Protein 3PET (pdb70)

Nearest PDB structures (foldseek):
  3pet-assembly1_A  TM=1.001E+00  e=3.916E-36  Bacteroides fragilis NCTC 9343
  3ljy-assembly2_B  TM=7.865E-01  e=1.737E-12  Parabacteroides distasonis ATCC 8503
  3lyc-assembly5_J  TM=7.775E-01  e=1.488E-12  Parabacteroides distasonis ATCC 8503
  3lyc-assembly8_P  TM=7.776E-01  e=2.492E-12  Parabacteroides distasonis ATCC 8503
  4ygu-assembly4_D  TM=7.370E-01  e=5.694E-09  Bacteroides eggerthii DSM 20697

Solvent-accessible surface area: 18243 Å² total

Radius of gyration: 23.78 Å; Cα contacts (8 Å, |Δi|>4): 1552; chains: 2; bounding box: 43×54×67 Å

CATH classification: 2.160.20.120

Sequence (432 aa):
GIQPSKKLITRRDYKVKEFNKIDAGTVGNIYYTQSSTDGKTDLQIYGPDNIVALIQVAVKDDNTLFLSIDKSKKVRNFKKKITITSPTLNGISFKGVGDVHIENGLTTDNLDIIESKGVGNVDIQQSLTCQKKLNVQSGVGDVKLEGTAQIAALHSKGVGNIEEAGNLRANAVEASSSQGVGDITCNATESSIDAAVRGVGSIKYKGSPTIKSLSKKGVGTIKNIGIQPSKKLITRDYKVKEFNKIDAGTVGNIYYTQSTDGKTDLQIYGPDNIVALIQVAVKDDNTLFLSIDKSKKVRNFKKKITITSPTLNGISFKGVGDVHIENGLTTDNLDIIESKGVGNVDIQQSLTCQKLNVQSGVGDVKLEGTAQIAALHSKGVGNIEAGNLRANAVEEASSSQGVGDITCNATESIDAAVRRGVGSIKKYKGSPTIKSLSKKGVGTIKNI

Structure (mmCIF, N/CA/C/O backbone):
data_3PET
#
_entry.id   3PET
#
_cell.length_a   38.590
_cell.length_b   60.700
_cell.length_c   205.110
_cell.angle_alpha   90.000
_cell.angle_beta   90.000
_cell.angle_gamma   90.000
#
_symmetry.space_group_name_H-M   'P 21 21 21'
#
loop_
_entity.id
_entity.type
_entity.pdbx_description
1 polymer 'Putative adhesin'
2 non-polymer 'CHLORIDE ION'
3 non-polymer 'ACETATE ION'
4 non-polymer 'TETRAETHYLENE GLYCOL'
5 water water
#
loop_
_atom_site.group_PDB
_atom_site.id
_atom_site.type_symbol
_atom_site.label_atom_id
_atom_site.label_alt_id
_atom_site.label_comp_id
_atom_site.label_asym_id
_atom_site.label_entity_id
_atom_site.label_seq_id
_atom_site.pdbx_PDB_ins_code
_atom_site.Cartn_x
_atom_site.Cartn_y
_atom_site.Cartn_z
_atom_site.occupancy
_atom_site.B_iso_or_equiv
_atom_site.auth_seq_id
_atom_site.auth_comp_id
_atom_site.auth_asym_id
_atom_site.auth_atom_id
_atom_site.pdbx_PDB_model_num
ATOM 1 N N . GLY A 1 4 ? 39.454 -1.809 53.103 1.00 42.18 27 GLY A N 1
ATOM 2 C CA . GLY A 1 4 ? 38.310 -1.419 52.282 1.00 41.87 27 GLY A CA 1
ATOM 3 C C . GLY A 1 4 ? 38.618 -0.451 51.146 1.00 46.47 27 GLY A C 1
ATOM 4 O O . GLY A 1 4 ? 39.664 -0.560 50.492 1.00 47.38 27 GLY A O 1
ATOM 5 N N . ILE A 1 5 ? 37.680 0.481 50.876 1.00 41.12 28 ILE A N 1
ATOM 6 C CA . ILE A 1 5 ? 37.780 1.485 49.811 1.00 40.86 28 ILE A CA 1
ATOM 7 C C . ILE A 1 5 ? 38.924 2.450 50.130 1.00 45.74 28 ILE A C 1
ATOM 8 O O . ILE A 1 5 ? 39.002 2.989 51.242 1.00 45.03 28 ILE A O 1
ATOM 13 N N . GLN A 1 6 ? 39.813 2.650 49.144 1.00 42.42 29 GLN A N 1
ATOM 14 C CA . GLN A 1 6 ? 40.918 3.580 49.290 1.00 42.99 29 GLN A CA 1
ATOM 15 C C . GLN A 1 6 ? 40.442 4.967 48.834 1.00 44.42 29 GLN A C 1
ATOM 16 O O . GLN A 1 6 ? 40.036 5.102 47.679 1.00 42.60 29 GLN A O 1
ATOM 22 N N . PRO A 1 7 ? 40.427 5.997 49.724 1.00 39.76 30 PRO A N 1
ATOM 23 C CA . PRO A 1 7 ? 39.992 7.332 49.283 1.00 38.20 30 PRO A CA 1
ATOM 24 C C . PRO A 1 7 ? 40.870 7.841 48.141 1.00 41.23 30 PRO A C 1
ATOM 25 O O . PRO A 1 7 ? 42.097 7.679 48.173 1.00 39.94 30 PRO A O 1
ATOM 29 N N . SER A 1 8 ? 40.237 8.403 47.105 1.00 37.81 31 SER A N 1
ATOM 30 C CA . SER A 1 8 ? 40.961 8.931 45.959 1.00 38.74 31 SER A CA 1
ATOM 31 C C . SER A 1 8 ? 41.653 10.258 46.309 1.00 44.16 31 SER A C 1
ATOM 32 O O . SER A 1 8 ? 41.325 10.888 47.314 1.00 42.86 31 SER A O 1
ATOM 35 N N . LYS A 1 9 ? 42.607 10.673 45.463 1.00 43.66 32 LYS A N 1
ATOM 36 C CA . LYS A 1 9 ? 43.346 11.925 45.618 1.00 43.36 32 LYS A CA 1
ATOM 37 C C . LYS A 1 9 ? 42.546 13.101 45.030 1.00 42.82 32 LYS A C 1
ATOM 38 O O . LYS A 1 9 ? 42.897 14.251 45.301 1.00 43.47 32 LYS A O 1
ATOM 44 N N . LYS A 1 10 ? 41.468 12.823 44.244 1.00 35.39 33 LYS A N 1
ATOM 45 C CA . LYS A 1 10 ? 40.623 13.873 43.655 1.00 33.48 33 LYS A CA 1
ATOM 46 C C . LYS A 1 10 ? 39.597 14.377 44.691 1.00 32.76 33 LYS A C 1
ATOM 47 O O . LYS A 1 10 ? 38.576 13.731 44.954 1.00 30.61 33 LYS A O 1
ATOM 51 N N . LEU A 1 11 ? 39.896 15.530 45.282 1.00 28.49 34 LEU A N 1
ATOM 52 C CA . LEU A 1 11 ? 39.029 16.157 46.272 1.00 27.36 34 LEU A CA 1
ATOM 53 C C . LEU A 1 11 ? 38.019 17.017 45.552 1.00 28.91 34 LEU A C 1
ATOM 54 O O . LEU A 1 11 ? 38.382 17.871 44.736 1.00 27.37 34 LEU A O 1
ATOM 59 N N . ILE A 1 12 ? 36.740 16.730 45.799 1.00 24.26 35 ILE A N 1
ATOM 60 C CA . ILE A 1 12 ? 35.638 17.416 45.144 1.00 23.05 35 ILE A CA 1
ATOM 61 C C . ILE A 1 12 ? 34.661 18.000 46.141 1.00 27.43 35 ILE A C 1
ATOM 62 O O . ILE A 1 12 ? 34.629 17.612 47.316 1.00 26.36 35 ILE A O 1
ATOM 67 N N . THR A 1 13 ? 33.835 18.918 45.639 1.00 23.41 36 THR A N 1
ATOM 68 C CA . THR A 1 13 ? 32.659 19.413 46.310 1.00 21.98 36 THR A CA 1
ATOM 69 C C . THR A 1 13 ? 31.487 18.998 45.448 1.00 25.80 36 THR A C 1
ATOM 70 O O . THR A 1 13 ? 31.409 19.354 44.258 1.00 24.60 36 THR A O 1
ATOM 74 N N . ARG A 1 14 ? 30.585 18.232 46.040 1.00 22.13 37 ARG A N 1
ATOM 75 C CA A ARG A 1 14 ? 29.369 17.852 45.343 0.50 21.32 37 ARG A CA 1
ATOM 76 C CA B ARG A 1 14 ? 29.353 17.805 45.394 0.50 21.81 37 ARG A CA 1
ATOM 77 C C . ARG A 1 14 ? 28.245 18.726 45.883 1.00 23.90 37 ARG A C 1
ATOM 78 O O . ARG A 1 14 ? 28.069 18.845 47.100 1.00 20.07 37 ARG A O 1
ATOM 93 N N . ASP A 1 15 ? 27.533 19.384 44.981 1.00 24.19 38 ASP A N 1
ATOM 94 C CA . ASP A 1 15 ? 26.425 20.255 45.344 1.00 24.98 38 ASP A CA 1
ATOM 95 C C . ASP A 1 15 ? 25.126 19.529 45.048 1.00 30.66 38 ASP A C 1
ATOM 96 O O . ASP A 1 15 ? 24.930 19.037 43.930 1.00 30.46 38 ASP A O 1
ATOM 101 N N . TYR A 1 16 ? 24.253 19.430 46.063 1.00 27.03 39 TYR A N 1
ATOM 102 C CA . TYR A 1 16 ? 22.940 18.801 45.951 1.00 26.84 39 TYR A CA 1
ATOM 103 C C . TYR A 1 16 ? 21.880 19.884 46.080 1.00 33.35 39 TYR A C 1
ATOM 104 O O . TYR A 1 16 ? 21.736 20.522 47.144 1.00 32.61 39 TYR A O 1
ATOM 113 N N . LYS A 1 17 ? 21.150 20.113 44.999 1.00 31.95 40 LYS A N 1
ATOM 114 C CA . LYS A 1 17 ? 20.083 21.112 44.988 1.00 33.46 40 LYS A CA 1
ATOM 115 C C . LYS A 1 17 ? 18.849 20.451 45.583 1.00 37.64 40 LYS A C 1
ATOM 116 O O . LYS A 1 17 ? 18.018 19.895 44.868 1.00 40.89 40 LYS A O 1
ATOM 118 N N . VAL A 1 18 ? 18.797 20.421 46.905 1.00 29.97 41 VAL A N 1
ATOM 119 C CA . VAL A 1 18 ? 17.728 19.778 47.666 1.00 27.12 41 VAL A CA 1
ATOM 120 C C . VAL A 1 18 ? 16.547 20.742 47.856 1.00 29.99 41 VAL A C 1
ATOM 121 O O . VAL A 1 18 ? 16.717 21.963 47.793 1.00 29.70 41 VAL A O 1
ATOM 125 N N . LYS A 1 19 ? 15.364 20.178 48.117 1.00 25.91 42 LYS A N 1
ATOM 126 C CA . LYS A 1 19 ? 14.154 20.915 48.469 1.00 26.24 42 LYS A CA 1
ATOM 127 C C . LYS A 1 19 ? 14.374 21.567 49.835 1.00 29.00 42 LYS A C 1
ATOM 128 O O . LYS A 1 19 ? 15.221 21.089 50.596 1.00 27.27 42 LYS A O 1
ATOM 134 N N . GLU A 1 20 ? 13.602 22.607 50.175 1.00 26.61 43 GLU A N 1
ATOM 135 C CA . GLU A 1 20 ? 13.780 23.235 51.482 1.00 25.10 43 GLU A CA 1
ATOM 136 C C . GLU A 1 20 ? 13.353 22.267 52.608 1.00 27.38 43 GLU A C 1
ATOM 137 O O . GLU A 1 20 ? 12.430 21.470 52.448 1.00 27.36 43 GLU A O 1
ATOM 143 N N . PHE A 1 21 ? 14.097 22.311 53.712 1.00 22.63 44 PHE A N 1
ATOM 144 C CA . PHE A 1 21 ? 13.905 21.494 54.905 1.00 20.43 44 PHE A CA 1
ATOM 145 C C . PHE A 1 21 ? 14.117 22.376 56.125 1.00 23.18 44 PHE A C 1
ATOM 146 O O . PHE A 1 21 ? 14.778 23.421 56.017 1.00 22.03 44 PHE A O 1
ATOM 154 N N . ASN A 1 22 ? 13.612 21.940 57.280 1.00 19.94 45 ASN A N 1
ATOM 155 C CA . ASN A 1 22 ? 13.825 22.654 58.545 1.00 20.39 45 ASN A CA 1
ATOM 156 C C . ASN A 1 22 ? 14.334 21.670 59.613 1.00 24.06 45 ASN A C 1
ATOM 157 O O . ASN A 1 22 ? 14.419 22.015 60.792 1.00 23.89 45 ASN A O 1
ATOM 162 N N . LYS A 1 23 ? 14.678 20.443 59.184 1.00 19.50 46 LYS A N 1
ATOM 163 C CA . LYS A 1 23 ? 15.195 19.391 60.054 1.00 17.77 46 LYS A CA 1
ATOM 164 C C . LYS A 1 23 ? 16.291 18.624 59.346 1.00 20.81 46 LYS A C 1
ATOM 165 O O . LYS A 1 23 ? 16.256 18.467 58.127 1.00 18.91 46 LYS A O 1
ATOM 171 N N . ILE A 1 24 ? 17.273 18.151 60.128 1.00 17.71 47 ILE A N 1
ATOM 172 C CA . ILE A 1 24 ? 18.405 17.374 59.637 1.00 16.66 47 ILE A CA 1
ATOM 173 C C . ILE A 1 24 ? 18.433 16.058 60.387 1.00 22.29 47 ILE A C 1
ATOM 174 O O . ILE A 1 24 ? 18.350 16.049 61.624 1.00 21.18 47 ILE A O 1
ATOM 179 N N . ASP A 1 25 ? 18.581 14.946 59.637 1.00 18.28 48 ASP A N 1
ATOM 180 C CA . ASP A 1 25 ? 18.719 13.600 60.186 1.00 17.55 48 ASP A CA 1
ATOM 181 C C . ASP A 1 25 ? 19.917 12.979 59.500 1.00 20.29 48 ASP A C 1
ATOM 182 O O . ASP A 1 25 ? 19.850 12.666 58.308 1.00 19.56 48 ASP A O 1
ATOM 187 N N . ALA A 1 26 ? 21.044 12.840 60.233 1.00 16.48 49 ALA A N 1
ATOM 188 C CA . ALA A 1 26 ? 22.280 12.385 59.609 1.00 16.36 49 ALA A CA 1
ATOM 189 C C . ALA A 1 26 ? 22.895 11.148 60.294 1.00 21.20 49 ALA A C 1
ATOM 190 O O . ALA A 1 26 ? 23.064 11.129 61.523 1.00 19.41 49 ALA A O 1
ATOM 192 N N . GLY A 1 27 ? 23.232 10.155 59.464 1.00 17.53 50 GLY A N 1
ATOM 193 C CA . GLY A 1 27 ? 23.863 8.900 59.875 1.00 17.97 50 GLY A CA 1
ATOM 194 C C . GLY A 1 27 ? 25.155 8.699 59.106 1.00 21.30 50 GLY A C 1
ATOM 195 O O . GLY A 1 27 ? 25.511 7.594 58.715 1.00 20.52 50 GLY A O 1
ATOM 196 N N . THR A 1 28 ? 25.862 9.792 58.880 1.00 18.97 51 THR A N 1
ATOM 197 C CA . THR A 1 28 ? 27.087 9.804 58.099 1.00 18.28 51 THR A CA 1
ATOM 198 C C . THR A 1 28 ? 28.321 9.867 58.967 1.00 22.31 51 THR A C 1
ATOM 199 O O . THR A 1 28 ? 28.237 10.016 60.196 1.00 22.70 51 THR A O 1
ATOM 203 N N . VAL A 1 29 ? 29.480 9.798 58.304 1.00 18.16 52 VAL A N 1
ATOM 204 C CA . VAL A 1 29 ? 30.782 9.982 58.920 1.00 17.50 52 VAL A CA 1
ATOM 205 C C . VAL A 1 29 ? 31.338 11.292 58.362 1.00 20.98 52 VAL A C 1
ATOM 206 O O . VAL A 1 29 ? 31.480 11.432 57.153 1.00 20.74 52 VAL A O 1
ATOM 210 N N . GLY A 1 30 ? 31.666 12.225 59.235 1.00 17.40 53 GLY A N 1
ATOM 211 C CA . GLY A 1 30 ? 32.206 13.516 58.825 1.00 17.04 53 GLY A CA 1
ATOM 212 C C . GLY A 1 30 ? 31.592 14.650 59.599 1.00 20.63 53 GLY A C 1
ATOM 213 O O . GLY A 1 30 ? 30.484 14.516 60.139 1.00 18.76 53 GLY A O 1
ATOM 214 N N . ASN A 1 31 ? 32.299 15.787 59.630 1.00 17.58 54 ASN A N 1
ATOM 215 C CA . ASN A 1 31 ? 31.848 16.950 60.383 1.00 16.97 54 ASN A CA 1
ATOM 216 C C . ASN A 1 31 ? 30.823 17.709 59.606 1.00 20.47 54 ASN A C 1
ATOM 217 O O . ASN A 1 31 ? 30.926 17.830 58.374 1.00 20.12 54 ASN A O 1
ATOM 222 N N . ILE A 1 32 ? 29.823 18.217 60.327 1.00 16.43 55 ILE A N 1
ATOM 223 C CA . ILE A 1 32 ? 28.729 18.977 59.717 1.00 16.26 55 ILE A CA 1
ATOM 224 C C . ILE A 1 32 ? 28.767 20.422 60.178 1.00 20.11 55 ILE A C 1
ATOM 225 O O . ILE A 1 32 ? 28.871 20.683 61.383 1.00 18.53 55 ILE A O 1
ATOM 230 N N . TYR A 1 33 ? 28.622 21.357 59.218 1.00 15.58 56 TYR A N 1
ATOM 231 C CA . TYR A 1 33 ? 28.595 22.786 59.506 1.00 15.35 56 TYR A CA 1
ATOM 232 C C . TYR A 1 33 ? 27.289 23.336 58.969 1.00 19.31 56 TYR A C 1
ATOM 233 O O . TYR A 1 33 ? 27.078 23.359 57.754 1.00 18.69 56 TYR A O 1
ATOM 242 N N . TYR A 1 34 ? 26.397 23.744 59.868 1.00 15.87 57 TYR A N 1
ATOM 243 C CA . TYR A 1 34 ? 25.123 24.320 59.467 1.00 15.60 57 TYR A CA 1
ATOM 244 C C . TYR A 1 34 ? 25.203 25.856 59.540 1.00 21.22 57 TYR A C 1
ATOM 245 O O . TYR A 1 34 ? 25.744 26.414 60.498 1.00 21.31 57 TYR A O 1
ATOM 254 N N . THR A 1 35 ? 24.649 26.515 58.526 1.00 18.01 58 THR A N 1
ATOM 255 C CA . THR A 1 35 ? 24.526 27.961 58.431 1.00 19.94 58 THR A CA 1
ATOM 256 C C . THR A 1 35 ? 23.060 28.302 58.178 1.00 23.18 58 THR A C 1
ATOM 257 O O . THR A 1 35 ? 22.433 27.707 57.301 1.00 21.58 58 THR A O 1
ATOM 261 N N . GLN A 1 36 ? 22.516 29.262 58.936 1.00 19.28 59 GLN A N 1
ATOM 262 C CA . GLN A 1 36 ? 21.172 29.743 58.669 1.00 18.63 59 GLN A CA 1
ATOM 263 C C . GLN A 1 36 ? 21.309 30.774 57.551 1.00 20.68 59 GLN A C 1
ATOM 264 O O . GLN A 1 36 ? 22.009 31.770 57.737 1.00 21.65 59 GLN A O 1
ATOM 270 N N . SER A 1 37 ? 20.686 30.519 56.391 1.00 15.58 60 SER A N 1
ATOM 271 C CA A SER A 1 37 ? 20.801 31.443 55.251 0.50 15.98 60 SER A CA 1
ATOM 272 C CA B SER A 1 37 ? 20.747 31.413 55.228 0.50 15.24 60 SER A CA 1
ATOM 273 C C . SER A 1 37 ? 20.082 32.755 55.529 1.00 21.70 60 SER A C 1
ATOM 274 O O . SER A 1 37 ? 19.094 32.794 56.276 1.00 22.70 60 SER A O 1
ATOM 279 N N . THR A 1 38 ? 20.617 33.838 54.953 1.00 19.95 61 THR A N 1
ATOM 280 C CA . THR A 1 38 ? 20.051 35.182 55.115 1.00 21.71 61 THR A CA 1
ATOM 281 C C . THR A 1 38 ? 19.539 35.663 53.752 1.00 25.95 61 THR A C 1
ATOM 282 O O . THR A 1 38 ? 19.086 36.785 53.656 1.00 27.66 61 THR A O 1
ATOM 286 N N . ASP A 1 39 ? 19.636 34.830 52.703 1.00 23.84 62 ASP A N 1
ATOM 287 C CA . ASP A 1 39 ? 19.191 35.184 51.340 1.00 25.78 62 ASP A CA 1
ATOM 288 C C . ASP A 1 39 ? 18.096 34.202 50.807 1.00 29.68 62 ASP A C 1
ATOM 289 O O . ASP A 1 39 ? 17.911 34.090 49.597 1.00 29.21 62 ASP A O 1
ATOM 294 N N . GLY A 1 40 ? 17.414 33.517 51.721 1.00 27.30 63 GLY A N 1
ATOM 295 C CA . GLY A 1 40 ? 16.342 32.562 51.440 1.00 27.53 63 GLY A CA 1
ATOM 296 C C . GLY A 1 40 ? 16.738 31.274 50.735 1.00 29.85 63 GLY A C 1
ATOM 297 O O . GLY A 1 40 ? 15.874 30.549 50.241 1.00 30.92 63 GLY A O 1
ATOM 298 N N . LYS A 1 41 ? 18.031 30.958 50.702 1.00 24.43 64 LYS A N 1
ATOM 299 C CA . LYS A 1 41 ? 18.514 29.785 49.977 1.00 22.94 64 LYS A CA 1
ATOM 300 C C . LYS A 1 41 ? 18.657 28.515 50.818 1.00 23.82 64 LYS A C 1
ATOM 301 O O . LYS A 1 41 ? 18.948 28.579 52.008 1.00 23.02 64 LYS A O 1
ATOM 307 N N . THR A 1 42 ? 18.445 27.360 50.177 1.00 19.63 65 THR A N 1
ATOM 308 C CA . THR A 1 42 ? 18.645 26.027 50.752 1.00 19.67 65 THR A CA 1
ATOM 309 C C . THR A 1 42 ? 19.761 25.365 49.948 1.00 24.26 65 THR A C 1
ATOM 310 O O . THR A 1 42 ? 19.731 25.407 48.726 1.00 23.97 65 THR A O 1
ATOM 314 N N . ASP A 1 43 ? 20.767 24.802 50.626 1.00 21.58 66 ASP A N 1
ATOM 315 C CA . ASP A 1 43 ? 21.863 24.174 49.906 1.00 21.16 66 ASP A CA 1
ATOM 316 C C . ASP A 1 43 ? 22.547 23.102 50.747 1.00 23.63 66 ASP A C 1
ATOM 317 O O . ASP A 1 43 ? 22.535 23.144 51.978 1.00 21.68 66 ASP A O 1
ATOM 322 N N . LEU A 1 44 ? 23.097 22.107 50.050 1.00 19.73 67 LEU A N 1
ATOM 323 C CA . LEU A 1 44 ? 23.855 21.025 50.635 1.00 19.17 67 LEU A CA 1
ATOM 324 C C . LEU A 1 44 ? 25.077 20.797 49.801 1.00 22.81 67 LEU A C 1
ATOM 325 O O . LEU A 1 44 ? 24.967 20.561 48.588 1.00 20.09 67 LEU A O 1
ATOM 330 N N . GLN A 1 45 ? 26.254 20.889 50.450 1.00 19.56 68 GLN A N 1
ATOM 331 C CA . GLN A 1 45 ? 27.528 20.601 49.802 1.00 19.75 68 GLN A CA 1
ATOM 332 C C . GLN A 1 45 ? 28.286 19.603 50.606 1.00 22.74 68 GLN A C 1
ATOM 333 O O . GLN A 1 45 ? 28.332 19.695 51.841 1.00 21.66 68 GLN A O 1
ATOM 339 N N . ILE A 1 46 ? 28.890 18.641 49.911 1.00 20.87 69 ILE A N 1
ATOM 340 C CA . ILE A 1 46 ? 29.715 17.623 50.560 1.00 19.88 69 ILE A CA 1
ATOM 341 C C . ILE A 1 46 ? 31.088 17.663 49.901 1.00 22.45 69 ILE A C 1
ATOM 342 O O . ILE A 1 46 ? 31.209 17.534 48.681 1.00 20.61 69 ILE A O 1
ATOM 347 N N . TYR A 1 47 ? 32.108 17.894 50.728 1.00 19.90 70 TYR A N 1
ATOM 348 C CA . TYR A 1 47 ? 33.504 17.976 50.322 1.00 19.57 70 TYR A CA 1
ATOM 349 C C . TYR A 1 47 ? 34.272 16.752 50.787 1.00 23.07 70 TYR A C 1
ATOM 350 O O . TYR A 1 47 ? 34.121 16.321 51.926 1.00 21.47 70 TYR A O 1
ATOM 359 N N . GLY A 1 48 ? 35.148 16.242 49.939 1.00 20.62 71 GLY A N 1
ATOM 360 C CA . GLY A 1 48 ? 36.010 15.132 50.314 1.00 20.15 71 GLY A CA 1
ATOM 361 C C . GLY A 1 48 ? 36.465 14.382 49.095 1.00 26.04 71 GLY A C 1
ATOM 362 O O . GLY A 1 48 ? 36.181 14.814 47.969 1.00 25.60 71 GLY A O 1
ATOM 363 N N . PRO A 1 49 ? 37.156 13.234 49.291 1.00 23.26 72 PRO A N 1
ATOM 364 C CA . PRO A 1 49 ? 37.562 12.412 48.136 1.00 22.72 72 PRO A CA 1
ATOM 365 C C . PRO A 1 49 ? 36.309 11.978 47.377 1.00 26.15 72 PRO A C 1
ATOM 366 O O . PRO A 1 49 ? 35.316 11.624 48.019 1.00 24.35 72 PRO A O 1
ATOM 370 N N . ASP A 1 50 ? 36.328 12.041 46.035 1.00 25.48 73 ASP A N 1
ATOM 371 C CA . ASP A 1 50 ? 35.129 11.777 45.229 1.00 26.92 73 ASP A CA 1
ATOM 372 C C . ASP A 1 50 ? 34.498 10.403 45.454 1.00 33.64 73 ASP A C 1
ATOM 373 O O . ASP A 1 50 ? 33.276 10.328 45.434 1.00 34.78 73 ASP A O 1
ATOM 378 N N . ASN A 1 51 ? 35.290 9.345 45.699 1.00 31.00 74 ASN A N 1
ATOM 379 C CA . ASN A 1 51 ? 34.732 8.000 45.905 1.00 31.28 74 ASN A CA 1
ATOM 380 C C . ASN A 1 51 ? 34.161 7.815 47.333 1.00 34.00 74 ASN A C 1
ATOM 381 O O . ASN A 1 51 ? 33.444 6.839 47.587 1.00 33.00 74 ASN A O 1
ATOM 386 N N . ILE A 1 52 ? 34.482 8.743 48.254 1.00 29.11 75 ILE A N 1
ATOM 387 C CA . ILE A 1 52 ? 33.964 8.709 49.626 1.00 27.16 75 ILE A CA 1
ATOM 388 C C . ILE A 1 52 ? 32.673 9.556 49.658 1.00 27.99 75 ILE A C 1
ATOM 389 O O . ILE A 1 52 ? 31.662 9.125 50.217 1.00 24.61 75 ILE A O 1
ATOM 394 N N . VAL A 1 53 ? 32.690 10.711 48.964 1.00 25.71 76 VAL A N 1
ATOM 395 C CA . VAL A 1 53 ? 31.512 11.588 48.821 1.00 24.35 76 VAL A CA 1
ATOM 396 C C . VAL A 1 53 ? 30.369 10.782 48.189 1.00 28.26 76 VAL A C 1
ATOM 397 O O . VAL A 1 53 ? 29.222 10.892 48.629 1.00 26.80 76 VAL A O 1
ATOM 401 N N . ALA A 1 54 ? 30.708 9.930 47.199 1.00 26.00 77 ALA A N 1
ATOM 402 C CA . ALA A 1 54 ? 29.765 9.090 46.458 1.00 26.52 77 ALA A CA 1
ATOM 403 C C . ALA A 1 54 ? 29.031 8.085 47.356 1.00 27.59 77 ALA A C 1
ATOM 404 O O . ALA A 1 54 ? 27.972 7.604 46.955 1.00 27.11 77 ALA A O 1
ATOM 406 N N . LEU A 1 55 ? 29.561 7.792 48.571 1.00 22.93 78 LEU A N 1
ATOM 407 C CA . LEU A 1 55 ? 28.949 6.842 49.513 1.00 22.51 78 LEU A CA 1
ATOM 408 C C . LEU A 1 55 ? 27.761 7.452 50.291 1.00 23.65 78 LEU A C 1
ATOM 409 O O . LEU A 1 55 ? 27.028 6.723 50.952 1.00 22.88 78 LEU A O 1
ATOM 414 N N . ILE A 1 56 ? 27.579 8.765 50.224 1.00 20.87 79 ILE A N 1
ATOM 415 C CA . ILE A 1 56 ? 26.515 9.427 50.984 1.00 20.16 79 ILE A CA 1
ATOM 416 C C . ILE A 1 56 ? 25.217 9.508 50.177 1.00 23.55 79 ILE A C 1
ATOM 417 O O . ILE A 1 56 ? 25.190 10.068 49.083 1.00 21.43 79 ILE A O 1
ATOM 422 N N . GLN A 1 57 ? 24.139 8.964 50.730 1.00 19.26 80 GLN A N 1
ATOM 423 C CA . GLN A 1 57 ? 22.836 9.054 50.063 1.00 19.44 80 GLN A CA 1
ATOM 424 C C . GLN A 1 57 ? 22.106 10.249 50.672 1.00 22.87 80 GLN A C 1
ATOM 425 O O . GLN A 1 57 ? 22.149 10.475 51.887 1.00 20.72 80 GLN A O 1
ATOM 431 N N . VAL A 1 58 ? 21.467 11.019 49.811 1.00 19.15 81 VAL A N 1
ATOM 432 C CA . VAL A 1 58 ? 20.823 12.279 50.176 1.00 18.72 81 VAL A CA 1
ATOM 433 C C . VAL A 1 58 ? 19.354 12.263 49.764 1.00 21.72 81 VAL A C 1
ATOM 434 O O . VAL A 1 58 ? 19.054 11.885 48.646 1.00 20.24 81 VAL A O 1
ATOM 438 N N . ALA A 1 59 ? 18.452 12.725 50.638 1.00 18.76 82 ALA A N 1
ATOM 439 C CA . ALA A 1 59 ? 17.018 12.837 50.329 1.00 20.07 82 ALA A CA 1
ATOM 440 C C . ALA A 1 59 ? 16.345 13.819 51.246 1.00 23.22 82 ALA A C 1
ATOM 441 O O . ALA A 1 59 ? 16.679 13.896 52.423 1.00 22.04 82 ALA A O 1
ATOM 443 N N . VAL A 1 60 ? 15.371 14.554 50.717 1.00 20.72 83 VAL A N 1
ATOM 444 C CA . VAL A 1 60 ? 14.530 15.425 51.534 1.00 20.30 83 VAL A CA 1
ATOM 445 C C . VAL A 1 60 ? 13.144 14.786 51.518 1.00 24.99 83 VAL A C 1
ATOM 446 O O . VAL A 1 60 ? 12.584 14.522 50.459 1.00 23.48 83 VAL A O 1
ATOM 450 N N . LYS A 1 61 ? 12.621 14.513 52.690 1.00 24.75 84 LYS A N 1
ATOM 451 C CA . LYS A 1 61 ? 11.315 13.881 52.890 1.00 26.66 84 LYS A CA 1
ATOM 452 C C . LYS A 1 61 ? 10.707 14.459 54.166 1.00 30.20 84 LYS A C 1
ATOM 453 O O . LYS A 1 61 ? 11.423 14.556 55.164 1.00 26.96 84 LYS A O 1
ATOM 459 N N . ASP A 1 62 ? 9.398 14.811 54.146 1.00 28.32 85 ASP A N 1
ATOM 460 C CA A ASP A 1 62 ? 8.641 15.409 55.260 0.50 28.47 85 ASP A CA 1
ATOM 461 C CA B ASP A 1 62 ? 8.667 15.389 55.282 0.50 27.88 85 ASP A CA 1
ATOM 462 C C . ASP A 1 62 ? 9.456 16.526 55.955 1.00 30.56 85 ASP A C 1
ATOM 463 O O . ASP A 1 62 ? 9.667 16.513 57.179 1.00 30.66 85 ASP A O 1
ATOM 472 N N . ASN A 1 63 ? 9.911 17.509 55.139 1.00 24.58 86 ASN A N 1
ATOM 473 C CA . ASN A 1 63 ? 10.676 18.698 55.539 1.00 23.75 86 ASN A CA 1
ATOM 474 C C . ASN A 1 63 ? 11.992 18.348 56.281 1.00 26.26 86 ASN A C 1
ATOM 475 O O . ASN A 1 63 ? 12.557 19.193 56.975 1.00 24.88 86 ASN A O 1
ATOM 480 N N . THR A 1 64 ? 12.511 17.139 56.058 1.00 22.57 87 THR A N 1
ATOM 481 C CA . THR A 1 64 ? 13.737 16.672 56.708 1.00 21.51 87 THR A CA 1
ATOM 482 C C . THR A 1 64 ? 14.776 16.281 55.691 1.00 23.12 87 THR A C 1
ATOM 483 O O . THR A 1 64 ? 14.491 15.529 54.765 1.00 21.09 87 THR A O 1
ATOM 487 N N . LEU A 1 65 ? 15.997 16.771 55.890 1.00 19.42 88 LEU A N 1
ATOM 488 C CA . LEU A 1 65 ? 17.137 16.368 55.093 1.00 18.23 88 LEU A CA 1
ATOM 489 C C . LEU A 1 65 ? 17.698 15.101 55.723 1.00 22.57 88 LEU A C 1
ATOM 490 O O . LEU A 1 65 ? 18.142 15.137 56.881 1.00 20.10 88 LEU A O 1
ATOM 495 N N . PHE A 1 66 ? 17.677 13.982 54.969 1.00 19.38 89 PHE A N 1
ATOM 496 C CA . PHE A 1 66 ? 18.228 12.708 55.426 1.00 17.87 89 PHE A CA 1
ATOM 497 C C . PHE A 1 66 ? 19.544 12.447 54.738 1.00 19.98 89 PHE A C 1
ATOM 498 O O . PHE A 1 66 ? 19.600 12.431 53.517 1.00 18.27 89 PHE A O 1
ATOM 506 N N . LEU A 1 67 ? 20.594 12.223 55.516 1.00 16.93 90 LEU A N 1
ATOM 507 C CA . LEU A 1 67 ? 21.920 11.877 55.012 1.00 16.02 90 LEU A CA 1
ATOM 508 C C . LEU A 1 67 ? 22.252 10.484 55.536 1.00 20.49 90 LEU A C 1
ATOM 509 O O . LEU A 1 67 ? 22.210 10.264 56.731 1.00 20.85 90 LEU A O 1
ATOM 514 N N . SER A 1 68 ? 22.493 9.530 54.646 1.00 18.71 91 SER A N 1
ATOM 515 C CA . SER A 1 68 ? 22.776 8.164 55.059 1.00 18.38 91 SER A CA 1
ATOM 516 C C . SER A 1 68 ? 23.938 7.584 54.274 1.00 23.14 91 SER A C 1
ATOM 517 O O . SER A 1 68 ? 24.431 8.210 53.335 1.00 22.07 91 SER A O 1
ATOM 520 N N . ILE A 1 69 ? 24.405 6.390 54.692 1.00 20.27 92 ILE A N 1
ATOM 521 C CA . ILE A 1 69 ? 25.504 5.662 54.049 1.00 20.60 92 ILE A CA 1
ATOM 522 C C . ILE A 1 69 ? 25.151 4.194 53.960 1.00 21.70 92 ILE A C 1
ATOM 523 O O . ILE A 1 69 ? 24.272 3.718 54.687 1.00 19.86 92 ILE A O 1
ATOM 528 N N . ASP A 1 70 ? 25.860 3.468 53.079 1.00 16.67 93 ASP A N 1
ATOM 529 C CA . ASP A 1 70 ? 25.798 2.022 53.008 1.00 16.68 93 ASP A CA 1
ATOM 530 C C . ASP A 1 70 ? 26.702 1.576 54.170 1.00 20.08 93 ASP A C 1
ATOM 531 O O . ASP A 1 70 ? 27.932 1.687 54.090 1.00 19.59 93 ASP A O 1
ATOM 536 N N . LYS A 1 71 ? 26.089 1.138 55.256 1.00 15.28 94 LYS A N 1
ATOM 537 C CA . LYS A 1 71 ? 26.831 0.777 56.482 1.00 16.78 94 LYS A CA 1
ATOM 538 C C . LYS A 1 71 ? 27.733 -0.475 56.302 1.00 22.35 94 LYS A C 1
ATOM 539 O O . LYS A 1 71 ? 28.626 -0.703 57.116 1.00 19.39 94 LYS A O 1
ATOM 545 N N . SER A 1 72 ? 27.481 -1.281 55.247 1.00 22.61 95 SER A N 1
ATOM 546 C CA . SER A 1 72 ? 28.240 -2.495 54.933 1.00 24.58 95 SER A CA 1
ATOM 547 C C . SER A 1 72 ? 29.528 -2.136 54.177 1.00 31.40 95 SER A C 1
ATOM 548 O O . SER A 1 72 ? 30.360 -3.017 53.943 1.00 31.29 95 SER A O 1
ATOM 551 N N . LYS A 1 73 ? 29.711 -0.852 53.787 1.00 28.01 96 LYS A N 1
ATOM 552 C CA . LYS A 1 73 ? 30.895 -0.482 52.997 1.00 29.81 96 LYS A CA 1
ATOM 553 C C . LYS A 1 73 ? 32.117 -0.160 53.854 1.00 36.50 96 LYS A C 1
ATOM 554 O O . LYS A 1 73 ? 32.088 0.757 54.675 1.00 35.31 96 LYS A O 1
ATOM 560 N N . LYS A 1 74 ? 33.201 -0.930 53.644 1.00 35.98 97 LYS A N 1
ATOM 561 C CA . LYS A 1 74 ? 34.443 -0.701 54.376 1.00 36.15 97 LYS A CA 1
ATOM 562 C C . LYS A 1 74 ? 35.222 0.401 53.685 1.00 39.64 97 LYS A C 1
ATOM 563 O O . LYS A 1 74 ? 35.365 0.405 52.463 1.00 37.96 97 LYS A O 1
ATOM 569 N N . VAL A 1 75 ? 35.690 1.352 54.475 1.00 38.63 98 VAL A N 1
ATOM 570 C CA . VAL A 1 75 ? 36.479 2.498 54.014 1.00 40.13 98 VAL A CA 1
ATOM 571 C C . VAL A 1 75 ? 37.770 2.521 54.837 1.00 47.76 98 VAL A C 1
ATOM 572 O O . VAL A 1 75 ? 37.707 2.424 56.068 1.00 47.48 98 VAL A O 1
ATOM 576 N N . ARG A 1 76 ? 38.934 2.620 54.161 1.00 45.39 99 ARG A N 1
ATOM 577 C CA . ARG A 1 76 ? 40.242 2.682 54.820 1.00 45.56 99 ARG A CA 1
ATOM 578 C C . ARG A 1 76 ? 40.274 3.887 55.826 1.00 49.63 99 ARG A C 1
ATOM 579 O O . ARG A 1 76 ? 40.587 3.672 56.999 1.00 50.48 99 ARG A O 1
ATOM 581 N N . ASN A 1 77 ? 39.758 5.083 55.420 1.00 44.56 100 ASN A N 1
ATOM 582 C CA . ASN A 1 77 ? 39.630 6.271 56.294 1.00 43.34 100 ASN A CA 1
ATOM 583 C C . ASN A 1 77 ? 38.636 7.304 55.714 1.00 45.35 100 ASN A C 1
ATOM 584 O O . ASN A 1 77 ? 38.470 7.365 54.494 1.00 45.28 100 ASN A O 1
ATOM 589 N N . PHE A 1 78 ? 38.058 8.170 56.579 1.00 39.52 101 PHE A N 1
ATOM 590 C CA . PHE A 1 78 ? 37.105 9.211 56.184 1.00 38.02 101 PHE A CA 1
ATOM 591 C C . PHE A 1 78 ? 37.696 10.619 56.374 1.00 42.23 101 PHE A C 1
ATOM 592 O O . PHE A 1 78 ? 36.967 11.570 56.704 1.00 40.77 101 PHE A O 1
ATOM 600 N N . LYS A 1 79 ? 39.018 10.751 56.151 1.00 40.23 102 LYS A N 1
ATOM 601 C CA . LYS A 1 79 ? 39.739 12.029 56.278 1.00 40.74 102 LYS A CA 1
ATOM 602 C C . LYS A 1 79 ? 39.335 13.022 55.174 1.00 43.95 102 LYS A C 1
ATOM 603 O O . LYS A 1 79 ? 39.216 12.626 54.004 1.00 44.90 102 LYS A O 1
ATOM 609 N N . LYS A 1 80 ? 39.168 14.312 55.551 1.00 37.06 103 LYS A N 1
ATOM 610 C CA . LYS A 1 80 ? 38.836 15.451 54.666 1.00 35.89 103 LYS A CA 1
ATOM 611 C C . LYS A 1 80 ? 37.322 15.635 54.439 1.00 35.79 103 LYS A C 1
ATOM 612 O O . LYS A 1 80 ? 36.940 16.671 53.886 1.00 36.40 103 LYS A O 1
ATOM 626 N N . LYS A 1 82 ? 33.733 16.869 54.719 1.00 21.59 105 LYS A N 1
ATOM 627 C CA . LYS A 1 82 ? 33.082 18.043 55.320 1.00 19.66 105 LYS A CA 1
ATOM 628 C C . LYS A 1 82 ? 31.707 18.211 54.691 1.00 22.30 105 LYS A C 1
ATOM 629 O O . LYS A 1 82 ? 31.588 18.269 53.456 1.00 21.71 105 LYS A O 1
ATOM 635 N N . ILE A 1 83 ? 30.676 18.250 55.537 1.00 16.05 106 ILE A N 1
ATOM 636 C CA . ILE A 1 83 ? 29.296 18.415 55.093 1.00 15.05 106 ILE A CA 1
ATOM 637 C C . ILE A 1 83 ? 28.853 19.832 55.462 1.00 20.28 106 ILE A C 1
ATOM 638 O O . ILE A 1 83 ? 28.850 20.182 56.632 1.00 21.25 106 ILE A O 1
ATOM 643 N N . THR A 1 84 ? 28.490 20.644 54.464 1.00 16.52 107 THR A N 1
ATOM 644 C CA . THR A 1 84 ? 28.078 22.025 54.651 1.00 16.38 107 THR A CA 1
ATOM 645 C C . THR A 1 84 ? 26.600 22.108 54.307 1.00 21.51 107 THR A C 1
ATOM 646 O O . THR A 1 84 ? 26.187 21.772 53.191 1.00 20.28 107 THR A O 1
ATOM 650 N N . ILE A 1 85 ? 25.794 22.525 55.297 1.00 17.87 108 ILE A N 1
ATOM 651 C CA . ILE A 1 85 ? 24.338 22.593 55.149 1.00 16.64 108 ILE A CA 1
ATOM 652 C C . ILE A 1 85 ? 23.842 24.030 55.401 1.00 21.12 108 ILE A C 1
ATOM 653 O O . ILE A 1 85 ? 24.309 24.702 56.321 1.00 18.37 108 ILE A O 1
ATOM 658 N N . THR A 1 86 ? 22.903 24.497 54.577 1.00 19.88 109 THR A N 1
ATOM 659 C CA . THR A 1 86 ? 22.305 25.805 54.795 1.00 19.79 109 THR A CA 1
ATOM 660 C C . THR A 1 86 ? 20.843 25.764 54.411 1.00 21.95 109 THR A C 1
ATOM 661 O O . THR A 1 86 ? 20.457 25.133 53.426 1.00 19.96 109 THR A O 1
ATOM 665 N N . SER A 1 87 ? 20.031 26.444 55.226 1.00 18.42 110 SER A N 1
ATOM 666 C CA . SER A 1 87 ? 18.598 26.585 55.015 1.00 18.02 110 SER A CA 1
ATOM 667 C C . SER A 1 87 ? 18.102 27.867 55.711 1.00 22.49 110 SER A C 1
ATOM 668 O O . SER A 1 87 ? 18.769 28.331 56.635 1.00 23.04 110 SER A O 1
ATOM 671 N N . PRO A 1 88 ? 16.940 28.445 55.312 1.00 20.22 111 PRO A N 1
ATOM 672 C CA . PRO A 1 88 ? 16.444 29.650 56.005 1.00 20.41 111 PRO A CA 1
ATOM 673 C C . PRO A 1 88 ? 16.038 29.387 57.471 1.00 23.46 111 PRO A C 1
ATOM 674 O O . PRO A 1 88 ? 16.142 30.294 58.300 1.00 22.96 111 PRO A O 1
ATOM 678 N N . THR A 1 89 ? 15.546 28.164 57.789 1.00 19.08 112 THR A N 1
ATOM 679 C CA . THR A 1 89 ? 15.099 27.825 59.132 1.00 19.22 112 THR A CA 1
ATOM 680 C C . THR A 1 89 ? 15.613 26.460 59.576 1.00 22.17 112 THR A C 1
ATOM 681 O O . THR A 1 89 ? 15.876 25.599 58.734 1.00 21.91 112 THR A O 1
ATOM 685 N N . LEU A 1 90 ? 15.703 26.251 60.907 1.00 17.38 113 LEU A N 1
ATOM 686 C CA . LEU A 1 90 ? 16.076 24.965 61.482 1.00 16.77 113 LEU A CA 1
ATOM 687 C C . LEU A 1 90 ? 15.380 24.767 62.819 1.00 21.94 113 LEU A C 1
ATOM 688 O O . LEU A 1 90 ? 15.521 25.606 63.719 1.00 20.69 113 LEU A O 1
ATOM 693 N N . ASN A 1 91 ? 14.631 23.644 62.942 1.00 18.67 114 ASN A N 1
ATOM 694 C CA . ASN A 1 91 ? 13.892 23.270 64.149 1.00 19.07 114 ASN A CA 1
ATOM 695 C C . ASN A 1 91 ? 14.389 21.974 64.782 1.00 21.16 114 ASN A C 1
ATOM 696 O O . ASN A 1 91 ? 14.017 21.678 65.909 1.00 18.84 114 ASN A O 1
ATOM 701 N N . GLY A 1 92 ? 15.171 21.187 64.048 1.00 18.20 115 GLY A N 1
ATOM 702 C CA . GLY A 1 92 ? 15.633 19.921 64.588 1.00 16.99 115 GLY A CA 1
ATOM 703 C C . GLY A 1 92 ? 16.894 19.372 63.978 1.00 19.30 115 GLY A C 1
ATOM 704 O O . GLY A 1 92 ? 17.133 19.510 62.776 1.00 18.20 115 GLY A O 1
ATOM 705 N N . ILE A 1 93 ? 17.713 18.752 64.839 1.00 14.97 116 ILE A N 1
ATOM 706 C CA . ILE A 1 93 ? 18.911 18.017 64.449 1.00 15.00 116 ILE A CA 1
ATOM 707 C C . ILE A 1 93 ? 18.850 16.679 65.136 1.00 19.32 116 ILE A C 1
ATOM 708 O O . ILE A 1 93 ? 18.823 16.615 66.370 1.00 18.73 116 ILE A O 1
ATOM 713 N N . SER A 1 94 ? 18.839 15.614 64.347 1.00 16.04 117 SER A N 1
ATOM 714 C CA . SER A 1 94 ? 18.947 14.238 64.832 1.00 15.93 117 SER A CA 1
ATOM 715 C C . SER A 1 94 ? 20.250 13.672 64.278 1.00 19.57 117 SER A C 1
ATOM 716 O O . SER A 1 94 ? 20.385 13.528 63.057 1.00 19.40 117 SER A O 1
ATOM 719 N N . PHE A 1 95 ? 21.250 13.479 65.146 1.00 15.07 118 PHE A N 1
ATOM 720 C CA . PHE A 1 95 ? 22.550 13.019 64.680 1.00 15.18 118 PHE A CA 1
ATOM 721 C C . PHE A 1 95 ? 22.830 11.616 65.180 1.00 19.63 118 PHE A C 1
ATOM 722 O O . PHE A 1 95 ? 22.802 11.371 66.383 1.00 19.66 118 PHE A O 1
ATOM 730 N N . LYS A 1 96 ? 23.121 10.697 64.236 1.00 15.00 119 LYS A N 1
ATOM 731 C CA . LYS A 1 96 ? 23.363 9.289 64.526 1.00 15.84 119 LYS A CA 1
ATOM 732 C C . LYS A 1 96 ? 24.617 8.769 63.813 1.00 18.92 119 LYS A C 1
ATOM 733 O O . LYS A 1 96 ? 24.673 7.599 63.498 1.00 19.15 119 LYS A O 1
ATOM 739 N N . GLY A 1 97 ? 25.616 9.616 63.599 1.00 14.73 120 GLY A N 1
ATOM 740 C CA . GLY A 1 97 ? 26.840 9.193 62.932 1.00 13.48 120 GLY A CA 1
ATOM 741 C C . GLY A 1 97 ? 28.105 9.421 63.725 1.00 17.08 120 GLY A C 1
ATOM 742 O O . GLY A 1 97 ? 28.095 9.398 64.959 1.00 15.20 120 GLY A O 1
ATOM 743 N N . VAL A 1 98 ? 29.213 9.619 63.010 1.00 13.90 121 VAL A N 1
ATOM 744 C CA . VAL A 1 98 ? 30.520 9.879 63.602 1.00 13.66 121 VAL A CA 1
ATOM 745 C C . VAL A 1 98 ? 30.996 11.212 63.069 1.00 18.03 121 VAL A C 1
ATOM 746 O O . VAL A 1 98 ? 31.161 11.371 61.858 1.00 17.40 121 VAL A O 1
ATOM 750 N N . GLY A 1 99 ? 31.167 12.174 63.970 1.00 16.07 122 GLY A N 1
ATOM 751 C CA . GLY A 1 99 ? 31.592 13.530 63.619 1.00 15.34 122 GLY A CA 1
ATOM 752 C C . GLY A 1 99 ? 30.959 14.614 64.477 1.00 17.80 122 GLY A C 1
ATOM 753 O O . GLY A 1 99 ? 30.020 14.365 65.245 1.00 13.72 122 GLY A O 1
ATOM 754 N N . ASP A 1 100 ? 31.474 15.839 64.341 1.00 15.97 123 ASP A N 1
ATOM 755 C CA . ASP A 1 100 ? 30.966 16.978 65.115 1.00 15.41 123 ASP A CA 1
ATOM 756 C C . ASP A 1 100 ? 29.930 17.755 64.344 1.00 18.73 123 ASP A C 1
ATOM 757 O O . ASP A 1 100 ? 29.995 17.801 63.110 1.00 17.13 123 ASP A O 1
ATOM 762 N N . VAL A 1 101 ? 28.943 18.337 65.063 1.00 15.24 124 VAL A N 1
ATOM 763 C CA . VAL A 1 101 ? 27.878 19.142 64.444 1.00 15.09 124 VAL A CA 1
ATOM 764 C C . VAL A 1 101 ? 28.081 20.581 64.911 1.00 20.42 124 VAL A C 1
ATOM 765 O O . VAL A 1 101 ? 28.109 20.841 66.122 1.00 18.33 124 VAL A O 1
ATOM 769 N N . HIS A 1 102 ? 28.221 21.518 63.952 1.00 16.54 125 HIS A N 1
ATOM 770 C CA . HIS A 1 102 ? 28.449 22.922 64.288 1.00 16.35 125 HIS A CA 1
ATOM 771 C C . HIS A 1 102 ? 27.391 23.830 63.721 1.00 20.38 125 HIS A C 1
ATOM 772 O O . HIS A 1 102 ? 26.896 23.603 62.612 1.00 19.06 125 HIS A O 1
ATOM 779 N N . ILE A 1 103 ? 27.087 24.897 64.480 1.00 17.01 126 ILE A N 1
ATOM 780 C CA . ILE A 1 103 ? 26.310 26.087 64.106 1.00 16.07 126 ILE A CA 1
ATOM 781 C C . ILE A 1 103 ? 27.208 27.212 64.606 1.00 21.75 126 ILE A C 1
ATOM 782 O O . ILE A 1 103 ? 27.089 27.645 65.761 1.00 21.31 126 ILE A O 1
ATOM 787 N N . GLU A 1 104 ? 28.217 27.556 63.807 1.00 18.62 127 GLU A N 1
ATOM 788 C CA . GLU A 1 104 ? 29.229 28.525 64.236 1.00 20.24 127 GLU A CA 1
ATOM 789 C C . GLU A 1 104 ? 28.736 29.965 64.295 1.00 25.50 127 GLU A C 1
ATOM 790 O O . GLU A 1 104 ? 29.227 30.727 65.120 1.00 27.14 127 GLU A O 1
ATOM 796 N N . ASN A 1 105 ? 27.844 30.360 63.382 1.00 20.74 128 ASN A N 1
ATOM 797 C CA . ASN A 1 105 ? 27.472 31.757 63.263 1.00 20.45 128 ASN A CA 1
ATOM 798 C C . ASN A 1 105 ? 26.002 32.069 63.535 1.00 23.41 128 ASN A C 1
ATOM 799 O O . ASN A 1 105 ? 25.488 33.051 63.031 1.00 22.94 128 ASN A O 1
ATOM 804 N N . GLY A 1 106 ? 25.364 31.309 64.398 1.00 19.81 129 GLY A N 1
ATOM 805 C CA . GLY A 1 106 ? 24.009 31.651 64.804 1.00 19.33 129 GLY A CA 1
ATOM 806 C C . GLY A 1 106 ? 22.837 30.931 64.193 1.00 22.71 129 GLY A C 1
ATOM 807 O O . GLY A 1 106 ? 22.895 30.419 63.073 1.00 23.42 129 GLY A O 1
ATOM 808 N N . LEU A 1 107 ? 21.758 30.902 64.965 1.00 18.77 130 LEU A N 1
ATOM 809 C CA . LEU A 1 107 ? 20.474 30.349 64.574 1.00 19.27 130 LEU A CA 1
ATOM 810 C C . LEU A 1 107 ? 19.385 31.048 65.356 1.00 24.47 130 LEU A C 1
ATOM 811 O O . LEU A 1 107 ? 19.439 31.081 66.585 1.00 23.60 130 LEU A O 1
ATOM 816 N N . THR A 1 108 ? 18.409 31.616 64.633 1.00 21.12 131 THR A N 1
ATOM 817 C CA . THR A 1 108 ? 17.211 32.225 65.218 1.00 22.00 131 THR A CA 1
ATOM 818 C C . THR A 1 108 ? 16.048 31.332 64.817 1.00 25.16 131 THR A C 1
ATOM 819 O O . THR A 1 108 ? 15.780 31.148 63.627 1.00 23.13 131 THR A O 1
ATOM 823 N N . THR A 1 109 ? 15.387 30.745 65.807 1.00 21.31 132 THR A N 1
ATOM 824 C CA . THR A 1 109 ? 14.282 29.818 65.564 1.00 20.68 132 THR A CA 1
ATOM 825 C C . THR A 1 109 ? 13.281 29.911 66.711 1.00 26.62 132 THR A C 1
ATOM 826 O O . THR A 1 109 ? 13.603 30.474 67.751 1.00 26.62 132 THR A O 1
ATOM 830 N N . ASP A 1 110 ? 12.088 29.348 66.544 1.00 24.75 133 ASP A N 1
ATOM 831 C CA . ASP A 1 110 ? 11.127 29.312 67.636 1.00 25.87 133 ASP A CA 1
ATOM 832 C C . ASP A 1 110 ? 11.482 28.128 68.563 1.00 30.13 133 ASP A C 1
ATOM 833 O O . ASP A 1 110 ? 11.790 28.336 69.730 1.00 30.26 133 ASP A O 1
ATOM 838 N N . ASN A 1 111 ? 11.484 26.900 68.026 1.00 26.86 134 ASN A N 1
ATOM 839 C CA . ASN A 1 111 ? 11.783 25.673 68.778 1.00 25.45 134 ASN A CA 1
ATOM 840 C C . ASN A 1 111 ? 12.924 24.941 68.144 1.00 28.37 134 ASN A C 1
ATOM 841 O O . ASN A 1 111 ? 12.931 24.761 66.931 1.00 27.58 134 ASN A O 1
ATOM 846 N N . LEU A 1 112 ? 13.885 24.502 68.954 1.00 23.23 135 LEU A N 1
ATOM 847 C CA . LEU A 1 112 ? 14.992 23.712 68.461 1.00 20.77 135 LEU A CA 1
ATOM 848 C C . LEU A 1 112 ? 15.046 22.417 69.240 1.00 24.28 135 LEU A C 1
ATOM 849 O O . LEU A 1 112 ? 15.069 22.437 70.471 1.00 23.30 135 LEU A O 1
ATOM 854 N N . ASP A 1 113 ? 15.063 21.291 68.519 1.00 20.09 136 ASP A N 1
ATOM 855 C CA . ASP A 1 113 ? 15.165 19.974 69.121 1.00 20.14 136 ASP A CA 1
ATOM 856 C C . ASP A 1 113 ? 16.506 19.326 68.683 1.00 23.75 136 ASP A C 1
ATOM 857 O O . ASP A 1 113 ? 16.738 19.130 67.486 1.00 23.49 136 ASP A O 1
ATOM 862 N N . ILE A 1 114 ? 17.389 19.048 69.659 1.00 17.42 137 ILE A N 1
ATOM 863 C CA A ILE A 1 114 ? 18.681 18.413 69.397 0.50 16.49 137 ILE A CA 1
ATOM 864 C CA B ILE A 1 114 ? 18.693 18.430 69.426 0.50 15.96 137 ILE A CA 1
ATOM 865 C C . ILE A 1 114 ? 18.658 17.020 69.995 1.00 20.46 137 ILE A C 1
ATOM 866 O O . ILE A 1 114 ? 18.444 16.866 71.213 1.00 18.25 137 ILE A O 1
ATOM 875 N N . GLU A 1 115 ? 18.860 16.001 69.120 1.00 17.79 138 GLU A N 1
ATOM 876 C CA . GLU A 1 115 ? 18.908 14.587 69.504 1.00 19.26 138 GLU A CA 1
ATOM 877 C C . GLU A 1 115 ? 20.272 14.060 69.040 1.00 24.85 138 GLU A C 1
ATOM 878 O O . GLU A 1 115 ? 20.482 13.869 67.837 1.00 24.73 138 GLU A O 1
ATOM 884 N N . SER A 1 116 ? 21.235 13.925 69.970 1.00 20.87 139 SER A N 1
ATOM 885 C CA . SER A 1 116 ? 22.558 13.406 69.597 1.00 20.37 139 SER A CA 1
ATOM 886 C C . SER A 1 116 ? 22.689 11.969 70.064 1.00 23.75 139 SER A C 1
ATOM 887 O O . SER A 1 116 ? 22.560 11.669 71.258 1.00 22.51 139 SER A O 1
ATOM 890 N N . LYS A 1 117 ? 22.847 11.063 69.094 1.00 20.53 140 LYS A N 1
ATOM 891 C CA . LYS A 1 117 ? 22.908 9.622 69.321 1.00 19.79 140 LYS A CA 1
ATOM 892 C C . LYS A 1 117 ? 24.126 9.023 68.631 1.00 21.28 140 LYS A C 1
ATOM 893 O O . LYS A 1 117 ? 24.119 7.841 68.287 1.00 20.74 140 LYS A O 1
ATOM 899 N N . GLY A 1 118 ? 25.129 9.850 68.349 1.00 16.36 141 GLY A N 1
ATOM 9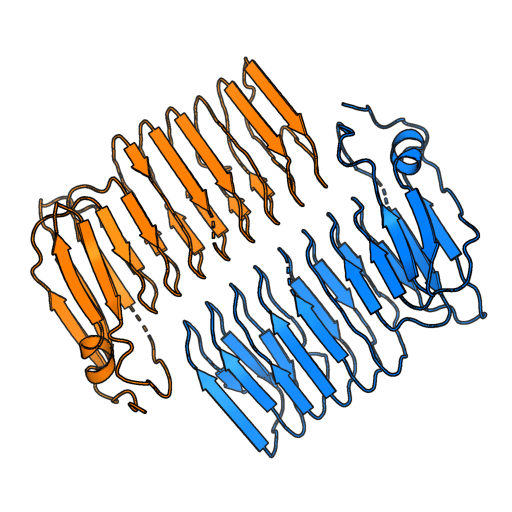00 C CA . GLY A 1 118 ? 26.333 9.388 67.666 1.00 15.35 141 GLY A CA 1
ATOM 901 C C . GLY A 1 118 ? 27.593 9.601 68.473 1.00 18.08 141 GLY A C 1
ATOM 902 O O . GLY A 1 118 ? 27.534 9.792 69.697 1.00 16.46 141 GLY A O 1
ATOM 903 N N . VAL A 1 119 ? 28.741 9.508 67.797 1.00 13.74 142 VAL A N 1
ATOM 904 C CA . VAL A 1 119 ? 30.066 9.747 68.400 1.00 13.33 142 VAL A CA 1
ATOM 905 C C . VAL A 1 119 ? 30.565 11.079 67.865 1.00 17.25 142 VAL A C 1
ATOM 906 O O . VAL A 1 119 ? 30.853 11.205 66.674 1.00 15.50 142 VAL A O 1
ATOM 910 N N . GLY A 1 120 ? 30.606 12.076 68.734 1.00 14.72 143 GLY A N 1
ATOM 911 C CA . GLY A 1 120 ? 31.019 13.419 68.338 1.00 14.43 143 GLY A CA 1
ATOM 912 C C . GLY A 1 120 ? 30.308 14.482 69.141 1.00 19.44 143 GLY A C 1
ATOM 913 O O . GLY A 1 120 ? 29.395 14.181 69.920 1.00 19.50 143 GLY A O 1
ATOM 914 N N . ASN A 1 121 ? 30.758 15.717 68.997 1.00 17.41 144 ASN A N 1
ATOM 915 C CA . ASN A 1 121 ? 30.226 16.863 69.749 1.00 18.24 144 ASN A CA 1
ATOM 916 C C . ASN A 1 121 ? 29.201 17.648 68.966 1.00 22.36 144 ASN A C 1
ATOM 917 O O . ASN A 1 121 ? 29.115 17.518 67.748 1.00 21.93 144 ASN A O 1
ATOM 922 N N . VAL A 1 122 ? 28.428 18.472 69.669 1.00 18.43 145 VAL A N 1
ATOM 923 C CA . VAL A 1 122 ? 27.474 19.416 69.092 1.00 17.70 145 VAL A CA 1
ATOM 924 C C . VAL A 1 122 ? 27.890 20.778 69.659 1.00 21.96 145 VAL A C 1
ATOM 925 O O . VAL A 1 122 ? 28.030 20.926 70.880 1.00 19.81 145 VAL A O 1
ATOM 929 N N . ASP A 1 123 ? 28.138 21.745 68.795 1.00 18.26 146 ASP A N 1
ATOM 930 C CA . ASP A 1 123 ? 28.577 23.071 69.233 1.00 18.39 146 ASP A CA 1
ATOM 931 C C . ASP A 1 123 ? 27.733 24.113 68.526 1.00 20.89 146 ASP A C 1
ATOM 932 O O . ASP A 1 123 ? 27.886 24.308 67.326 1.00 20.51 146 ASP A O 1
ATOM 937 N N . ILE A 1 124 ? 26.806 24.736 69.263 1.00 17.80 147 ILE A N 1
ATOM 938 C CA . ILE A 1 124 ? 25.882 25.739 68.719 1.00 18.21 147 ILE A CA 1
ATOM 939 C C . ILE A 1 124 ? 26.168 27.065 69.386 1.00 23.27 147 ILE A C 1
ATOM 940 O O . ILE A 1 124 ? 26.089 27.182 70.608 1.00 21.66 147 ILE A O 1
ATOM 945 N N . GLN A 1 125 ? 26.490 28.056 68.549 1.00 21.66 148 GLN A N 1
ATOM 946 C CA A GLN A 1 125 ? 26.863 29.411 68.946 0.50 21.34 148 GLN A CA 1
ATOM 947 C CA B GLN A 1 125 ? 26.837 29.408 68.980 0.50 21.46 148 GLN A CA 1
ATOM 948 C C . GLN A 1 125 ? 25.827 30.412 68.467 1.00 24.68 148 GLN A C 1
ATOM 949 O O . GLN A 1 125 ? 25.271 30.233 67.377 1.00 21.94 148 GLN A O 1
ATOM 960 N N . SER A 1 126 ? 25.577 31.473 69.280 1.00 22.06 149 SER A N 1
ATOM 961 C CA . SER A 1 126 ? 24.641 32.564 68.985 1.00 22.37 149 SER A CA 1
ATOM 962 C C . SER A 1 126 ? 23.241 32.024 68.672 1.00 25.77 149 SER A C 1
ATOM 963 O O . SER A 1 126 ? 22.638 32.372 67.645 1.00 25.56 149 SER A O 1
ATOM 966 N N . LEU A 1 127 ? 22.735 31.176 69.563 1.00 19.21 150 LEU A N 1
ATOM 967 C CA . LEU A 1 127 ? 21.389 30.639 69.421 1.00 18.29 150 LEU A CA 1
ATOM 968 C C . LEU A 1 127 ? 20.369 31.623 70.018 1.00 23.41 150 LEU A C 1
ATOM 969 O O . LEU A 1 127 ? 20.564 32.103 71.130 1.00 24.26 150 LEU A O 1
ATOM 974 N N . THR A 1 128 ? 19.279 31.905 69.297 1.00 19.25 151 THR A N 1
ATOM 975 C CA . THR A 1 128 ? 18.171 32.709 69.816 1.00 20.27 151 THR A CA 1
ATOM 976 C C . THR A 1 128 ? 16.929 31.859 69.595 1.00 26.06 151 THR A C 1
ATOM 977 O O . THR A 1 128 ? 16.579 31.604 68.448 1.00 24.98 151 THR A O 1
ATOM 981 N N . CYS A 1 129 ? 16.298 31.363 70.668 1.00 22.53 152 CYS A N 1
ATOM 982 C CA . CYS A 1 129 ? 15.117 30.526 70.484 1.00 22.47 152 CYS A CA 1
ATOM 983 C C . CYS A 1 129 ? 14.116 30.753 71.598 1.00 26.18 152 CYS A C 1
ATOM 984 O O . CYS A 1 129 ? 14.447 31.395 72.594 1.00 24.40 152 CYS A O 1
ATOM 987 N N . GLN A 1 130 ? 12.895 30.194 71.442 1.00 22.69 153 GLN A N 1
ATOM 988 C CA . GLN A 1 130 ? 11.884 30.254 72.489 1.00 22.10 153 GLN A CA 1
ATOM 989 C C . GLN A 1 130 ? 12.031 29.015 73.335 1.00 25.30 153 GLN A C 1
ATOM 990 O O . GLN A 1 130 ? 12.215 29.116 74.541 1.00 24.51 153 GLN A O 1
ATOM 996 N N . LYS A 1 131 ? 11.964 27.838 72.694 1.00 22.82 154 LYS A N 1
ATOM 997 C CA A LYS A 1 131 ? 12.073 26.564 73.387 0.50 22.17 154 LYS A CA 1
ATOM 998 C CA B LYS A 1 131 ? 12.071 26.563 73.384 0.50 22.34 154 LYS A CA 1
ATOM 999 C C . LYS A 1 131 ? 13.233 25.753 72.831 1.00 25.70 154 LYS A C 1
ATOM 1000 O O . LYS A 1 131 ? 13.371 25.608 71.611 1.00 25.70 154 LYS A O 1
ATOM 1011 N N . LEU A 1 132 ? 14.070 25.239 73.731 1.00 20.46 155 LEU A N 1
ATOM 1012 C CA . LEU A 1 132 ? 15.201 24.391 73.387 1.00 19.87 155 LEU A CA 1
ATOM 1013 C C . LEU A 1 132 ? 15.031 23.070 74.094 1.00 23.26 155 LEU A C 1
ATOM 1014 O O . LEU A 1 132 ? 14.774 23.036 75.307 1.00 23.26 155 LEU A O 1
ATOM 1019 N N . ASN A 1 133 ? 15.165 21.989 73.343 1.00 18.72 156 ASN A N 1
ATOM 1020 C CA . ASN A 1 133 ? 15.097 20.633 73.863 1.00 18.08 156 ASN A CA 1
ATOM 1021 C C . ASN A 1 133 ? 16.341 19.889 73.436 1.00 23.25 156 ASN A C 1
ATOM 1022 O O . ASN A 1 133 ? 16.584 19.769 72.242 1.00 23.57 156 ASN A O 1
ATOM 1027 N N . VAL A 1 134 ? 17.148 19.418 74.409 1.00 18.66 157 VAL A N 1
ATOM 1028 C CA . VAL A 1 134 ? 18.374 18.675 74.137 1.00 16.74 157 VAL A CA 1
ATOM 1029 C C . VAL A 1 134 ? 18.254 17.302 74.778 1.00 20.53 157 VAL A C 1
ATOM 1030 O O . VAL A 1 134 ? 18.042 17.194 75.990 1.00 19.28 157 VAL A O 1
ATOM 1034 N N . GLN A 1 135 ? 18.439 16.256 73.966 1.00 17.69 158 GLN A N 1
ATOM 1035 C CA . GLN A 1 135 ? 18.487 14.873 74.434 1.00 18.36 158 GLN A CA 1
ATOM 1036 C C . GLN A 1 135 ? 19.811 14.314 73.975 1.00 21.52 158 GLN A C 1
ATOM 1037 O O . GLN A 1 135 ? 19.956 13.988 72.783 1.00 21.42 158 GLN A O 1
ATOM 1043 N N . SER A 1 136 ? 20.824 14.298 74.873 1.00 16.54 159 SER A N 1
ATOM 1044 C CA . SER A 1 136 ? 22.144 13.767 74.484 1.00 16.02 159 SER A CA 1
ATOM 1045 C C . SER A 1 136 ? 22.214 12.325 74.903 1.00 18.28 159 SER A C 1
ATOM 1046 O O . SER A 1 136 ? 21.986 12.003 76.065 1.00 17.90 159 SER A O 1
ATOM 1057 N N . GLY A 1 138 ? 24.488 9.895 73.025 1.00 15.60 161 GLY A N 1
ATOM 1058 C CA . GLY A 1 138 ? 25.653 9.212 72.476 1.00 14.62 161 GLY A CA 1
ATOM 1059 C C . GLY A 1 138 ? 26.917 9.480 73.252 1.00 18.03 161 GLY A C 1
ATOM 1060 O O . GLY A 1 138 ? 26.870 9.651 74.476 1.00 17.03 161 GLY A O 1
ATOM 1061 N N . VAL A 1 139 ? 28.059 9.513 72.550 1.00 13.84 162 VAL A N 1
ATOM 1062 C CA . VAL A 1 139 ? 29.347 9.804 73.174 1.00 14.16 162 VAL A CA 1
ATOM 1063 C C . VAL A 1 139 ? 29.853 11.142 72.648 1.00 19.14 162 VAL A C 1
ATOM 1064 O O . VAL A 1 139 ? 30.189 11.255 71.466 1.00 19.11 162 VAL A O 1
ATOM 1068 N N . GLY A 1 140 ? 29.913 12.132 73.532 1.00 14.32 163 GLY A N 1
ATOM 1069 C CA . GLY A 1 140 ? 30.322 13.472 73.138 1.00 14.88 163 GLY A CA 1
ATOM 1070 C C . GLY A 1 140 ? 29.622 14.550 73.944 1.00 20.58 163 GLY A C 1
ATOM 1071 O O . GLY A 1 140 ? 28.691 14.282 74.720 1.00 20.17 163 GLY A O 1
ATOM 1072 N N . ASP A 1 141 ? 30.085 15.775 73.763 1.00 18.29 164 ASP A N 1
ATOM 1073 C CA . ASP A 1 141 ? 29.576 16.957 74.469 1.00 17.94 164 ASP A CA 1
ATOM 1074 C C . ASP A 1 141 ? 28.617 17.769 73.631 1.00 21.83 164 ASP A C 1
ATOM 1075 O O . ASP A 1 141 ? 28.753 17.810 72.408 1.00 21.46 164 ASP A O 1
ATOM 1080 N N . VAL A 1 142 ? 27.655 18.442 74.286 1.00 18.38 165 VAL A N 1
ATOM 1081 C CA . VAL A 1 142 ? 26.728 19.356 73.619 1.00 17.23 165 VAL A CA 1
ATOM 1082 C C . VAL A 1 142 ? 27.010 20.745 74.201 1.00 22.85 165 VAL A C 1
ATOM 1083 O O . VAL A 1 142 ? 26.767 20.968 75.388 1.00 21.96 165 VAL A O 1
ATOM 1087 N N . LYS A 1 143 ? 27.628 21.626 73.403 1.00 19.38 166 LYS A N 1
ATOM 1088 C CA . LYS A 1 143 ? 27.969 22.988 73.796 1.00 19.71 166 LYS A CA 1
ATOM 1089 C C . LYS A 1 143 ? 26.964 23.961 73.179 1.00 22.81 166 LYS A C 1
ATOM 1090 O O . LYS A 1 143 ? 26.713 23.911 71.974 1.00 20.52 166 LYS A O 1
ATOM 1096 N N . LEU A 1 144 ? 26.369 24.819 74.030 1.00 19.15 167 LEU A N 1
ATOM 1097 C CA . LEU A 1 144 ? 25.328 25.767 73.650 1.00 19.04 167 LEU A CA 1
ATOM 1098 C C . LEU A 1 144 ? 25.586 27.152 74.208 1.00 22.20 167 LEU A C 1
ATOM 1099 O O . LEU A 1 144 ? 25.862 27.307 75.398 1.00 22.84 167 LEU A O 1
ATOM 1104 N N . GLU A 1 145 ? 25.454 28.162 73.354 1.00 18.63 168 GLU A N 1
ATOM 1105 C CA . GLU A 1 145 ? 25.596 29.564 73.731 1.00 18.41 168 GLU A CA 1
ATOM 1106 C C . GLU A 1 145 ? 24.469 30.366 73.072 1.00 21.74 168 GLU A C 1
ATOM 1107 O O . GLU A 1 145 ? 24.114 30.115 71.921 1.00 19.19 168 GLU A O 1
ATOM 1113 N N . GLY A 1 146 ? 23.923 31.315 73.823 1.00 20.45 169 GLY A N 1
ATOM 1114 C CA . GLY A 1 146 ? 22.852 32.179 73.341 1.00 21.09 169 GLY A CA 1
ATOM 1115 C C . GLY A 1 146 ? 21.758 32.363 74.361 1.00 23.48 169 GLY A C 1
ATOM 1116 O O . GLY A 1 146 ? 22.031 32.480 75.551 1.00 22.24 169 GLY A O 1
ATOM 1117 N N . THR A 1 147 ? 20.517 32.421 73.901 1.00 20.34 170 THR A N 1
ATOM 1118 C CA . THR A 1 147 ? 19.380 32.630 74.804 1.00 19.42 170 THR A CA 1
ATOM 1119 C C . THR A 1 147 ? 18.234 31.681 74.456 1.00 21.81 170 THR A C 1
ATOM 1120 O O . THR A 1 147 ? 18.057 31.293 73.301 1.00 19.74 170 THR A O 1
ATOM 1124 N N . ALA A 1 148 ? 17.431 31.357 75.456 1.00 19.19 171 ALA A N 1
ATOM 1125 C CA . ALA A 1 148 ? 16.224 30.541 75.310 1.00 18.75 171 ALA A CA 1
ATOM 1126 C C . ALA A 1 148 ? 15.212 30.978 76.359 1.00 25.22 171 ALA A C 1
ATOM 1127 O O . ALA A 1 148 ? 15.605 31.434 77.435 1.00 23.01 171 ALA A O 1
ATOM 1129 N N . GLN A 1 149 ? 13.915 30.881 76.053 1.00 23.04 172 GLN A N 1
ATOM 1130 C CA . GLN A 1 149 ? 12.929 31.190 77.083 1.00 22.94 172 GLN A CA 1
ATOM 1131 C C . GLN A 1 149 ? 12.864 29.972 77.998 1.00 24.26 172 GLN A C 1
ATOM 1132 O O . GLN A 1 149 ? 12.892 30.101 79.211 1.00 22.53 172 GLN A O 1
ATOM 1138 N N . ILE A 1 150 ? 12.858 28.777 77.391 1.00 21.34 173 ILE A N 1
ATOM 1139 C CA . ILE A 1 150 ? 12.843 27.481 78.074 1.00 21.15 173 ILE A CA 1
ATOM 1140 C C . ILE A 1 150 ? 13.958 26.620 77.498 1.00 22.14 173 ILE A C 1
ATOM 1141 O O . ILE A 1 150 ? 14.087 26.542 76.273 1.00 19.33 173 ILE A O 1
ATOM 1146 N N . ALA A 1 151 ? 14.730 25.940 78.372 1.00 19.90 174 ALA A N 1
ATOM 1147 C CA . ALA A 1 151 ? 15.773 24.990 77.944 1.00 17.92 174 ALA A CA 1
ATOM 1148 C C . ALA A 1 151 ? 15.635 23.690 78.723 1.00 20.01 174 ALA A C 1
ATOM 1149 O O . ALA A 1 151 ? 15.787 23.673 79.954 1.00 18.21 174 ALA A O 1
ATOM 1151 N N . ALA A 1 152 ? 15.284 22.620 78.012 1.00 15.17 175 ALA A N 1
ATOM 1152 C CA . ALA A 1 152 ? 15.174 21.277 78.560 1.00 15.83 175 ALA A CA 1
ATOM 1153 C C . ALA A 1 152 ? 16.458 20.560 78.170 1.00 18.75 175 ALA A C 1
ATOM 1154 O O . ALA A 1 152 ? 16.759 20.442 76.977 1.00 19.22 175 ALA A O 1
ATOM 1156 N N . LEU A 1 153 ? 17.279 20.212 79.167 1.00 13.62 176 LEU A N 1
ATOM 1157 C CA . LEU A 1 153 ? 18.605 19.605 78.968 1.00 12.49 176 LEU A CA 1
ATOM 1158 C C . LEU A 1 153 ? 18.629 18.246 79.614 1.00 19.95 176 LEU A C 1
ATOM 1159 O O . LEU A 1 153 ? 18.615 18.157 80.848 1.00 18.27 176 LEU A O 1
ATOM 1164 N N . HIS A 1 154 ? 18.608 17.180 78.793 1.00 18.61 177 HIS A N 1
ATOM 1165 C CA . HIS A 1 154 ? 18.539 15.811 79.288 1.00 19.82 177 HIS A CA 1
ATOM 1166 C C . HIS A 1 154 ? 19.715 15.014 78.754 1.00 23.16 177 HIS A C 1
ATOM 1167 O O . HIS A 1 154 ? 19.778 14.692 77.564 1.00 22.80 177 HIS A O 1
ATOM 1174 N N . SER A 1 155 ? 20.662 14.718 79.635 1.00 17.55 178 SER A N 1
ATOM 1175 C CA . SER A 1 155 ? 21.845 13.965 79.248 1.00 16.46 178 SER A CA 1
ATOM 1176 C C . SER A 1 155 ? 21.661 12.522 79.656 1.00 21.52 178 SER A C 1
ATOM 1177 O O . SER A 1 155 ? 21.223 12.258 80.776 1.00 21.86 178 SER A O 1
ATOM 1180 N N . LYS A 1 156 ? 21.939 11.586 78.728 1.00 17.67 179 LYS A N 1
ATOM 1181 C CA . LYS A 1 156 ? 21.748 10.139 78.950 1.00 17.43 179 LYS A CA 1
ATOM 1182 C C . LYS A 1 156 ? 22.930 9.284 78.502 1.00 18.77 179 LYS A C 1
ATOM 1183 O O . LYS A 1 156 ? 22.956 8.099 78.809 1.00 19.52 179 LYS A O 1
ATOM 1189 N N . GLY A 1 157 ? 23.868 9.861 77.760 1.00 14.66 180 GLY A N 1
ATOM 1190 C CA . GLY A 1 157 ? 25.016 9.111 77.269 1.00 14.86 180 GLY A CA 1
ATOM 1191 C C . GLY A 1 157 ? 26.266 9.396 78.067 1.00 19.96 180 GLY A C 1
ATOM 1192 O O . GLY A 1 157 ? 26.222 9.535 79.298 1.00 18.79 180 GLY A O 1
ATOM 1193 N N . VAL A 1 158 ? 27.400 9.481 77.372 1.00 15.96 181 VAL A N 1
ATOM 1194 C CA . VAL A 1 158 ? 28.682 9.792 78.015 1.00 15.10 181 VAL A CA 1
ATOM 1195 C C . VAL A 1 158 ? 29.154 11.140 77.450 1.00 17.64 181 VAL A C 1
ATOM 1196 O O . VAL A 1 158 ? 29.391 11.254 76.247 1.00 15.95 181 VAL A O 1
ATOM 1200 N N . GLY A 1 159 ? 29.276 12.128 78.313 1.00 13.98 182 GLY A N 1
ATOM 1201 C CA . GLY A 1 159 ? 29.655 13.473 77.882 1.00 14.16 182 GLY A CA 1
ATOM 1202 C C . GLY A 1 159 ? 28.903 14.544 78.655 1.00 18.89 182 GLY A C 1
ATOM 1203 O O . GLY A 1 159 ? 28.002 14.251 79.457 1.00 18.25 182 GLY A O 1
ATOM 1204 N N . ASN A 1 160 ? 29.280 15.795 78.417 1.00 15.43 183 ASN A N 1
ATOM 1205 C CA . ASN A 1 160 ? 28.737 16.954 79.125 1.00 15.82 183 ASN A CA 1
ATOM 1206 C C . ASN A 1 160 ? 27.853 17.826 78.285 1.00 20.24 183 ASN A C 1
ATOM 1207 O O . ASN A 1 160 ? 28.094 17.985 77.089 1.00 17.43 183 ASN A O 1
ATOM 1212 N N . ILE A 1 161 ? 26.863 18.461 78.937 1.00 16.64 184 ILE A N 1
ATOM 1213 C CA . ILE A 1 161 ? 26.066 19.512 78.322 1.00 15.70 184 ILE A CA 1
ATOM 1214 C C . ILE A 1 161 ? 26.688 20.778 78.862 1.00 20.74 184 ILE A C 1
ATOM 1215 O O . ILE A 1 161 ? 26.621 21.026 80.069 1.00 20.23 184 ILE A O 1
ATOM 1220 N N . GLU A 1 162 ? 27.334 21.529 77.996 1.00 17.67 185 GLU A N 1
ATOM 1221 C CA A GLU A 1 162 ? 28.004 22.759 78.387 0.50 18.15 185 GLU A CA 1
ATOM 1222 C CA B GLU A 1 162 ? 28.009 22.770 78.361 0.50 18.38 185 GLU A CA 1
ATOM 1223 C C . GLU A 1 162 ? 27.141 23.947 77.914 1.00 22.26 185 GLU A C 1
ATOM 1224 O O . GLU A 1 162 ? 27.306 24.470 76.811 1.00 21.39 185 GLU A O 1
ATOM 1235 N N . ALA A 1 163 ? 26.172 24.325 78.752 1.00 19.54 186 ALA A N 1
ATOM 1236 C CA . ALA A 1 163 ? 25.217 25.397 78.441 1.00 18.26 186 ALA A CA 1
ATOM 1237 C C . ALA A 1 163 ? 25.235 26.525 79.497 1.00 20.15 186 ALA A C 1
ATOM 1238 O O . ALA A 1 163 ? 24.212 27.173 79.741 1.00 19.94 186 ALA A O 1
ATOM 1240 N N . GLY A 1 164 ? 26.411 26.785 80.072 1.00 16.94 187 GLY A N 1
ATOM 1241 C CA . GLY A 1 164 ? 26.606 27.877 81.030 1.00 17.03 187 GLY A CA 1
ATOM 1242 C C . GLY A 1 164 ? 26.414 29.245 80.391 1.00 20.12 187 GLY A C 1
ATOM 1243 O O . GLY A 1 164 ? 25.980 30.190 81.058 1.00 20.39 187 GLY A O 1
ATOM 1244 N N . ASN A 1 165 ? 26.719 29.356 79.089 1.00 17.76 188 ASN A N 1
ATOM 1245 C CA . ASN A 1 165 ? 26.548 30.603 78.318 1.00 18.48 188 ASN A CA 1
ATOM 1246 C C . ASN A 1 165 ? 25.262 30.597 77.486 1.00 21.50 188 ASN A C 1
ATOM 1247 O O . ASN A 1 165 ? 25.100 31.424 76.584 1.00 20.38 188 ASN A O 1
ATOM 1252 N N . LEU A 1 166 ? 24.335 29.677 77.820 1.00 18.20 189 LEU A N 1
ATOM 1253 C CA . LEU A 1 166 ? 23.013 29.661 77.248 1.00 19.20 189 LEU A CA 1
ATOM 1254 C C . LEU A 1 166 ? 22.088 30.209 78.325 1.00 22.84 189 LEU A C 1
ATOM 1255 O O . LEU A 1 166 ? 21.741 29.478 79.256 1.00 20.89 189 LEU A O 1
ATOM 1260 N N . ARG A 1 167 ? 21.773 31.523 78.240 1.00 19.81 190 ARG A N 1
ATOM 1261 C CA . ARG A 1 167 ? 20.914 32.210 79.216 1.00 21.58 190 ARG A CA 1
ATOM 1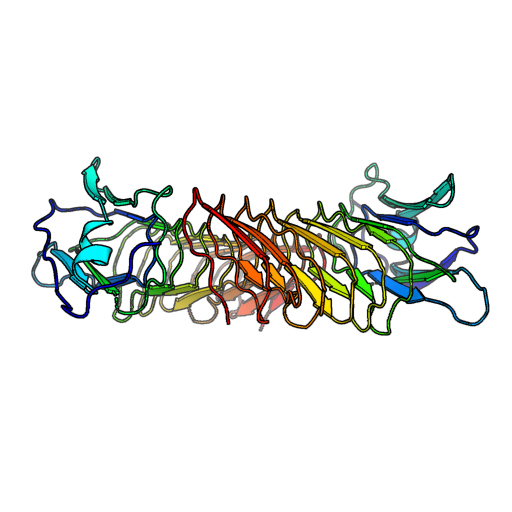262 C C . ARG A 1 167 ? 19.451 31.840 78.974 1.00 23.88 190 ARG A C 1
ATOM 1263 O O . ARG A 1 167 ? 18.890 32.210 77.943 1.00 22.86 190 ARG A O 1
ATOM 1271 N N . ALA A 1 168 ? 18.844 31.082 79.902 1.00 19.68 191 ALA A N 1
ATOM 1272 C CA . ALA A 1 168 ? 17.445 30.663 79.781 1.00 19.67 191 ALA A CA 1
ATOM 1273 C C . ALA A 1 168 ? 16.622 31.179 80.957 1.00 24.73 191 ALA A C 1
ATOM 1274 O O . ALA A 1 168 ? 17.163 31.311 82.055 1.00 25.81 191 ALA A O 1
ATOM 1276 N N . ASN A 1 169 ? 15.325 31.451 80.747 1.00 18.48 192 ASN A N 1
ATOM 1277 C CA . ASN A 1 169 ? 14.485 31.868 81.873 1.00 17.94 192 ASN A CA 1
ATOM 1278 C C . ASN A 1 169 ? 14.109 30.662 82.714 1.00 20.48 192 ASN A C 1
ATOM 1279 O O . ASN A 1 169 ? 14.234 30.715 83.923 1.00 21.31 192 ASN A O 1
ATOM 1284 N N . ALA A 1 170 ? 13.694 29.569 82.073 1.00 17.99 193 ALA A N 1
ATOM 1285 C CA . ALA A 1 170 ? 13.310 28.325 82.740 1.00 17.49 193 ALA A CA 1
ATOM 1286 C C . ALA A 1 170 ? 14.183 27.191 82.244 1.00 21.18 193 ALA A C 1
ATOM 1287 O O . ALA A 1 170 ? 14.382 27.033 81.034 1.00 19.94 193 ALA A O 1
ATOM 1289 N N . VAL A 1 171 ? 14.737 26.423 83.173 1.00 17.29 194 VAL A N 1
ATOM 1290 C CA . VAL A 1 171 ? 15.590 25.288 82.814 1.00 16.44 194 VAL A CA 1
ATOM 1291 C C . VAL A 1 171 ? 15.003 24.023 83.415 1.00 20.29 194 VAL A C 1
ATOM 1292 O O . VAL A 1 171 ? 14.594 24.021 84.579 1.00 17.95 194 VAL A O 1
ATOM 1296 N N . GLU A 1 172 ? 14.991 22.936 82.619 1.00 18.93 195 GLU A N 1
ATOM 1297 C CA . GLU A 1 172 ? 14.635 21.585 83.078 1.00 19.51 195 GLU A CA 1
ATOM 1298 C C . GLU A 1 172 ? 15.838 20.723 82.772 1.00 23.68 195 GLU A C 1
ATOM 1299 O O . GLU A 1 172 ? 16.135 20.491 81.606 1.00 22.06 195 GLU A O 1
ATOM 1305 N N . ALA A 1 173 ? 16.606 20.349 83.798 1.00 20.26 196 ALA A N 1
ATOM 1306 C CA . ALA A 1 173 ? 17.828 19.578 83.578 1.00 18.68 196 ALA A CA 1
ATOM 1307 C C . ALA A 1 173 ? 17.804 18.235 84.272 1.00 22.41 196 ALA A C 1
ATOM 1308 O O . ALA A 1 173 ? 17.455 18.155 85.450 1.00 23.83 196 ALA A O 1
ATOM 1310 N N . SER A 1 174 ? 18.185 17.168 83.545 1.00 16.73 197 SER A N 1
ATOM 1311 C CA A SER A 1 174 ? 18.264 15.834 84.132 0.50 15.89 197 SER A CA 1
ATOM 1312 C CA B SER A 1 174 ? 18.262 15.835 84.133 0.50 15.31 197 SER A CA 1
ATOM 1313 C C . SER A 1 174 ? 19.493 15.138 83.587 1.00 19.53 197 SER A C 1
ATOM 1314 O O . SER A 1 174 ? 19.705 15.138 82.378 1.00 19.44 197 SER A O 1
ATOM 1319 N N . SER A 1 175 ? 20.354 14.632 84.512 1.00 16.18 198 SER A N 1
ATOM 1320 C CA . SER A 1 175 ? 21.599 13.954 84.169 1.00 15.88 198 SER A CA 1
ATOM 1321 C C . SER A 1 175 ? 21.453 12.468 84.537 1.00 18.94 198 SER A C 1
ATOM 1322 O O . SER A 1 175 ? 21.316 12.161 85.725 1.00 18.35 198 SER A O 1
ATOM 1325 N N . GLN A 1 176 ? 21.401 11.556 83.522 1.00 15.73 199 GLN A N 1
ATOM 1326 C CA . GLN A 1 176 ? 21.164 10.111 83.723 1.00 15.20 199 GLN A CA 1
ATOM 1327 C C . GLN A 1 176 ? 22.306 9.208 83.233 1.00 18.40 199 GLN A C 1
ATOM 1328 O O . GLN A 1 176 ? 22.295 8.010 83.520 1.00 15.87 199 GLN A O 1
ATOM 1334 N N . GLY A 1 177 ? 23.267 9.778 82.505 1.00 17.14 200 GLY A N 1
ATOM 1335 C CA . GLY A 1 177 ? 24.427 9.021 82.040 1.00 16.65 200 GLY A CA 1
ATOM 1336 C C . GLY A 1 177 ? 25.650 9.375 82.859 1.00 19.64 200 GLY A C 1
ATOM 1337 O O . GLY A 1 177 ? 25.563 9.593 84.078 1.00 18.21 200 GLY A O 1
ATOM 1338 N N . VAL A 1 178 ? 26.796 9.470 82.182 1.00 16.16 201 VAL A N 1
ATOM 1339 C CA . VAL A 1 178 ? 28.072 9.825 82.815 1.00 15.30 201 VAL A CA 1
ATOM 1340 C C . VAL A 1 178 ? 28.483 11.174 82.261 1.00 18.26 201 VAL A C 1
ATOM 1341 O O . VAL A 1 178 ? 28.750 11.279 81.060 1.00 16.98 201 VAL A O 1
ATOM 1345 N N . GLY A 1 179 ? 28.495 12.192 83.118 1.00 13.79 202 GLY A N 1
ATOM 1346 C CA . GLY A 1 179 ? 28.812 13.540 82.671 1.00 14.42 202 GLY A CA 1
ATOM 1347 C C . GLY A 1 179 ? 28.033 1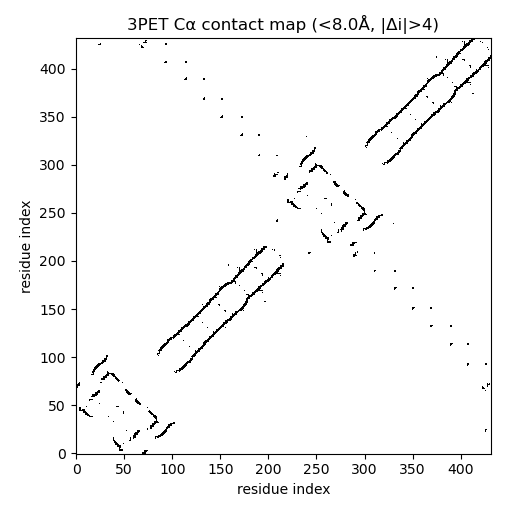4.605 83.410 1.00 18.80 202 GLY A C 1
ATOM 1348 O O . GLY A 1 179 ? 27.088 14.304 84.140 1.00 17.88 202 GLY A O 1
ATOM 1349 N N . ASP A 1 180 ? 28.438 15.861 83.213 1.00 14.81 203 ASP A N 1
ATOM 1350 C CA . ASP A 1 180 ? 27.890 17.016 83.903 1.00 15.24 203 ASP A CA 1
ATOM 1351 C C . ASP A 1 180 ? 27.008 17.865 83.033 1.00 19.14 203 ASP A C 1
ATOM 1352 O O . ASP A 1 180 ? 27.168 17.879 81.812 1.00 17.13 203 ASP A O 1
ATOM 1357 N N . ILE A 1 181 ? 26.115 18.630 83.668 1.00 15.81 204 ILE A N 1
ATOM 1358 C CA . ILE A 1 181 ? 25.316 19.638 82.964 1.00 15.93 204 ILE A CA 1
ATOM 1359 C C . ILE A 1 181 ? 25.659 20.977 83.591 1.00 18.53 204 ILE A C 1
ATOM 1360 O O . ILE A 1 181 ? 25.513 21.129 84.800 1.00 16.10 204 ILE A O 1
ATOM 1365 N N . THR A 1 182 ? 26.129 21.933 82.788 1.00 16.65 205 THR A N 1
ATOM 1366 C CA . THR A 1 182 ? 26.357 23.304 83.240 1.00 16.65 205 THR A CA 1
ATOM 1367 C C . THR A 1 182 ? 25.294 24.108 82.539 1.00 20.69 205 THR A C 1
ATOM 1368 O O . THR A 1 182 ? 25.092 23.921 81.348 1.00 19.44 205 THR A O 1
ATOM 1372 N N . CYS A 1 183 ? 24.518 24.904 83.286 1.00 19.51 206 CYS A N 1
ATOM 1373 C CA . CYS A 1 183 ? 23.411 25.639 82.675 1.00 17.84 206 CYS A CA 1
ATOM 1374 C C . CYS A 1 183 ? 23.233 26.990 83.358 1.00 22.56 206 CYS A C 1
ATOM 1375 O O . CYS A 1 183 ? 24.051 27.380 84.195 1.00 21.56 206 CYS A O 1
ATOM 1378 N N . ASN A 1 184 ? 22.227 27.749 82.916 1.00 21.19 207 ASN A N 1
ATOM 1379 C CA . ASN A 1 184 ? 22.015 29.113 83.345 1.00 20.89 207 ASN A CA 1
ATOM 1380 C C . ASN A 1 184 ? 20.514 29.403 83.368 1.00 24.50 207 ASN A C 1
ATOM 1381 O O . ASN A 1 184 ? 19.872 29.487 82.324 1.00 23.47 207 ASN A O 1
ATOM 1386 N N . ALA A 1 185 ? 19.962 29.533 84.578 1.00 20.09 208 ALA A N 1
ATOM 1387 C CA . ALA A 1 185 ? 18.534 29.723 84.806 1.00 20.70 208 ALA A CA 1
ATOM 1388 C C . ALA A 1 185 ? 18.282 31.029 85.522 1.00 23.43 208 ALA A C 1
ATOM 1389 O O . ALA A 1 185 ? 18.738 31.203 86.656 1.00 22.52 208 ALA A O 1
ATOM 1391 N N . THR A 1 186 ? 17.582 31.963 84.867 1.00 20.61 209 THR A N 1
ATOM 1392 C CA . THR A 1 186 ? 17.350 33.257 85.519 1.00 20.96 209 THR A CA 1
ATOM 1393 C C . THR A 1 186 ? 16.088 33.248 86.382 1.00 23.66 209 THR A C 1
ATOM 1394 O O . THR A 1 186 ? 16.065 33.950 87.373 1.00 24.38 209 THR A O 1
ATOM 1398 N N . GLU A 1 187 ? 15.029 32.497 86.000 1.00 20.20 210 GLU A N 1
ATOM 1399 C CA . GLU A 1 187 ? 13.777 32.523 86.762 1.00 19.59 210 GLU A CA 1
ATOM 1400 C C . GLU A 1 187 ? 13.446 31.198 87.489 1.00 23.41 210 GLU A C 1
ATOM 1401 O O . GLU A 1 187 ? 12.957 31.244 88.620 1.00 21.64 210 GLU A O 1
ATOM 1407 N N . SER A 1 188 ? 13.648 30.045 86.832 1.00 19.30 211 SER A N 1
ATOM 1408 C CA A SER A 1 188 ? 13.294 28.756 87.424 0.40 19.33 211 SER A CA 1
ATOM 1409 C CA B SER A 1 188 ? 13.331 28.767 87.472 0.60 18.54 211 SER A CA 1
ATOM 1410 C C . SER A 1 188 ? 14.245 27.650 87.002 1.00 22.98 211 SER A C 1
ATOM 1411 O O . SER A 1 188 ? 14.738 27.673 85.866 1.00 20.63 211 SER A O 1
ATOM 1416 N N . ILE A 1 189 ? 14.467 26.661 87.889 1.00 19.61 212 ILE A N 1
ATOM 1417 C CA . ILE A 1 189 ? 15.279 25.502 87.542 1.00 18.74 212 ILE A CA 1
ATOM 1418 C C . ILE A 1 189 ? 14.703 24.253 88.197 1.00 23.17 212 ILE A C 1
ATOM 1419 O O . ILE A 1 189 ? 14.473 24.212 89.404 1.00 21.04 212 ILE A O 1
ATOM 1424 N N . ASP A 1 190 ? 14.449 23.246 87.371 1.00 20.58 213 ASP A N 1
ATOM 1425 C CA . ASP A 1 190 ? 14.065 21.913 87.803 1.00 20.58 213 ASP A CA 1
ATOM 1426 C C . ASP A 1 190 ? 15.274 21.055 87.455 1.00 23.68 213 ASP A C 1
ATOM 1427 O O . ASP A 1 190 ? 15.618 20.939 86.275 1.00 22.15 213 ASP A O 1
ATOM 1432 N N . ALA A 1 191 ? 16.013 20.572 88.471 1.00 20.14 214 ALA A N 1
ATOM 1433 C CA . ALA A 1 191 ? 17.244 19.814 88.224 1.00 19.20 214 ALA A CA 1
ATOM 1434 C C . ALA A 1 191 ? 17.205 18.468 88.922 1.00 22.08 214 ALA A C 1
ATOM 1435 O O . ALA A 1 191 ? 16.818 18.399 90.100 1.00 20.16 214 ALA A O 1
ATOM 1437 N N . ALA A 1 192 ? 17.580 17.383 88.187 1.00 17.53 215 ALA A N 1
ATOM 1438 C CA . ALA A 1 192 ? 17.574 16.032 88.758 1.00 17.46 215 ALA A CA 1
ATOM 1439 C C . ALA A 1 192 ? 18.858 15.283 88.425 1.00 21.23 215 ALA A C 1
ATOM 1440 O O . ALA A 1 192 ? 19.098 14.981 87.259 1.00 19.76 215 ALA A O 1
ATOM 1442 N N . VAL A 1 193 ? 19.655 14.916 89.461 1.00 18.13 216 VAL A N 1
ATOM 1443 C CA . VAL A 1 193 ? 20.897 14.126 89.282 1.00 17.19 216 VAL A CA 1
ATOM 1444 C C . VAL A 1 193 ? 20.519 12.647 89.408 1.00 19.76 216 VAL A C 1
ATOM 1445 O O . VAL A 1 193 ? 20.004 12.235 90.447 1.00 18.15 216 VAL A O 1
ATOM 1449 N N . ARG A 1 194 ? 20.705 11.865 88.335 1.00 17.33 217 ARG A N 1
ATOM 1450 C CA . ARG A 1 194 ? 20.306 10.445 88.336 1.00 16.74 217 ARG A CA 1
ATOM 1451 C C . ARG A 1 194 ? 21.396 9.500 87.806 1.00 19.50 217 ARG A C 1
ATOM 1452 O O . ARG A 1 194 ? 21.172 8.293 87.759 1.00 18.08 217 ARG A O 1
ATOM 1460 N N . GLY A 1 195 ? 22.573 10.034 87.467 1.00 15.19 218 GLY A N 1
ATOM 1461 C CA . GLY A 1 195 ? 23.681 9.203 86.997 1.00 14.62 218 GLY A CA 1
ATOM 1462 C C . GLY A 1 195 ? 24.954 9.494 87.751 1.00 19.27 218 GLY A C 1
ATOM 1463 O O . GLY A 1 195 ? 24.925 9.719 88.965 1.00 17.89 218 GLY A O 1
ATOM 1464 N N . VAL A 1 196 ? 26.088 9.516 87.025 1.00 16.32 219 VAL A N 1
ATOM 1465 C CA . VAL A 1 196 ? 27.392 9.858 87.593 1.00 15.13 219 VAL A CA 1
ATOM 1466 C C . VAL A 1 196 ? 27.762 11.202 87.001 1.00 18.06 219 VAL A C 1
ATOM 1467 O O . VAL A 1 196 ? 28.112 11.298 85.825 1.00 15.62 219 VAL A O 1
ATOM 1471 N N . GLY A 1 197 ? 27.626 12.241 87.800 1.00 16.10 220 GLY A N 1
ATOM 1472 C CA . GLY A 1 197 ? 27.892 13.592 87.330 1.00 14.82 220 GLY A CA 1
ATOM 1473 C C . GLY A 1 197 ? 26.994 14.576 88.037 1.00 18.36 220 GLY A C 1
ATOM 1474 O O . GLY A 1 197 ? 26.034 14.186 88.722 1.00 16.72 220 GLY A O 1
ATOM 1475 N N . SER A 1 198 ? 27.303 15.852 87.853 1.00 14.29 221 SER A N 1
ATOM 1476 C CA . SER A 1 198 ? 26.674 16.955 88.554 1.00 14.93 221 SER A CA 1
ATOM 1477 C C . SER A 1 198 ? 25.971 17.949 87.669 1.00 19.64 221 SER A C 1
ATOM 1478 O O . SER A 1 198 ? 26.284 18.061 86.489 1.00 18.21 221 SER A O 1
ATOM 1481 N N . ILE A 1 199 ? 25.051 18.717 88.269 1.00 18.90 222 ILE A N 1
ATOM 1482 C CA . ILE A 1 199 ? 24.351 19.818 87.581 1.00 18.23 222 ILE A CA 1
ATOM 1483 C C . ILE A 1 199 ? 24.779 21.129 88.252 1.00 21.11 222 ILE A C 1
ATOM 1484 O O . ILE A 1 199 ? 24.627 21.294 89.463 1.00 21.55 222 ILE A O 1
ATOM 1489 N N . LYS A 1 200 ? 25.377 22.023 87.461 1.00 17.22 223 LYS A N 1
ATOM 1490 C CA . LYS A 1 200 ? 25.836 23.327 87.921 1.00 18.16 223 LYS A CA 1
ATOM 1491 C C . LYS A 1 200 ? 25.023 24.398 87.219 1.00 20.97 223 LYS A C 1
ATOM 1492 O O . LYS A 1 200 ? 24.916 24.366 86.003 1.00 18.65 223 LYS A O 1
ATOM 1498 N N . TYR A 1 201 ? 24.418 25.315 87.972 1.00 17.55 224 TYR A N 1
ATOM 1499 C CA . TYR A 1 201 ? 23.628 26.346 87.307 1.00 17.54 224 TYR A CA 1
ATOM 1500 C C . TYR A 1 201 ? 24.021 27.745 87.761 1.00 22.17 224 TYR A C 1
ATOM 1501 O O . TYR A 1 201 ? 24.184 28.002 88.965 1.00 20.73 224 TYR A O 1
ATOM 1510 N N . LYS A 1 202 ? 24.139 28.652 86.794 1.00 19.44 225 LYS A N 1
ATOM 1511 C CA . LYS A 1 202 ? 24.344 30.069 87.031 1.00 19.17 225 LYS A CA 1
ATOM 1512 C C . LYS A 1 202 ? 22.966 30.690 87.234 1.00 22.77 225 LYS A C 1
ATOM 1513 O O . LYS A 1 202 ? 21.952 30.075 86.852 1.00 19.29 225 LYS A O 1
ATOM 1519 N N . GLY A 1 203 ? 22.939 31.884 87.820 1.00 21.60 226 GLY A N 1
ATOM 1520 C CA . GLY A 1 203 ? 21.727 32.670 88.033 1.00 21.96 226 GLY A CA 1
ATOM 1521 C C . GLY A 1 203 ? 21.178 32.627 89.441 1.00 24.39 226 GLY A C 1
ATOM 1522 O O . GLY A 1 203 ? 21.694 31.910 90.298 1.00 24.35 226 GLY A O 1
ATOM 1523 N N . SER A 1 204 ? 20.107 33.393 89.682 1.00 21.12 227 SER A N 1
ATOM 1524 C CA . SER A 1 204 ? 19.411 33.432 90.973 1.00 20.99 227 SER A CA 1
ATOM 1525 C C . SER A 1 204 ? 17.927 33.127 90.741 1.00 23.96 227 SER A C 1
ATOM 1526 O O . SER A 1 204 ? 17.084 34.015 90.879 1.00 22.84 227 SER A O 1
ATOM 1529 N N . PRO A 1 205 ? 17.588 31.887 90.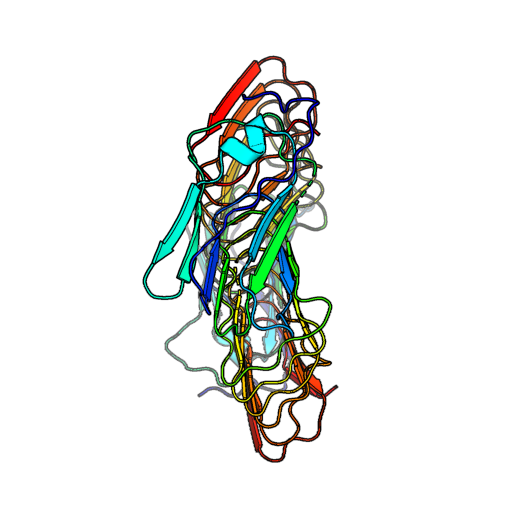317 1.00 22.18 228 PRO A N 1
ATOM 1530 C CA . PRO A 1 205 ? 16.185 31.587 90.027 1.00 22.47 228 PRO A CA 1
ATOM 1531 C C . PRO A 1 205 ? 15.298 31.690 91.264 1.00 26.62 228 PRO A C 1
ATOM 1532 O O . PRO A 1 205 ? 15.694 31.322 92.375 1.00 27.90 228 PRO A O 1
ATOM 1536 N N . THR A 1 206 ? 14.108 32.240 91.051 1.00 23.48 229 THR A N 1
ATOM 1537 C CA . THR A 1 206 ? 13.052 32.434 92.051 1.00 23.68 229 THR A CA 1
ATOM 1538 C C . THR A 1 206 ? 12.532 31.074 92.553 1.00 24.83 229 THR A C 1
ATOM 1539 O O . THR A 1 206 ? 12.270 30.922 93.744 1.00 22.33 229 THR A O 1
ATOM 1543 N N . ILE A 1 207 ? 12.329 30.113 91.614 1.00 21.64 230 ILE A N 1
ATOM 1544 C CA . ILE A 1 207 ? 11.809 28.789 91.921 1.00 22.46 230 ILE A CA 1
ATOM 1545 C C . ILE A 1 207 ? 12.830 27.743 91.568 1.00 24.27 230 ILE A C 1
ATOM 1546 O O . ILE A 1 207 ? 13.353 27.737 90.460 1.00 21.79 230 ILE A O 1
ATOM 1551 N N . LYS A 1 208 ? 13.093 26.832 92.485 1.00 19.92 231 LYS A N 1
ATOM 1552 C CA . LYS A 1 208 ? 13.979 25.735 92.159 1.00 18.93 231 LYS A CA 1
ATOM 1553 C C . LYS A 1 208 ? 13.454 24.433 92.747 1.00 22.77 231 LYS A C 1
ATOM 1554 O O . LYS A 1 208 ? 12.923 24.423 93.859 1.00 22.77 231 LYS A O 1
ATOM 1560 N N . SER A 1 209 ? 13.581 23.352 91.977 1.00 19.94 232 SER A N 1
ATOM 1561 C CA . SER A 1 209 ? 13.190 22.003 92.389 1.00 21.15 232 SER A CA 1
ATOM 1562 C C . SER A 1 209 ? 14.383 21.110 92.109 1.00 25.93 232 SER A C 1
ATOM 1563 O O . SER A 1 209 ? 14.772 20.955 90.953 1.00 23.08 232 SER A O 1
ATOM 1566 N N . LEU A 1 210 ? 15.045 20.650 93.173 1.00 23.66 233 LEU A N 1
ATOM 1567 C CA . LEU A 1 210 ? 16.271 19.888 93.058 1.00 23.38 233 LEU A CA 1
ATOM 1568 C C . LEU A 1 210 ? 16.128 18.480 93.650 1.00 28.47 233 LEU A C 1
ATOM 1569 O O . LEU A 1 210 ? 15.570 18.298 94.737 1.00 26.90 233 LEU A O 1
ATOM 1574 N N . SER A 1 211 ? 16.661 17.489 92.917 1.00 24.87 234 SER A N 1
ATOM 1575 C CA . SER A 1 211 ? 16.595 16.081 93.281 1.00 25.34 234 SER A CA 1
ATOM 1576 C C . SER A 1 211 ? 17.952 15.452 93.057 1.00 28.08 234 SER A C 1
ATOM 1577 O O . SER A 1 211 ? 18.463 15.477 91.947 1.00 24.01 234 SER A O 1
ATOM 1580 N N . LYS A 1 212 ? 18.538 14.888 94.108 1.00 27.70 235 LYS A N 1
ATOM 1581 C CA . LYS A 1 212 ? 19.852 14.244 94.037 1.00 28.07 235 LYS A CA 1
ATOM 1582 C C . LYS A 1 212 ? 19.667 12.749 94.242 1.00 31.36 235 LYS A C 1
ATOM 1583 O O . LYS A 1 212 ? 19.450 12.314 95.369 1.00 29.29 235 LYS A O 1
ATOM 1587 N N . LYS A 1 213 ? 19.713 11.956 93.167 1.00 28.41 236 LYS A N 1
ATOM 1588 C CA . LYS A 1 213 ? 19.493 10.511 93.292 1.00 28.25 236 LYS A CA 1
ATOM 1589 C C . LYS A 1 213 ? 20.528 9.690 92.495 1.00 31.52 236 LYS A C 1
ATOM 1590 O O . LYS A 1 213 ? 20.194 8.635 91.948 1.00 32.92 236 LYS A O 1
ATOM 1596 N N . GLY A 1 214 ? 21.782 10.154 92.500 1.00 25.27 237 GLY A N 1
ATOM 1597 C CA . GLY A 1 214 ? 22.902 9.532 91.788 1.00 23.70 237 GLY A CA 1
ATOM 1598 C C . GLY A 1 214 ? 24.220 9.786 92.479 1.00 27.18 237 GLY A C 1
ATOM 1599 O O . GLY A 1 214 ? 24.262 9.898 93.710 1.00 28.50 237 GLY A O 1
ATOM 1600 N N . VAL A 1 215 ? 25.300 9.890 91.702 1.00 21.81 238 VAL A N 1
ATOM 1601 C CA . VAL A 1 215 ? 26.643 10.169 92.240 1.00 20.68 238 VAL A CA 1
ATOM 1602 C C . VAL A 1 215 ? 27.043 11.512 91.676 1.00 22.50 238 VAL A C 1
ATOM 1603 O O . VAL A 1 215 ? 27.422 11.610 90.514 1.00 22.29 238 VAL A O 1
ATOM 1607 N N . GLY A 1 216 ? 26.853 12.540 92.476 1.00 19.93 239 GLY A N 1
ATOM 1608 C CA . GLY A 1 216 ? 27.123 13.908 92.078 1.00 20.72 239 GLY A CA 1
ATOM 1609 C C . GLY A 1 216 ? 26.227 14.877 92.816 1.00 25.47 239 GLY A C 1
ATOM 1610 O O . GLY A 1 216 ? 25.362 14.479 93.590 1.00 26.01 239 GLY A O 1
ATOM 1611 N N . THR A 1 217 ? 26.371 16.147 92.531 1.00 22.83 240 THR A N 1
ATOM 1612 C CA . THR A 1 217 ? 25.577 17.138 93.249 1.00 23.37 240 THR A CA 1
ATOM 1613 C C . THR A 1 217 ? 24.949 18.190 92.326 1.00 25.26 240 THR A C 1
ATOM 1614 O O . THR A 1 217 ? 25.142 18.159 91.109 1.00 22.01 240 THR A O 1
ATOM 1618 N N . ILE A 1 218 ? 24.162 19.095 92.933 1.00 22.38 241 ILE A N 1
ATOM 1619 C CA . ILE A 1 218 ? 23.514 20.225 92.269 1.00 22.02 241 ILE A CA 1
ATOM 1620 C C . ILE A 1 218 ? 24.071 21.444 92.975 1.00 25.75 241 ILE A C 1
ATOM 1621 O O . ILE A 1 218 ? 23.984 21.541 94.198 1.00 25.71 241 ILE A O 1
ATOM 1626 N N . LYS A 1 219 ? 24.698 22.335 92.230 1.00 21.69 242 LYS A N 1
ATOM 1627 C CA . LYS A 1 219 ? 25.347 23.501 92.817 1.00 21.34 242 LYS A CA 1
ATOM 1628 C C . LYS A 1 219 ? 25.048 24.778 92.020 1.00 23.29 242 LYS A C 1
ATOM 1629 O O . LYS A 1 219 ? 25.075 24.772 90.789 1.00 20.01 242 LYS A O 1
ATOM 1635 N N . ASN A 1 220 ? 24.786 25.870 92.732 1.00 20.72 243 ASN A N 1
ATOM 1636 C CA . ASN A 1 220 ? 24.595 27.181 92.116 1.00 21.43 243 ASN A CA 1
ATOM 1637 C C . ASN A 1 220 ? 25.986 27.809 91.972 1.00 25.26 243 ASN A C 1
ATOM 1638 O O . ASN A 1 220 ? 26.705 27.913 92.967 1.00 24.72 243 ASN A O 1
ATOM 1643 N N . ILE A 1 221 ? 26.383 28.185 90.741 1.00 20.88 244 ILE A N 1
ATOM 1644 C CA . ILE A 1 221 ? 27.727 28.726 90.477 1.00 23.43 244 ILE A CA 1
ATOM 1645 C C . ILE A 1 221 ? 27.670 30.169 89.899 1.00 31.23 244 ILE A C 1
ATOM 1646 O O . ILE A 1 221 ? 26.562 30.699 89.681 1.00 31.19 244 ILE A O 1
ATOM 1652 N N . GLY B 1 4 ? 9.595 9.439 102.596 1.00 62.76 27 GLY B N 1
ATOM 1653 C CA . GLY B 1 4 ? 10.948 9.280 102.072 1.00 60.73 27 GLY B CA 1
ATOM 1654 C C . GLY B 1 4 ? 11.997 9.467 103.148 1.00 62.65 27 GLY B C 1
ATOM 1655 O O . GLY B 1 4 ? 11.797 10.272 104.065 1.00 63.50 27 GLY B O 1
ATOM 1656 N N . ILE B 1 5 ? 13.123 8.731 103.055 1.00 55.77 28 ILE B N 1
ATOM 1657 C CA . ILE B 1 5 ? 14.172 8.826 104.077 1.00 53.98 28 ILE B CA 1
ATOM 1658 C C . ILE B 1 5 ? 15.068 10.067 103.835 1.00 55.48 28 ILE B C 1
ATOM 1659 O O . ILE B 1 5 ? 15.589 10.266 102.737 1.00 54.57 28 ILE B O 1
ATOM 1664 N N . GLN B 1 6 ? 15.250 10.882 104.877 1.00 51.50 29 GLN B N 1
ATOM 1665 C CA . GLN B 1 6 ? 16.136 12.035 104.807 1.00 50.52 29 GLN B CA 1
ATOM 1666 C C . GLN B 1 6 ? 17.523 11.575 105.249 1.00 49.73 29 GLN B C 1
ATOM 1667 O O . GLN B 1 6 ? 17.642 11.069 106.372 1.00 49.81 29 GLN B O 1
ATOM 1673 N N . PRO B 1 7 ? 18.577 11.677 104.400 1.00 42.71 30 PRO B N 1
ATOM 1674 C CA . PRO B 1 7 ? 19.924 11.245 104.851 1.00 40.81 30 PRO B CA 1
ATOM 1675 C C . PRO B 1 7 ? 20.366 12.017 106.093 1.00 43.02 30 PRO B C 1
ATOM 1676 O O . PRO B 1 7 ? 20.177 13.243 106.153 1.00 42.71 30 PRO B O 1
ATOM 1680 N N . SER B 1 8 ? 20.887 11.295 107.101 1.00 37.64 31 SER B N 1
ATOM 1681 C CA . SER B 1 8 ? 21.319 11.918 108.347 1.00 37.87 31 SER B CA 1
ATOM 1682 C C . SER B 1 8 ? 22.630 12.687 108.159 1.00 41.91 31 SER B C 1
ATOM 1683 O O . SER B 1 8 ? 23.338 12.496 107.163 1.00 39.79 31 SER B O 1
ATOM 1686 N N . LYS B 1 9 ? 22.945 13.553 109.134 1.00 39.92 32 LYS B N 1
ATOM 1687 C CA . LYS B 1 9 ? 24.166 14.353 109.150 1.00 39.10 32 LYS B CA 1
ATOM 1688 C C . LYS B 1 9 ? 25.336 13.544 109.764 1.00 38.84 32 LYS B C 1
ATOM 1689 O O . LYS B 1 9 ? 26.490 13.966 109.642 1.00 37.69 32 LYS B O 1
ATOM 1691 N N . LYS B 1 10 ? 25.050 12.371 110.388 1.00 33.35 33 LYS B N 1
ATOM 1692 C CA . LYS B 1 10 ? 26.096 11.506 110.950 1.00 30.91 33 LYS B CA 1
ATOM 1693 C C . LYS B 1 10 ? 26.706 10.623 109.843 1.00 31.05 33 LYS B C 1
ATOM 1694 O O . LYS B 1 10 ? 26.131 9.604 109.446 1.00 29.24 33 LYS B O 1
ATOM 1700 N N . LEU B 1 11 ? 27.880 11.029 109.357 1.00 27.07 34 LEU B N 1
ATOM 1701 C CA . LEU B 1 11 ? 28.593 10.291 108.321 1.00 26.42 34 LEU B CA 1
ATOM 1702 C C . LEU B 1 11 ? 29.464 9.249 108.999 1.00 29.91 34 LEU B C 1
ATOM 1703 O O . LEU B 1 11 ? 30.254 9.570 109.891 1.00 32.24 34 LEU B O 1
ATOM 1708 N N . ILE B 1 12 ? 29.269 7.993 108.620 1.00 22.74 35 ILE B N 1
ATOM 1709 C CA . ILE B 1 12 ? 29.975 6.861 109.222 1.00 20.69 35 ILE B CA 1
ATOM 1710 C C . ILE B 1 12 ? 30.677 6.009 108.180 1.00 23.88 35 ILE B C 1
ATOM 1711 O O . ILE B 1 12 ? 30.383 6.087 106.987 1.00 22.56 35 ILE B O 1
ATOM 1716 N N . THR B 1 13 ? 31.575 5.160 108.662 1.00 20.78 36 THR B N 1
ATOM 1717 C CA . THR B 1 13 ? 32.167 4.074 107.915 1.00 18.92 36 THR B CA 1
ATOM 1718 C C . THR B 1 13 ? 31.727 2.798 108.615 1.00 22.56 36 THR B C 1
ATOM 1719 O O . THR B 1 13 ? 32.013 2.608 109.811 1.00 22.30 36 THR B O 1
ATOM 1723 N N . ARG B 1 14 ? 31.017 1.937 107.892 1.00 17.63 37 ARG B N 1
ATOM 1724 C CA . ARG B 1 14 ? 30.659 0.650 108.467 1.00 17.10 37 ARG B CA 1
ATOM 1725 C C . ARG B 1 14 ? 31.581 -0.409 107.859 1.00 19.75 37 ARG B C 1
ATOM 1726 O O . ARG B 1 14 ? 31.805 -0.448 1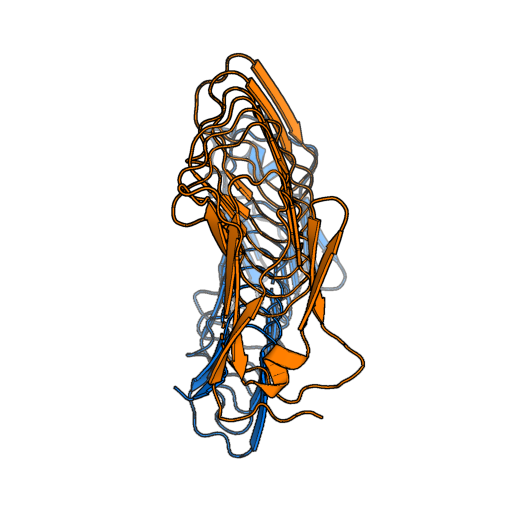06.655 1.00 18.53 37 ARG B O 1
ATOM 1734 N N . ASP B 1 15 ? 32.169 -1.206 108.723 1.00 18.00 38 ASP B N 1
ATOM 1735 C CA . ASP B 1 15 ? 33.053 -2.276 108.327 1.00 18.78 38 ASP B CA 1
ATOM 1736 C C . ASP B 1 15 ? 32.294 -3.613 108.418 1.00 22.70 38 ASP B C 1
ATOM 1737 O O . ASP B 1 15 ? 31.695 -3.921 109.457 1.00 21.81 38 ASP B O 1
ATOM 1742 N N . TYR B 1 16 ? 32.301 -4.373 107.311 1.00 17.82 39 TYR B N 1
ATOM 1743 C CA . TYR B 1 16 ? 31.662 -5.689 107.214 1.00 18.68 39 TYR B CA 1
ATOM 1744 C C . TYR B 1 16 ? 32.747 -6.745 107.091 1.00 27.36 39 TYR B C 1
ATOM 1745 O O . TYR B 1 16 ? 33.473 -6.790 106.083 1.00 29.45 39 TYR B O 1
ATOM 1754 N N . LYS B 1 17 ? 32.886 -7.574 108.100 1.00 25.56 40 LYS B N 1
ATOM 1755 C CA . LYS B 1 17 ? 33.870 -8.654 108.079 1.00 27.05 40 LYS B CA 1
ATOM 1756 C C . LYS B 1 17 ? 33.256 -9.816 107.299 1.00 31.24 40 LYS B C 1
ATOM 1757 O O . LYS B 1 17 ? 32.635 -10.704 107.862 1.00 32.47 40 LYS B O 1
ATOM 1759 N N . VAL B 1 18 ? 33.338 -9.728 105.983 1.00 25.98 41 VAL B N 1
ATOM 1760 C CA . VAL B 1 18 ? 32.761 -10.704 105.056 1.00 23.75 41 VAL B CA 1
ATOM 1761 C C . VAL B 1 18 ? 33.722 -11.872 104.841 1.00 25.75 41 VAL B C 1
ATOM 1762 O O . VAL B 1 18 ? 34.922 -11.737 105.062 1.00 22.70 41 VAL B O 1
ATOM 1766 N N . LYS B 1 19 ? 33.182 -13.011 104.377 1.00 24.21 42 LYS B N 1
ATOM 1767 C CA . LYS B 1 19 ? 33.944 -14.194 103.975 1.00 24.13 42 LYS B CA 1
ATOM 1768 C C . LYS B 1 19 ? 34.727 -13.855 102.715 1.00 25.95 42 LYS B C 1
ATOM 1769 O O . LYS B 1 19 ? 34.359 -12.906 102.012 1.00 22.35 42 LYS B O 1
ATOM 1775 N N . GLU B 1 20 ? 35.780 -14.626 102.401 1.00 23.13 43 GLU B N 1
ATOM 1776 C CA . GLU B 1 20 ? 36.540 -14.370 101.172 1.00 22.81 43 GLU B CA 1
ATOM 1777 C C . GLU B 1 20 ? 35.658 -14.558 99.911 1.00 24.24 43 GLU B C 1
ATOM 1778 O O . GLU B 1 20 ? 34.750 -15.394 99.858 1.00 23.99 43 GLU B O 1
ATOM 1784 N N . PHE B 1 21 ? 35.901 -13.716 98.931 1.00 20.42 44 PHE B N 1
ATOM 1785 C CA . PHE B 1 21 ? 35.221 -13.740 97.641 1.00 18.80 44 PHE B CA 1
ATOM 1786 C C . PHE B 1 21 ? 36.228 -13.420 96.550 1.00 22.14 44 PHE B C 1
ATOM 1787 O O . PHE B 1 21 ? 37.252 -12.794 96.832 1.00 20.99 44 PHE B O 1
ATOM 1795 N N . ASN B 1 22 ? 35.926 -13.806 95.309 1.00 18.28 45 ASN B N 1
ATOM 1796 C CA . ASN B 1 22 ? 36.786 -13.475 94.169 1.00 17.73 45 ASN B CA 1
ATOM 1797 C C . ASN B 1 22 ? 35.951 -12.822 93.060 1.00 19.87 45 ASN B C 1
ATOM 1798 O O . ASN B 1 22 ? 36.442 -12.610 91.952 1.00 18.79 45 ASN B O 1
ATOM 1803 N N . LYS B 1 23 ? 34.672 -12.500 93.376 1.00 15.21 46 LYS B N 1
ATOM 1804 C CA . LYS B 1 23 ? 33.760 -11.841 92.451 1.00 15.33 46 LYS B CA 1
ATOM 1805 C C . LYS B 1 23 ? 32.948 -10.800 93.190 1.00 18.23 46 LYS B C 1
ATOM 1806 O O . LYS B 1 23 ? 32.636 -10.979 94.370 1.00 17.51 46 LYS B O 1
ATOM 1812 N N . ILE B 1 24 ? 32.593 -9.723 92.483 1.00 15.00 47 ILE B N 1
ATOM 1813 C CA . ILE B 1 24 ? 31.792 -8.614 93.004 1.00 15.53 47 ILE B CA 1
ATOM 1814 C C . ILE B 1 24 ? 30.580 -8.453 92.110 1.00 20.14 47 ILE B C 1
ATOM 1815 O O . ILE B 1 24 ? 30.722 -8.394 90.884 1.00 18.85 47 ILE B O 1
ATOM 1820 N N . ASP B 1 25 ? 29.400 -8.363 92.725 1.00 16.21 48 ASP B N 1
ATOM 1821 C CA . ASP B 1 25 ? 28.135 -8.147 92.032 1.00 15.70 48 ASP B CA 1
ATOM 1822 C C . ASP B 1 25 ? 27.439 -7.017 92.787 1.00 19.94 48 ASP B C 1
ATOM 1823 O O . ASP B 1 25 ? 26.985 -7.217 93.915 1.00 18.87 48 ASP B O 1
ATOM 1828 N N . ALA B 1 26 ? 27.450 -5.802 92.210 1.00 15.63 49 ALA B N 1
ATOM 1829 C CA . ALA B 1 26 ? 26.910 -4.641 92.915 1.00 14.96 49 ALA B CA 1
ATOM 1830 C C . ALA B 1 26 ? 25.835 -3.907 92.126 1.00 20.28 49 ALA B C 1
ATOM 1831 O O . ALA B 1 26 ? 26.005 -3.660 90.938 1.00 19.63 49 ALA B O 1
ATOM 1833 N N . GLY B 1 27 ? 24.737 -3.579 92.814 1.00 17.46 50 GLY B N 1
ATOM 1834 C CA . GLY B 1 27 ? 23.609 -2.823 92.270 1.00 16.74 50 GLY B CA 1
ATOM 1835 C C . GLY B 1 27 ? 23.336 -1.583 93.107 1.00 19.10 50 GLY B C 1
ATOM 1836 O O . GLY B 1 27 ? 22.230 -1.049 93.074 1.00 19.02 50 GLY B O 1
ATOM 1837 N N . THR B 1 28 ? 24.369 -1.093 93.824 1.00 13.83 51 THR B N 1
ATOM 1838 C CA . THR B 1 28 ? 24.324 0.059 94.724 1.00 14.80 51 THR B CA 1
ATOM 1839 C C . THR B 1 28 ? 24.563 1.400 94.015 1.00 18.48 51 THR B C 1
ATOM 1840 O O . THR B 1 28 ? 24.965 1.447 92.840 1.00 17.33 51 THR B O 1
ATOM 1844 N N . VAL B 1 29 ? 24.286 2.501 94.751 1.00 14.72 52 VAL B N 1
ATOM 1845 C CA . VAL B 1 29 ? 24.545 3.852 94.293 1.00 15.02 52 VAL B CA 1
ATOM 1846 C C . VAL B 1 29 ? 25.789 4.316 95.049 1.00 19.24 52 VAL B C 1
ATOM 1847 O O . VAL B 1 29 ? 25.802 4.312 96.284 1.00 16.89 52 VAL B O 1
ATOM 1851 N N . GLY B 1 30 ? 26.828 4.683 94.306 1.00 15.84 53 GLY B N 1
ATOM 1852 C CA . GLY B 1 30 ? 28.079 5.112 94.922 1.00 15.10 53 GLY B CA 1
ATOM 1853 C C . GLY B 1 30 ? 29.290 4.540 94.219 1.00 17.24 53 GLY B C 1
ATOM 1854 O O . GLY B 1 30 ? 29.209 3.464 93.606 1.00 14.49 53 GLY B O 1
ATOM 1855 N N . ASN B 1 31 ? 30.424 5.266 94.301 1.00 14.12 54 ASN B N 1
ATOM 1856 C CA . ASN B 1 31 ? 31.682 4.835 93.674 1.00 14.18 54 ASN B CA 1
ATOM 1857 C C . ASN B 1 31 ? 32.286 3.703 94.454 1.00 16.84 54 ASN B C 1
ATOM 1858 O O . ASN B 1 31 ? 32.148 3.663 95.676 1.00 15.23 54 ASN B O 1
ATOM 1863 N N . ILE B 1 32 ? 32.895 2.742 93.739 1.00 14.03 55 ILE B N 1
ATOM 1864 C CA . ILE B 1 32 ? 33.539 1.564 94.336 1.00 13.56 55 ILE B CA 1
ATOM 1865 C C . ILE B 1 32 ? 35.029 1.611 94.067 1.00 19.32 55 ILE B C 1
ATOM 1866 O O . ILE B 1 32 ? 35.446 1.827 92.922 1.00 17.69 55 ILE B O 1
ATOM 1871 N N . TYR B 1 33 ? 35.836 1.357 95.123 1.00 15.74 56 TYR B N 1
ATOM 1872 C CA . TYR B 1 33 ? 37.289 1.327 95.010 1.00 14.99 56 TYR B CA 1
ATOM 1873 C C . TYR B 1 33 ? 37.767 -0.038 95.450 1.00 17.49 56 TYR B C 1
ATOM 1874 O O . TYR B 1 33 ? 37.641 -0.385 96.630 1.00 15.37 56 TYR B O 1
ATOM 1883 N N . TYR B 1 34 ? 38.281 -0.834 94.495 1.00 14.01 57 TYR B N 1
ATOM 1884 C CA . TYR B 1 34 ? 38.775 -2.174 94.809 1.00 12.78 57 TYR B CA 1
ATOM 1885 C C . TYR B 1 34 ? 40.308 -2.145 94.942 1.00 16.72 57 TYR B C 1
ATOM 1886 O O . TYR B 1 34 ? 40.996 -1.513 94.144 1.00 15.70 57 TYR B O 1
ATOM 1895 N N . THR B 1 35 ? 40.822 -2.855 95.948 1.00 13.45 58 THR B N 1
ATOM 1896 C CA . THR B 1 35 ? 42.250 -3.051 96.195 1.00 13.62 58 THR B CA 1
ATOM 1897 C C . THR B 1 35 ? 42.531 -4.542 96.293 1.00 19.12 58 THR B C 1
ATOM 1898 O O . THR B 1 35 ? 41.826 -5.240 97.012 1.00 18.65 58 THR B O 1
ATOM 1902 N N . GLN B 1 36 ? 43.553 -5.031 95.589 1.00 17.32 59 GLN B N 1
ATOM 1903 C CA . GLN B 1 36 ? 43.984 -6.414 95.747 1.00 17.12 59 GLN B CA 1
ATOM 1904 C C . GLN B 1 36 ? 44.895 -6.448 96.983 1.00 20.87 59 GLN B C 1
ATOM 1905 O O . GLN B 1 36 ? 45.940 -5.774 97.012 1.00 19.98 59 GLN B O 1
ATOM 1911 N N . SER B 1 37 ? 44.479 -7.162 98.032 1.00 18.10 60 SER B N 1
ATOM 1912 C CA . SER B 1 37 ? 45.291 -7.191 99.255 1.00 18.81 60 SER B CA 1
ATOM 1913 C C . SER B 1 37 ? 46.577 -8.010 99.062 1.00 23.77 60 SER B C 1
ATOM 1914 O O . SER B 1 37 ? 46.643 -8.893 98.205 1.00 23.06 60 SER B O 1
ATOM 1917 N N . THR B 1 38 ? 47.599 -7.680 99.836 1.00 21.49 61 THR B N 1
ATOM 1918 C CA . THR B 1 38 ? 48.888 -8.387 99.765 1.00 23.59 61 THR B CA 1
ATOM 1919 C C . THR B 1 38 ? 49.156 -9.110 101.093 1.00 27.24 61 THR B C 1
ATOM 1920 O O . THR B 1 38 ? 50.180 -9.764 101.213 1.00 28.63 61 THR B O 1
ATOM 1924 N N . ASP B 1 39 ? 48.233 -9.008 102.068 1.00 23.96 62 ASP B N 1
ATOM 1925 C CA . ASP B 1 39 ? 48.361 -9.617 103.402 1.00 24.30 62 ASP B CA 1
ATOM 1926 C C . ASP B 1 39 ? 47.286 -10.715 103.668 1.00 24.94 62 ASP B C 1
ATOM 1927 O O . ASP B 1 39 ? 47.027 -11.056 104.823 1.00 22.51 62 ASP B O 1
ATOM 1932 N N . GLY B 1 40 ? 46.686 -11.228 102.596 1.00 21.68 63 GLY B N 1
ATOM 1933 C CA . GLY B 1 40 ? 45.673 -12.287 102.643 1.00 22.14 63 GLY B CA 1
ATOM 1934 C C . GLY B 1 40 ? 44.320 -11.910 103.207 1.00 22.83 63 GLY B C 1
ATOM 1935 O O . GLY B 1 40 ? 43.482 -12.778 103.434 1.00 21.74 63 GLY B O 1
ATOM 1936 N N . LYS B 1 41 ? 44.072 -10.640 103.409 1.00 20.64 64 LYS B N 1
ATOM 1937 C CA . LYS B 1 41 ? 42.830 -10.174 104.037 1.00 20.31 64 LYS B CA 1
ATOM 1938 C C . LYS B 1 41 ? 41.721 -9.791 103.049 1.00 23.01 64 LYS B C 1
ATOM 1939 O O . LYS B 1 41 ? 41.973 -9.354 101.923 1.00 20.06 64 LYS B O 1
ATOM 1945 N N . THR B 1 42 ? 40.486 -9.985 103.508 1.00 19.45 65 THR B N 1
ATOM 1946 C CA . THR B 1 42 ? 39.265 -9.638 102.800 1.00 19.30 65 THR B CA 1
ATOM 1947 C C . THR B 1 42 ? 38.553 -8.587 103.658 1.00 22.53 65 THR B C 1
ATOM 1948 O O . THR B 1 42 ? 38.466 -8.742 104.885 1.00 20.21 65 THR B O 1
ATOM 1952 N N . ASP B 1 43 ? 38.079 -7.510 103.027 1.00 17.08 66 ASP B N 1
ATOM 1953 C CA . ASP B 1 43 ? 37.390 -6.476 103.787 1.00 17.15 66 ASP B CA 1
ATOM 1954 C C . ASP B 1 43 ? 36.429 -5.691 102.917 1.00 19.52 66 ASP B C 1
ATOM 1955 O O . ASP B 1 43 ? 36.617 -5.569 101.703 1.00 18.92 66 ASP B O 1
ATOM 1960 N N . LEU B 1 44 ? 35.368 -5.203 103.545 1.00 15.76 67 LEU B N 1
ATOM 1961 C CA . LEU B 1 44 ? 34.371 -4.356 102.914 1.00 15.27 67 LEU B CA 1
ATOM 1962 C C . LEU B 1 44 ? 34.055 -3.200 103.856 1.00 18.90 67 LEU B C 1
ATOM 1963 O O . LEU B 1 44 ? 33.687 -3.444 105.005 1.00 16.17 67 LEU B O 1
ATOM 1968 N N . GLN B 1 45 ? 34.199 -1.962 103.372 1.00 16.30 68 GLN B N 1
ATOM 1969 C CA . GLN B 1 45 ? 33.864 -0.754 104.145 1.00 17.03 68 GLN B CA 1
ATOM 1970 C C . GLN B 1 45 ? 32.922 0.143 103.329 1.00 18.58 68 GLN B C 1
ATOM 1971 O O . GLN B 1 45 ? 33.116 0.293 102.125 1.00 17.33 68 GLN B O 1
ATOM 1977 N N . ILE B 1 46 ? 31.860 0.652 103.952 1.00 14.96 69 ILE B N 1
ATOM 1978 C CA . ILE B 1 46 ? 30.906 1.537 103.271 1.00 15.48 69 ILE B CA 1
ATOM 1979 C C . ILE B 1 46 ? 30.808 2.834 104.062 1.00 18.77 69 ILE B C 1
ATOM 1980 O O . ILE B 1 46 ? 30.559 2.820 105.266 1.00 16.74 69 ILE B O 1
ATOM 1985 N N . TYR B 1 47 ? 31.070 3.946 103.371 1.00 17.22 70 TYR B N 1
ATOM 1986 C CA . TYR B 1 47 ? 31.036 5.300 103.924 1.00 18.72 70 TYR B CA 1
ATOM 1987 C C . TYR B 1 47 ? 29.821 6.051 103.403 1.00 23.04 70 TYR B C 1
ATOM 1988 O O . TYR B 1 47 ? 29.534 6.001 102.207 1.00 21.37 70 TYR B O 1
ATOM 1997 N N . GLY B 1 48 ? 29.142 6.748 104.304 1.00 20.32 71 GLY B N 1
ATOM 1998 C CA . GLY B 1 48 ? 28.000 7.582 103.953 1.00 21.56 71 GLY B CA 1
ATOM 1999 C C . GLY B 1 48 ? 27.142 7.935 105.149 1.00 24.96 71 GLY B C 1
ATOM 2000 O O . GLY B 1 48 ? 27.492 7.560 106.270 1.00 23.34 71 GLY B O 1
ATOM 2001 N N . PRO B 1 49 ? 25.981 8.623 104.937 1.00 23.03 72 PRO B N 1
ATOM 2002 C CA . PRO B 1 49 ? 25.061 8.887 106.075 1.00 23.83 72 PRO B CA 1
ATOM 2003 C C . PRO B 1 49 ? 24.641 7.548 106.675 1.00 26.71 72 PRO B C 1
ATOM 2004 O O . PRO B 1 49 ? 24.374 6.623 105.910 1.00 24.67 72 PRO B O 1
ATOM 2008 N N . ASP B 1 50 ? 24.620 7.421 108.011 1.00 24.24 73 ASP B N 1
ATOM 2009 C CA . ASP B 1 50 ? 24.361 6.137 108.667 1.00 25.01 73 ASP B CA 1
ATOM 2010 C C . ASP B 1 50 ? 23.031 5.478 108.285 1.00 31.09 73 ASP B C 1
ATOM 2011 O O . ASP B 1 50 ? 23.001 4.262 108.173 1.00 29.51 73 ASP B O 1
ATOM 2016 N N . ASN B 1 51 ? 21.959 6.252 108.058 1.00 31.57 74 ASN B N 1
ATOM 2017 C CA . ASN B 1 51 ? 20.651 5.680 107.707 1.00 32.07 74 ASN B CA 1
ATOM 2018 C C . ASN B 1 51 ? 20.584 5.266 106.233 1.00 35.02 74 ASN B C 1
ATOM 2019 O O . ASN B 1 51 ? 19.668 4.540 105.847 1.00 36.07 74 ASN B O 1
ATOM 2024 N N . ILE B 1 52 ? 21.538 5.728 105.410 1.00 30.23 75 ILE B N 1
ATOM 2025 C CA . ILE B 1 52 ? 21.607 5.370 103.984 1.00 28.74 75 ILE B CA 1
ATOM 2026 C C . ILE B 1 52 ? 22.510 4.142 103.874 1.00 29.35 75 ILE B C 1
ATOM 2027 O O . ILE B 1 52 ? 22.152 3.196 103.187 1.00 28.03 75 ILE B O 1
ATOM 2032 N N . VAL B 1 53 ? 23.623 4.113 104.628 1.00 24.95 76 VAL B N 1
ATOM 2033 C CA . VAL B 1 53 ? 24.552 2.969 104.691 1.00 23.77 76 VAL B CA 1
ATOM 2034 C C . VAL B 1 53 ? 23.749 1.723 105.139 1.00 27.74 76 VAL B C 1
ATOM 2035 O O . VAL B 1 53 ? 23.927 0.646 104.575 1.00 26.78 76 VAL B O 1
ATOM 2039 N N . ALA B 1 54 ? 22.825 1.901 106.108 1.00 24.31 77 ALA B N 1
ATOM 2040 C CA . ALA B 1 54 ? 21.974 0.842 106.660 1.00 25.45 77 ALA B CA 1
ATOM 2041 C C . ALA B 1 54 ? 21.049 0.186 105.591 1.00 30.04 77 ALA B C 1
ATOM 2042 O O . ALA B 1 54 ? 20.599 -0.936 105.807 1.00 30.41 77 ALA B O 1
ATOM 2044 N N . LEU B 1 55 ? 20.803 0.865 104.445 1.00 25.19 78 LEU B N 1
ATOM 2045 C CA . LEU B 1 55 ? 19.965 0.349 103.351 1.00 25.15 78 LEU B CA 1
ATOM 2046 C C . LEU B 1 55 ? 20.700 -0.629 102.433 1.00 29.49 78 LEU B C 1
ATOM 2047 O O . LEU B 1 55 ? 20.064 -1.228 101.565 1.00 31.07 78 LEU B O 1
ATOM 2052 N N . ILE B 1 56 ? 22.018 -0.767 102.577 1.00 23.82 79 ILE B N 1
ATOM 2053 C CA . ILE B 1 56 ? 22.782 -1.639 101.692 1.00 22.53 79 ILE B CA 1
ATOM 2054 C C . ILE B 1 56 ? 22.801 -3.059 102.253 1.00 25.50 79 ILE B C 1
ATOM 2055 O O . ILE B 1 56 ? 23.234 -3.284 103.389 1.00 25.04 79 ILE B O 1
ATOM 2060 N N . GLN B 1 57 ? 22.355 -4.013 101.417 1.00 20.09 80 GLN B N 1
ATOM 2061 C CA . GLN B 1 57 ? 22.348 -5.435 101.727 1.00 19.55 80 GLN B CA 1
ATOM 2062 C C . GLN B 1 57 ? 23.656 -5.996 101.281 1.00 22.09 80 GLN B C 1
ATOM 2063 O O . GLN B 1 57 ? 24.082 -5.750 100.143 1.00 21.59 80 GLN B O 1
ATOM 2069 N N . VAL B 1 58 ? 24.324 -6.692 102.190 1.00 17.66 81 VAL B N 1
ATOM 2070 C CA . VAL B 1 58 ? 25.640 -7.273 101.993 1.00 18.08 81 VAL B CA 1
ATOM 2071 C C . VAL B 1 58 ? 25.545 -8.780 102.224 1.00 23.26 81 VAL B C 1
ATOM 2072 O O . VAL B 1 58 ? 25.040 -9.206 103.259 1.00 23.35 81 VAL B O 1
ATOM 2076 N N . ALA B 1 59 ? 26.061 -9.571 101.284 1.00 20.14 82 ALA B N 1
ATOM 2077 C CA . ALA B 1 59 ? 26.129 -11.019 101.434 1.00 20.86 82 ALA B CA 1
ATOM 2078 C C . ALA B 1 59 ? 27.225 -11.581 100.577 1.00 22.22 82 ALA B C 1
ATOM 2079 O O . ALA B 1 59 ? 27.423 -11.123 99.459 1.00 22.46 82 ALA B O 1
ATOM 2081 N N . VAL B 1 60 ? 27.926 -12.588 101.088 1.00 17.17 83 VAL B N 1
ATOM 2082 C CA . VAL B 1 60 ? 28.877 -13.368 100.315 1.00 16.74 83 VAL B CA 1
ATOM 2083 C C . VAL B 1 60 ? 28.225 -14.740 100.114 1.00 21.98 83 VAL B C 1
ATOM 2084 O O . VAL B 1 60 ? 27.794 -15.376 101.075 1.00 20.46 83 VAL B O 1
ATOM 2088 N N . LYS B 1 61 ? 28.069 -15.131 98.865 1.00 20.87 84 LYS B N 1
ATOM 2089 C CA . LYS B 1 61 ? 27.423 -16.386 98.501 1.00 22.78 84 LYS B CA 1
ATOM 2090 C C . LYS B 1 61 ? 28.192 -16.933 97.328 1.00 27.83 84 LYS B C 1
ATOM 2091 O O . LYS 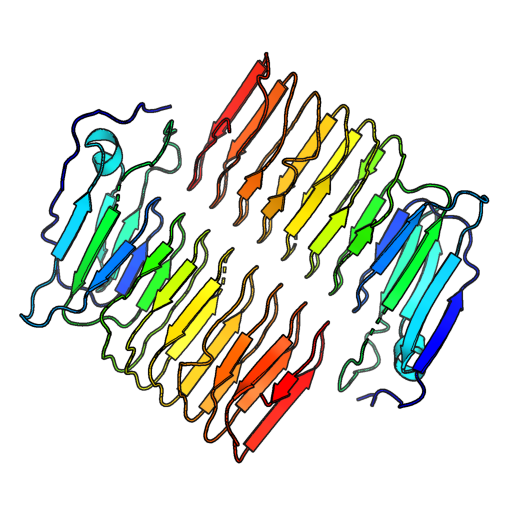B 1 61 ? 28.427 -16.218 96.348 1.00 24.37 84 LYS B O 1
ATOM 2097 N N . ASP B 1 62 ? 28.651 -18.187 97.505 1.00 29.39 85 ASP B N 1
ATOM 2098 C CA A ASP B 1 62 ? 29.462 -18.954 96.559 0.60 30.08 85 ASP B CA 1
ATOM 2099 C CA B ASP B 1 62 ? 29.430 -18.949 96.518 0.40 29.80 85 ASP B CA 1
ATOM 2100 C C . ASP B 1 62 ? 30.574 -18.076 95.955 1.00 31.67 85 ASP B C 1
ATOM 2101 O O . ASP B 1 62 ? 30.672 -17.879 94.740 1.00 31.48 85 ASP B O 1
ATOM 2110 N N . ASN B 1 63 ? 31.425 -17.538 96.856 1.00 24.83 86 ASN B N 1
ATOM 2111 C CA . ASN B 1 63 ? 32.587 -16.707 96.531 1.00 23.20 86 ASN B CA 1
ATOM 2112 C C . ASN B 1 63 ? 32.265 -15.401 95.780 1.00 22.76 86 ASN B C 1
ATOM 2113 O O . ASN B 1 63 ? 33.182 -14.794 95.235 1.00 21.39 86 ASN B O 1
ATOM 2118 N N . THR B 1 64 ? 30.999 -14.936 95.811 1.00 17.76 87 THR B N 1
ATOM 2119 C CA . THR B 1 64 ? 30.627 -13.659 95.223 1.00 15.53 87 THR B CA 1
ATOM 2120 C C . THR B 1 64 ? 30.140 -12.714 96.317 1.00 19.84 87 THR B C 1
ATOM 2121 O O . THR B 1 64 ? 29.237 -13.065 97.077 1.00 16.57 87 THR B O 1
ATOM 2125 N N . LEU B 1 65 ? 30.698 -11.475 96.335 1.00 16.50 88 LEU B N 1
ATOM 2126 C CA . LEU B 1 65 ? 30.224 -10.415 97.194 1.00 15.04 88 LEU B CA 1
ATOM 2127 C C . LEU B 1 65 ? 29.050 -9.754 96.485 1.00 18.89 88 LEU B C 1
ATOM 2128 O O . LEU B 1 65 ? 29.227 -9.149 95.417 1.00 17.38 88 LEU B O 1
ATOM 2133 N N . PHE B 1 66 ? 27.854 -9.861 97.079 1.00 15.94 89 PHE B N 1
ATOM 2134 C CA . PHE B 1 66 ? 26.662 -9.222 96.534 1.00 16.17 89 PHE B CA 1
ATOM 2135 C C . PHE B 1 66 ? 26.350 -7.961 97.334 1.00 20.29 89 PHE B C 1
ATOM 2136 O O . PHE B 1 66 ? 26.230 -8.015 98.561 1.00 19.05 89 PHE B O 1
ATOM 2144 N N . LEU B 1 67 ? 26.239 -6.825 96.632 1.00 15.67 90 LEU B N 1
ATOM 2145 C CA . LEU B 1 67 ? 25.872 -5.518 97.201 1.00 15.32 90 LEU B CA 1
ATOM 2146 C C . LEU B 1 67 ? 24.606 -5.040 96.513 1.00 19.12 90 LEU B C 1
ATOM 2147 O O . LEU B 1 67 ? 24.552 -5.021 95.278 1.00 17.29 90 LEU B O 1
ATOM 2152 N N . SER B 1 68 ? 23.562 -4.737 97.294 1.00 17.67 91 SER B N 1
ATOM 2153 C CA . SER B 1 68 ? 22.274 -4.344 96.710 1.00 19.80 91 SER B CA 1
ATOM 2154 C C . SER B 1 68 ? 21.546 -3.377 97.635 1.00 27.95 91 SER B C 1
ATOM 2155 O O . SER B 1 68 ? 21.904 -3.259 98.809 1.00 26.56 91 SER B O 1
ATOM 2158 N N . ILE B 1 69 ? 20.575 -2.643 97.086 1.00 28.79 92 ILE B N 1
ATOM 2159 C CA . ILE B 1 69 ? 19.815 -1.654 97.851 1.00 30.85 92 ILE B CA 1
ATOM 2160 C C . ILE B 1 69 ? 18.459 -2.219 98.218 1.00 37.63 92 ILE B C 1
ATOM 2161 O O . ILE B 1 69 ? 17.791 -2.824 97.368 1.00 35.68 92 ILE B O 1
ATOM 2166 N N . ASP B 1 70 ? 18.046 -1.998 99.482 1.00 38.65 93 ASP B N 1
ATOM 2167 C CA . ASP B 1 70 ? 16.700 -2.324 99.934 1.00 41.38 93 ASP B CA 1
ATOM 2168 C C . ASP B 1 70 ? 15.818 -1.214 99.356 1.00 47.75 93 ASP B C 1
ATOM 2169 O O . ASP B 1 70 ? 15.824 -0.092 99.869 1.00 48.05 93 ASP B O 1
ATOM 2174 N N . LYS B 1 71 ? 15.174 -1.493 98.219 1.00 46.25 94 LYS B N 1
ATOM 2175 C CA . LYS B 1 71 ? 14.356 -0.524 97.492 1.00 47.81 94 LYS B CA 1
ATOM 2176 C C . LYS B 1 71 ? 12.910 -0.371 98.060 1.00 55.16 94 LYS B C 1
ATOM 2177 O O . LYS B 1 71 ? 12.101 0.389 97.512 1.00 54.45 94 LYS B O 1
ATOM 2183 N N . SER B 1 72 ? 12.625 -1.029 99.197 1.00 54.30 95 SER B N 1
ATOM 2184 C CA . SER B 1 72 ? 11.335 -0.937 99.888 1.00 56.50 95 SER B CA 1
ATOM 2185 C C . SER B 1 72 ? 11.228 0.378 100.691 1.00 63.86 95 SER B C 1
ATOM 2186 O O . SER B 1 72 ? 10.155 0.699 101.212 1.00 65.27 95 SER B O 1
ATOM 2189 N N . LYS B 1 73 ? 12.347 1.103 100.815 1.00 60.90 96 LYS B N 1
ATOM 2190 C CA . LYS B 1 73 ? 12.400 2.364 101.529 1.00 61.65 96 LYS B CA 1
ATOM 2191 C C . LYS B 1 73 ? 12.891 3.470 100.586 1.00 66.03 96 LYS B C 1
ATOM 2192 O O . LYS B 1 73 ? 14.054 3.469 100.178 1.00 65.29 96 LYS B O 1
ATOM 2194 N N . LYS B 1 74 ? 11.971 4.372 100.195 1.00 62.89 97 LYS B N 1
ATOM 2195 C CA . LYS B 1 74 ? 12.226 5.544 99.353 1.00 62.28 97 LYS B CA 1
ATOM 2196 C C . LYS B 1 74 ? 13.226 6.472 100.037 1.00 63.02 97 LYS B C 1
ATOM 2197 O O . LYS B 1 74 ? 13.194 6.601 101.262 1.00 63.05 97 LYS B O 1
ATOM 2199 N N . VAL B 1 75 ? 14.134 7.074 99.258 1.00 56.25 98 VAL B N 1
ATOM 2200 C CA . VAL B 1 75 ? 15.177 7.972 99.758 1.00 54.44 98 VAL B CA 1
ATOM 2201 C C . VAL B 1 75 ? 15.023 9.318 99.055 1.00 57.34 98 VAL B C 1
ATOM 2202 O O . VAL B 1 75 ? 14.927 9.352 97.830 1.00 56.88 98 VAL B O 1
ATOM 2206 N N . ARG B 1 76 ? 14.982 10.420 99.834 1.00 53.32 99 ARG B N 1
ATOM 2207 C CA . ARG B 1 76 ? 14.810 11.774 99.311 1.00 53.25 99 ARG B CA 1
ATOM 2208 C C . ARG B 1 76 ? 15.962 12.166 98.423 1.00 53.92 99 ARG B C 1
ATOM 2209 O O . ARG B 1 76 ? 15.787 12.415 97.221 1.00 54.45 99 ARG B O 1
ATOM 2211 N N . ASN B 1 77 ? 17.133 12.289 99.036 1.00 46.91 100 ASN B N 1
ATOM 2212 C CA . ASN B 1 77 ? 18.335 12.709 98.363 1.00 45.26 100 ASN B CA 1
ATOM 2213 C C . ASN B 1 77 ? 19.483 11.840 98.795 1.00 47.94 100 ASN B C 1
ATOM 2214 O O . ASN B 1 77 ? 19.549 11.391 99.938 1.00 46.92 100 ASN B O 1
ATOM 2219 N N . PHE B 1 78 ? 20.344 11.539 97.853 1.00 44.84 101 PHE B N 1
ATOM 2220 C CA . PHE B 1 78 ? 21.535 10.754 98.097 1.00 44.96 101 PHE B CA 1
ATOM 2221 C C . PHE B 1 78 ? 22.660 11.709 98.457 1.00 47.77 101 PHE B C 1
ATOM 2222 O O . PHE B 1 78 ? 22.778 12.778 97.857 1.00 49.69 101 PHE B O 1
ATOM 2230 N N . LYS B 1 79 ? 23.444 11.365 99.463 1.00 40.32 102 LYS B N 1
ATOM 2231 C CA . LYS B 1 79 ? 24.620 12.147 99.824 1.00 39.65 102 LYS B CA 1
ATOM 2232 C C . LYS B 1 79 ? 25.832 11.348 99.334 1.00 41.29 102 LYS B C 1
ATOM 2233 O O . LYS B 1 79 ? 25.640 10.276 98.758 1.00 40.96 102 LYS B O 1
ATOM 2239 N N . LYS B 1 80 ? 27.062 11.835 99.551 1.00 36.82 103 LYS B N 1
ATOM 2240 C CA . LYS B 1 80 ? 28.263 11.118 99.108 1.00 35.15 103 LYS B CA 1
ATOM 2241 C C . LYS B 1 80 ? 28.347 9.729 99.759 1.00 35.60 103 LYS B C 1
ATOM 2242 O O . LYS B 1 80 ? 28.193 9.590 100.972 1.00 35.33 103 LYS B O 1
ATOM 2256 N N . LYS B 1 82 ? 30.715 5.972 99.516 1.00 20.88 105 LYS B N 1
ATOM 2257 C CA . LYS B 1 82 ? 31.954 5.381 99.018 1.00 18.65 105 LYS B CA 1
ATOM 2258 C C . LYS B 1 82 ? 32.041 3.961 99.515 1.00 19.81 105 LYS B C 1
ATOM 2259 O O . LYS B 1 82 ? 31.933 3.716 100.725 1.00 17.84 105 LYS B O 1
ATOM 2265 N N . ILE B 1 83 ? 32.222 3.028 98.578 1.00 15.67 106 ILE B N 1
ATOM 2266 C CA . ILE B 1 83 ? 32.341 1.601 98.872 1.00 14.39 106 ILE B CA 1
ATOM 2267 C C . ILE B 1 83 ? 33.808 1.208 98.640 1.00 18.47 106 ILE B C 1
ATOM 2268 O O . ILE B 1 83 ? 34.319 1.353 97.528 1.00 17.85 106 ILE B O 1
ATOM 2273 N N . THR B 1 84 ? 34.470 0.709 99.686 1.00 15.62 107 THR B N 1
ATOM 2274 C CA . THR B 1 84 ? 35.872 0.290 99.622 1.00 16.34 107 THR B CA 1
ATOM 2275 C C . THR B 1 84 ? 35.926 -1.217 99.791 1.00 19.31 107 THR B C 1
ATOM 2276 O O . THR B 1 84 ? 35.439 -1.747 100.784 1.00 18.69 107 THR B O 1
ATOM 2280 N N . ILE B 1 85 ? 36.466 -1.908 98.796 1.00 16.96 108 ILE B N 1
ATOM 2281 C CA . ILE B 1 85 ? 36.503 -3.374 98.757 1.00 15.75 108 ILE B CA 1
ATOM 2282 C C . ILE B 1 85 ? 37.950 -3.884 98.632 1.00 19.90 108 ILE B C 1
ATOM 2283 O O . ILE B 1 85 ? 38.730 -3.353 97.851 1.00 18.32 108 ILE B O 1
ATOM 2288 N N . THR B 1 86 ? 38.292 -4.947 99.382 1.00 16.96 109 THR B N 1
ATOM 2289 C CA . THR B 1 86 ? 39.620 -5.542 99.279 1.00 17.04 109 THR B CA 1
ATOM 2290 C C . THR B 1 86 ? 39.512 -7.056 99.439 1.00 19.14 109 THR B C 1
ATOM 2291 O O . THR B 1 86 ? 38.722 -7.543 100.250 1.00 17.27 109 THR B O 1
ATOM 2295 N N . SER B 1 87 ? 40.279 -7.788 98.620 1.00 13.65 110 SER B N 1
ATOM 2296 C CA . SER B 1 87 ? 40.354 -9.252 98.666 1.00 14.29 110 SER B CA 1
ATOM 2297 C C . SER B 1 87 ? 41.697 -9.718 98.076 1.00 19.35 110 SER B C 1
ATOM 2298 O O . SER B 1 87 ? 42.290 -8.967 97.295 1.00 18.60 110 SER B O 1
ATOM 2301 N N . PRO B 1 88 ? 42.179 -10.946 98.385 1.00 17.34 111 PRO B N 1
ATOM 2302 C CA . PRO B 1 88 ? 43.449 -11.403 97.792 1.00 18.04 111 PRO B CA 1
ATOM 2303 C C . PRO B 1 88 ? 43.368 -11.632 96.283 1.00 21.55 111 PRO B C 1
ATOM 2304 O O . PRO B 1 88 ? 44.380 -11.480 95.587 1.00 20.84 111 PRO B O 1
ATOM 2308 N N . THR B 1 89 ? 42.182 -12.030 95.773 1.00 18.45 112 THR B N 1
ATOM 2309 C CA . THR B 1 89 ? 42.012 -12.311 94.340 1.00 17.77 112 THR B CA 1
ATOM 2310 C C . THR B 1 89 ? 40.726 -11.708 93.804 1.00 19.55 112 THR B C 1
ATOM 2311 O O . THR B 1 89 ? 39.768 -11.498 94.563 1.00 17.84 112 THR B O 1
ATOM 2315 N N . LEU B 1 90 ? 40.689 -11.467 92.472 1.00 16.14 113 LEU B N 1
ATOM 2316 C CA . LEU B 1 90 ? 39.480 -10.980 91.802 1.00 14.83 113 LEU B CA 1
ATOM 2317 C C . LEU B 1 90 ? 39.430 -11.515 90.384 1.00 18.30 113 LEU B C 1
ATOM 2318 O O . LEU B 1 90 ? 40.380 -11.322 89.626 1.00 19.05 113 LEU B O 1
ATOM 2323 N N . ASN B 1 91 ? 38.318 -12.199 90.039 1.00 14.36 114 ASN B N 1
ATOM 2324 C CA . ASN B 1 91 ? 38.079 -12.796 88.726 1.00 14.69 114 ASN B CA 1
ATOM 2325 C C . ASN B 1 91 ? 36.870 -12.208 88.015 1.00 18.26 114 ASN B C 1
ATOM 2326 O O . ASN B 1 91 ? 36.693 -12.451 86.832 1.00 18.12 114 ASN B O 1
ATOM 2331 N N . GLY B 1 92 ? 36.040 -11.466 88.730 1.00 15.81 115 GLY B N 1
ATOM 2332 C CA . GLY B 1 92 ? 34.867 -10.876 88.112 1.00 15.65 115 GLY B CA 1
ATOM 2333 C C . GLY B 1 92 ? 34.281 -9.672 88.798 1.00 17.91 115 GLY B C 1
ATOM 2334 O O . GLY B 1 92 ? 34.261 -9.574 90.040 1.00 13.98 115 GLY B O 1
ATOM 2335 N N . ILE B 1 93 ? 33.766 -8.766 87.967 1.00 16.79 116 ILE B N 1
ATOM 2336 C CA . ILE B 1 93 ? 33.027 -7.579 88.400 1.00 17.25 116 ILE B CA 1
ATOM 2337 C C . ILE B 1 93 ? 31.781 -7.495 87.551 1.00 20.78 116 ILE B C 1
ATOM 2338 O O . ILE B 1 93 ? 31.875 -7.365 86.322 1.00 20.56 116 ILE B O 1
ATOM 2343 N N . SER B 1 94 ? 30.622 -7.560 88.209 1.00 15.11 117 SER B N 1
ATOM 2344 C CA . SER B 1 94 ? 29.322 -7.359 87.586 1.00 15.01 117 SER B CA 1
ATOM 2345 C C . SER B 1 94 ? 28.699 -6.116 88.226 1.00 17.56 117 SER B C 1
ATOM 2346 O O . SER B 1 94 ? 28.458 -6.100 89.435 1.00 19.33 117 SER B O 1
ATOM 2349 N N . PHE B 1 95 ? 28.441 -5.079 87.443 1.00 12.69 118 PHE B N 1
ATOM 2350 C CA . PHE B 1 95 ? 27.907 -3.830 88.007 1.00 13.04 118 PHE B CA 1
ATOM 2351 C C . PHE B 1 95 ? 26.600 -3.449 87.355 1.00 18.67 118 PHE B C 1
ATOM 2352 O O . PHE B 1 95 ? 26.531 -3.353 86.129 1.00 19.12 118 PHE B O 1
ATOM 2360 N N . LYS B 1 96 ? 25.554 -3.192 88.175 1.00 14.89 119 LYS B N 1
ATOM 2361 C CA . LYS B 1 96 ? 24.268 -2.813 87.611 1.00 15.54 119 LYS B CA 1
ATOM 2362 C C . LYS B 1 96 ? 23.670 -1.638 88.365 1.00 21.50 119 LYS B C 1
ATOM 2363 O O . LYS B 1 96 ? 22.477 -1.362 88.224 1.00 22.05 119 LYS B O 1
ATOM 2369 N N . GLY B 1 97 ? 24.503 -0.931 89.125 1.00 17.94 120 GLY B N 1
ATOM 2370 C CA . GLY B 1 97 ? 24.034 0.211 89.901 1.00 17.43 120 GLY B CA 1
ATOM 2371 C C . GLY B 1 97 ? 24.371 1.529 89.245 1.00 19.89 120 GLY B C 1
ATOM 2372 O O . GLY B 1 97 ? 24.384 1.631 88.015 1.00 18.43 120 GLY B O 1
ATOM 2373 N N . VAL B 1 98 ? 24.654 2.552 90.071 1.00 15.11 121 VAL B N 1
ATOM 2374 C CA . VAL B 1 98 ? 25.026 3.896 89.594 1.00 13.80 121 VAL B CA 1
ATOM 2375 C C . VAL B 1 98 ? 26.322 4.254 90.311 1.00 17.33 121 VAL B C 1
ATOM 2376 O O . VAL B 1 98 ? 26.356 4.240 91.535 1.00 16.43 121 VAL B O 1
ATOM 2380 N N . GLY B 1 99 ? 27.392 4.498 89.566 1.00 13.18 122 GLY B N 1
ATOM 2381 C CA . GLY B 1 99 ? 28.673 4.827 90.203 1.00 12.27 122 GLY B CA 1
ATOM 2382 C C . GLY B 1 99 ? 29.849 4.292 89.421 1.00 17.40 122 GLY B C 1
ATOM 2383 O O . GLY B 1 99 ? 29.673 3.429 88.555 1.00 16.36 122 GLY B O 1
ATOM 2384 N N . ASP B 1 100 ? 31.044 4.837 89.677 1.00 14.90 123 ASP B N 1
ATOM 2385 C CA . ASP B 1 100 ? 32.263 4.403 89.004 1.00 14.11 123 ASP B CA 1
ATOM 2386 C C . ASP B 1 100 ? 32.898 3.275 89.760 1.00 16.61 123 ASP B C 1
ATOM 2387 O O . ASP B 1 100 ? 32.824 3.236 90.991 1.00 16.99 123 ASP B O 1
ATOM 2392 N N . VAL B 1 101 ? 33.513 2.343 89.033 1.00 12.74 124 VAL B N 1
ATOM 2393 C CA . VAL B 1 101 ? 34.223 1.222 89.625 1.00 11.96 124 VAL B CA 1
ATOM 2394 C C . VAL B 1 101 ? 35.723 1.429 89.320 1.00 17.55 124 VAL B C 1
ATOM 2395 O O . VAL B 1 101 ? 36.134 1.558 88.160 1.00 16.45 124 VAL B O 1
ATOM 2399 N N . HIS B 1 102 ? 36.522 1.533 90.377 1.00 13.61 125 HIS B N 1
ATOM 2400 C CA . HIS B 1 102 ? 37.968 1.729 90.257 1.00 13.18 125 HIS B CA 1
ATOM 2401 C C . HIS B 1 102 ? 38.805 0.546 90.783 1.00 18.18 125 HIS B C 1
ATOM 2402 O O . HIS B 1 102 ? 38.503 -0.038 91.830 1.00 17.12 125 HIS B O 1
ATOM 2409 N N . ILE B 1 103 ? 39.911 0.280 90.095 1.00 14.47 126 ILE B N 1
ATOM 2410 C CA . ILE B 1 103 ? 41.033 -0.559 90.524 1.00 13.06 126 ILE B CA 1
ATOM 2411 C C . ILE B 1 103 ? 42.240 0.365 90.235 1.00 18.21 126 ILE B C 1
ATOM 2412 O O . ILE B 1 103 ? 42.793 0.346 89.136 1.00 17.74 126 ILE B O 1
ATOM 2417 N N . GLU B 1 104 ? 42.576 1.245 91.204 1.00 16.33 127 GLU B N 1
ATOM 2418 C CA . GLU B 1 104 ? 43.629 2.267 91.020 1.00 16.20 127 GLU B CA 1
ATOM 2419 C C . GLU B 1 104 ? 45.039 1.733 91.095 1.00 21.79 127 GLU B C 1
ATOM 2420 O O . GLU B 1 104 ? 45.930 2.275 90.430 1.00 21.87 127 GLU B O 1
ATOM 2426 N N . ASN B 1 105 ? 45.281 0.719 91.938 1.00 19.15 128 ASN B N 1
ATOM 2427 C CA . ASN B 1 105 ? 46.646 0.278 92.174 1.00 20.17 128 ASN B CA 1
ATOM 2428 C C . ASN B 1 105 ? 46.961 -1.161 91.744 1.00 24.61 128 ASN B C 1
ATOM 2429 O O . ASN B 1 105 ? 47.863 -1.782 92.307 1.00 23.61 128 ASN B O 1
ATOM 2434 N N . GLY B 1 106 ? 46.280 -1.648 90.709 1.00 20.51 129 GLY B N 1
ATOM 2435 C CA . GLY B 1 106 ? 46.596 -2.956 90.166 1.00 20.04 129 GLY B CA 1
ATOM 2436 C C . GLY B 1 106 ? 45.820 -4.175 90.582 1.00 23.37 129 GLY B C 1
ATOM 2437 O O . GLY B 1 106 ? 45.210 -4.241 91.658 1.00 25.06 129 GLY B O 1
ATOM 2438 N N . LEU B 1 107 ? 45.879 -5.163 89.707 1.00 17.90 130 LEU B N 1
ATOM 2439 C CA . LEU B 1 107 ? 45.270 -6.475 89.887 1.00 17.68 130 LEU B CA 1
ATOM 2440 C C . LEU B 1 107 ? 46.023 -7.485 89.063 1.00 22.84 130 LEU B C 1
ATOM 2441 O O . LEU B 1 107 ? 46.198 -7.287 87.855 1.00 22.47 130 LEU B O 1
ATOM 2446 N N . THR B 1 108 ? 46.482 -8.553 89.721 1.00 20.38 131 THR B N 1
ATOM 2447 C CA . THR B 1 108 ? 47.132 -9.698 89.076 1.00 20.61 131 THR B CA 1
ATOM 2448 C C . THR B 1 108 ? 46.181 -10.867 89.229 1.00 22.59 131 THR B C 1
ATOM 2449 O O . THR B 1 108 ? 45.861 -11.264 90.359 1.00 18.88 131 THR B O 1
ATOM 2453 N N . THR B 1 109 ? 45.690 -11.382 88.094 1.00 19.42 132 THR B N 1
ATOM 2454 C CA . THR B 1 109 ? 44.726 -12.479 88.091 1.00 19.27 132 THR B CA 1
ATOM 2455 C C . THR B 1 109 ? 44.927 -13.343 86.852 1.00 23.94 132 THR B C 1
ATOM 2456 O O . THR B 1 109 ? 45.618 -12.930 85.930 1.00 22.83 132 THR B O 1
ATOM 2460 N N . ASP B 1 110 ? 44.342 -14.538 86.823 1.00 22.85 133 ASP B N 1
ATOM 2461 C CA . ASP B 1 110 ? 44.418 -15.371 85.620 1.00 24.20 133 ASP B CA 1
ATOM 2462 C C . ASP B 1 110 ? 43.358 -14.880 84.614 1.00 25.91 133 ASP B C 1
ATOM 2463 O O . ASP B 1 110 ? 43.707 -14.455 83.515 1.00 26.16 133 ASP B O 1
ATOM 2468 N N . ASN B 1 111 ? 42.075 -14.891 85.015 1.00 19.76 134 ASN B N 1
ATOM 2469 C CA . ASN B 1 111 ? 40.952 -14.467 84.173 1.00 19.13 134 ASN B CA 1
ATOM 2470 C C . ASN B 1 111 ? 40.176 -13.389 84.849 1.00 23.51 134 ASN B C 1
ATOM 2471 O O . ASN B 1 111 ? 39.849 -13.525 86.023 1.00 24.77 134 ASN B O 1
ATOM 2476 N N . LEU B 1 112 ? 39.866 -12.324 84.116 1.00 18.71 135 LEU B N 1
ATOM 2477 C CA . LEU B 1 112 ? 39.038 -11.252 84.646 1.00 16.90 135 LEU B CA 1
ATOM 2478 C C . LEU B 1 112 ? 37.838 -11.070 83.728 1.00 22.22 135 LEU B C 1
ATOM 2479 O O . LEU B 1 112 ? 37.996 -10.917 82.512 1.00 19.00 135 LEU B O 1
ATOM 2484 N N . ASP B 1 113 ? 36.636 -11.092 84.320 1.00 20.42 136 ASP B N 1
ATOM 2485 C CA . ASP B 1 113 ? 35.397 -10.883 83.585 1.00 20.11 136 ASP B CA 1
ATOM 2486 C C . ASP B 1 113 ? 34.725 -9.604 84.098 1.00 20.83 136 ASP B C 1
ATOM 2487 O O . ASP B 1 113 ? 34.411 -9.497 85.294 1.00 17.57 136 ASP B O 1
ATOM 2492 N N . ILE B 1 114 ? 34.554 -8.618 83.187 1.00 16.10 137 ILE B N 1
ATOM 2493 C CA A ILE B 1 114 ? 33.918 -7.338 83.507 0.50 15.26 137 ILE B CA 1
ATOM 2494 C CA B ILE B 1 114 ? 33.927 -7.326 83.483 0.50 15.20 137 ILE B CA 1
ATOM 2495 C C . ILE B 1 114 ? 32.584 -7.258 82.774 1.00 19.50 137 ILE B C 1
ATOM 2496 O O . ILE B 1 114 ? 32.535 -7.333 81.540 1.00 16.04 137 ILE B O 1
ATOM 2505 N N . GLU B 1 115 ? 31.512 -7.100 83.543 1.00 18.25 138 GLU B N 1
ATOM 2506 C CA . GLU B 1 115 ? 30.157 -6.966 83.010 1.00 18.65 138 GLU B CA 1
ATOM 2507 C C . GLU B 1 115 ? 29.581 -5.647 83.554 1.00 21.51 138 GLU B C 1
ATOM 2508 O O . GLU B 1 115 ? 29.262 -5.560 84.750 1.00 21.77 138 GLU B O 1
ATOM 2514 N N . SER B 1 116 ? 29.523 -4.602 82.735 1.00 17.44 139 SER B N 1
ATOM 2515 C CA . SER B 1 116 ? 28.956 -3.321 83.200 1.00 19.03 139 SER B CA 1
ATOM 2516 C C . SER B 1 116 ? 27.555 -3.140 82.572 1.00 24.40 139 SER B C 1
ATOM 2517 O O . SER B 1 116 ? 27.419 -3.107 81.341 1.00 21.77 139 SER B O 1
ATOM 2520 N N . LYS B 1 117 ? 26.507 -3.119 83.432 1.00 21.45 140 LYS B N 1
ATOM 2521 C CA . LYS B 1 117 ? 25.101 -2.958 83.043 1.00 21.15 140 LYS B CA 1
ATOM 2522 C C . LYS B 1 117 ? 24.479 -1.689 83.648 1.00 22.22 140 LYS B C 1
ATOM 2523 O O . LYS B 1 117 ? 23.290 -1.435 83.481 1.00 23.28 140 LYS B O 1
ATOM 2529 N N . GLY B 1 118 ? 25.243 -0.963 84.424 1.00 16.44 141 GLY B N 1
ATOM 2530 C CA . GLY B 1 118 ? 24.708 0.225 85.084 1.00 16.69 141 GLY B CA 1
ATOM 2531 C C . GLY B 1 118 ? 25.182 1.522 84.469 1.00 20.72 141 GLY B C 1
ATOM 2532 O O . GLY B 1 118 ? 25.574 1.568 83.299 1.00 21.74 141 GLY B O 1
ATOM 2533 N N . VAL B 1 119 ? 25.150 2.574 85.261 1.00 16.02 142 VAL B N 1
ATOM 2534 C CA . VAL B 1 119 ? 25.561 3.908 84.860 1.00 15.26 142 VAL B CA 1
ATOM 2535 C C . VAL B 1 119 ? 26.845 4.209 85.607 1.00 16.89 142 VAL B C 1
ATOM 2536 O O . VAL B 1 119 ? 26.848 4.250 86.836 1.00 13.84 142 VAL B O 1
ATOM 2540 N N . GLY B 1 120 ? 27.926 4.396 84.861 1.00 12.69 143 GLY B N 1
ATOM 2541 C CA . GLY B 1 120 ? 29.213 4.703 85.470 1.00 11.73 143 GLY B CA 1
ATOM 2542 C C . GLY B 1 120 ? 30.367 4.160 84.677 1.00 17.64 143 GLY B C 1
ATOM 2543 O O . GLY B 1 120 ? 30.166 3.342 83.774 1.00 16.78 143 GLY B O 1
ATOM 2544 N N . ASN B 1 121 ? 31.579 4.612 85.016 1.00 15.80 144 ASN B N 1
ATOM 2545 C CA . ASN B 1 121 ? 32.793 4.136 84.358 1.00 16.20 144 ASN B CA 1
ATOM 2546 C C . ASN B 1 121 ? 33.442 2.993 85.108 1.00 19.80 144 ASN B C 1
ATOM 2547 O O . ASN B 1 121 ? 33.194 2.779 86.302 1.00 19.67 144 ASN B O 1
ATOM 2552 N N . VAL B 1 122 ? 34.301 2.270 84.404 1.00 16.28 145 VAL B N 1
ATOM 2553 C CA . VAL B 1 122 ? 35.145 1.213 84.974 1.00 15.15 145 VAL B CA 1
ATOM 2554 C C . VAL B 1 122 ? 36.575 1.643 84.640 1.00 19.64 145 VAL B C 1
ATOM 2555 O O . VAL B 1 122 ? 36.876 1.909 83.474 1.00 20.17 145 VAL B O 1
ATOM 2559 N N . ASP B 1 123 ? 37.428 1.787 85.648 1.00 15.06 146 ASP B N 1
ATOM 2560 C CA . ASP B 1 123 ? 38.809 2.258 85.425 1.00 15.67 146 ASP B CA 1
ATOM 2561 C C . ASP B 1 123 ? 39.757 1.326 86.134 1.00 20.35 146 ASP B C 1
ATOM 2562 O O . 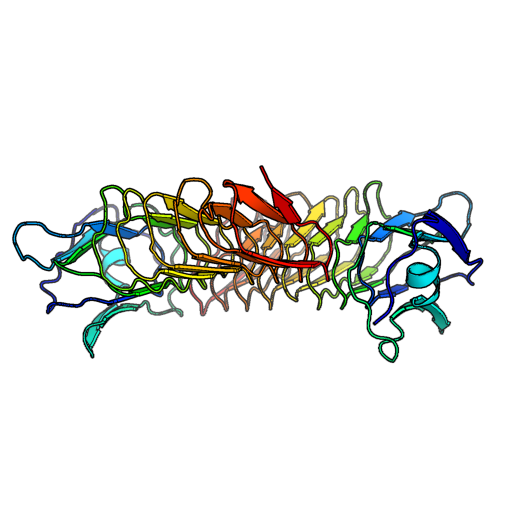ASP B 1 123 ? 39.812 1.310 87.363 1.00 20.04 146 ASP B O 1
ATOM 2567 N N . ILE B 1 124 ? 40.445 0.484 85.364 1.00 16.73 147 ILE B N 1
ATOM 2568 C CA . ILE B 1 124 ? 41.379 -0.505 85.901 1.00 16.22 147 ILE B CA 1
ATOM 2569 C C . ILE B 1 124 ? 42.773 -0.160 85.418 1.00 20.50 147 ILE B C 1
ATOM 2570 O O . ILE B 1 124 ? 43.015 -0.097 84.216 1.00 19.17 147 ILE B O 1
ATOM 2575 N N . GLN B 1 125 ? 43.673 0.082 86.381 1.00 18.68 148 GLN B N 1
ATOM 2576 C CA A GLN B 1 125 ? 45.075 0.421 86.119 0.70 19.82 148 GLN B CA 1
ATOM 2577 C CA B GLN B 1 125 ? 45.074 0.407 86.100 0.30 19.11 148 GLN B CA 1
ATOM 2578 C C . GLN B 1 125 ? 45.958 -0.735 86.571 1.00 21.85 148 GLN B C 1
ATOM 2579 O O . GLN B 1 125 ? 45.571 -1.455 87.490 1.00 20.60 148 GLN B O 1
ATOM 2590 N N . SER B 1 126 ? 47.139 -0.906 85.933 1.00 16.20 149 SER B N 1
ATOM 2591 C CA . SER B 1 126 ? 48.138 -1.933 86.263 1.00 16.98 149 SER B CA 1
ATOM 2592 C C . SER B 1 126 ? 47.517 -3.332 86.355 1.00 20.79 149 SER B C 1
ATOM 2593 O O . SER B 1 126 ? 47.705 -4.048 87.343 1.00 20.99 149 SER B O 1
ATOM 2596 N N . LEU B 1 127 ? 46.769 -3.707 85.323 1.00 16.68 150 LEU B N 1
ATOM 2597 C CA . LEU B 1 127 ? 46.188 -5.042 85.240 1.00 15.31 150 LEU B CA 1
ATOM 2598 C C . LEU B 1 127 ? 47.204 -6.025 84.649 1.00 19.83 150 LEU B C 1
ATOM 2599 O O . LEU B 1 127 ? 47.831 -5.723 83.637 1.00 21.20 150 LEU B O 1
ATOM 2604 N N . THR B 1 128 ? 47.360 -7.195 85.261 1.00 15.64 151 THR B N 1
ATOM 2605 C CA . THR B 1 128 ? 48.200 -8.262 84.711 1.00 17.79 151 THR B CA 1
ATOM 2606 C C . THR B 1 128 ? 47.310 -9.492 84.678 1.00 22.35 151 THR B C 1
ATOM 2607 O O . THR B 1 128 ? 46.926 -9.976 85.740 1.00 21.62 151 THR B O 1
ATOM 2611 N N . CYS B 1 129 ? 46.934 -9.974 83.489 1.00 18.70 152 CYS B N 1
ATOM 2612 C CA . CYS B 1 129 ? 46.046 -11.136 83.421 1.00 18.34 152 CYS B CA 1
ATOM 2613 C C . CYS B 1 129 ? 46.380 -12.008 82.220 1.00 22.94 152 CYS B C 1
ATOM 2614 O O . CYS B 1 129 ? 47.155 -11.600 81.353 1.00 21.23 152 CYS B O 1
ATOM 2617 N N . GLN B 1 130 ? 45.781 -13.203 82.164 1.00 20.03 153 GLN B N 1
ATOM 2618 C CA . GLN B 1 130 ? 45.933 -14.087 81.014 1.00 20.20 153 GLN B CA 1
ATOM 2619 C C . GLN B 1 130 ? 44.797 -13.793 80.068 1.00 23.64 153 GLN B C 1
ATOM 2620 O O . GLN B 1 130 ? 45.031 -13.462 78.904 1.00 23.11 153 GLN B O 1
ATOM 2626 N N . LYS B 1 131 ? 43.559 -13.885 80.566 1.00 18.38 154 LYS B N 1
ATOM 2627 C CA . LYS B 1 131 ? 42.397 -13.642 79.742 1.00 19.25 154 LYS B CA 1
ATOM 2628 C C . LYS B 1 131 ? 41.533 -12.554 80.349 1.00 22.97 154 LYS B C 1
ATOM 2629 O O . LYS B 1 131 ? 41.236 -12.574 81.547 1.00 21.80 154 LYS B O 1
ATOM 2635 N N . LEU B 1 132 ? 41.155 -11.590 79.510 1.00 17.97 155 LEU B N 1
ATOM 2636 C CA . LEU B 1 132 ? 40.273 -10.498 79.876 1.00 16.25 155 LEU B CA 1
ATOM 2637 C C . LEU B 1 132 ? 39.041 -10.549 79.001 1.00 20.13 155 LEU B C 1
ATOM 2638 O O . LEU B 1 132 ? 39.143 -10.636 77.776 1.00 18.95 155 LEU B O 1
ATOM 2643 N N . ASN B 1 133 ? 37.877 -10.481 79.636 1.00 16.72 156 ASN B N 1
ATO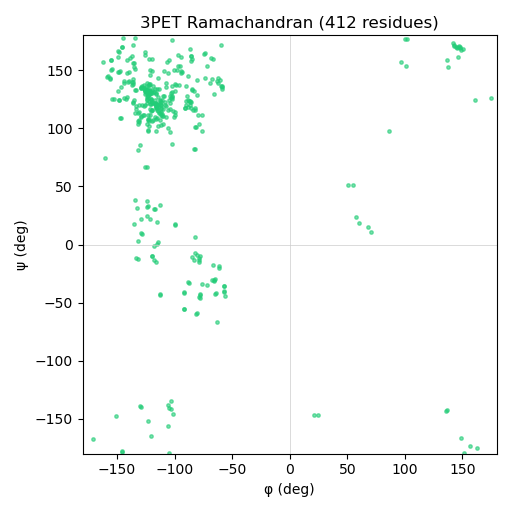M 2644 C CA . ASN B 1 133 ? 36.604 -10.432 78.957 1.00 15.63 156 ASN B CA 1
ATOM 2645 C C . ASN B 1 133 ? 35.831 -9.205 79.454 1.00 19.25 156 ASN B C 1
ATOM 2646 O O . ASN B 1 133 ? 35.583 -9.086 80.658 1.00 17.56 156 ASN B O 1
ATOM 2651 N N . VAL B 1 134 ? 35.482 -8.282 78.535 1.00 15.66 157 VAL B N 1
ATOM 2652 C CA . VAL B 1 134 ? 34.724 -7.072 78.866 1.00 14.42 157 VAL B CA 1
ATOM 2653 C C . VAL B 1 134 ? 33.435 -7.079 78.056 1.00 18.78 157 VAL B C 1
ATOM 2654 O O . VAL B 1 134 ? 33.475 -7.147 76.818 1.00 15.24 157 VAL B O 1
ATOM 2658 N N . GLN B 1 135 ? 32.294 -6.968 78.757 1.00 15.37 158 GLN B N 1
ATOM 2659 C CA . GLN B 1 135 ? 30.975 -6.834 78.134 1.00 14.23 158 GLN B CA 1
ATOM 2660 C C . GLN B 1 135 ? 30.357 -5.559 78.673 1.00 18.03 158 GLN B C 1
ATOM 2661 O O . GLN B 1 135 ? 29.914 -5.545 79.828 1.00 18.75 158 GLN B O 1
ATOM 2667 N N . SER B 1 136 ? 30.428 -4.456 77.916 1.00 15.07 159 SER B N 1
ATOM 2668 C CA . SER B 1 136 ? 29.867 -3.187 78.404 1.00 14.99 159 SER B CA 1
ATOM 2669 C C . SER B 1 136 ? 28.450 -3.032 77.791 1.00 20.10 159 SER B C 1
ATOM 2670 O O . SER B 1 136 ? 28.298 -3.099 76.575 1.00 18.73 159 SER B O 1
ATOM 2681 N N . GLY B 1 138 ? 25.853 -0.945 79.620 1.00 15.65 161 GLY B N 1
ATOM 2682 C CA . GLY B 1 138 ? 25.214 0.217 80.224 1.00 15.34 161 GLY B CA 1
ATOM 2683 C C . GLY B 1 138 ? 25.696 1.522 79.632 1.00 19.19 161 GLY B C 1
ATOM 2684 O O . GLY B 1 138 ? 25.978 1.611 78.431 1.00 19.02 161 GLY B O 1
ATOM 2685 N N . VAL B 1 139 ? 25.742 2.556 80.468 1.00 14.44 162 VAL B N 1
ATOM 2686 C CA . VAL B 1 139 ? 26.187 3.889 80.074 1.00 13.36 162 VAL B CA 1
ATOM 2687 C C . VAL B 1 139 ? 27.468 4.203 80.816 1.00 18.17 162 VAL B C 1
ATOM 2688 O O . VAL B 1 139 ? 27.466 4.309 82.041 1.00 16.77 162 VAL B O 1
ATOM 2692 N N . GLY B 1 140 ? 28.558 4.340 80.065 1.00 14.81 163 GLY B N 1
ATOM 2693 C CA . GLY B 1 140 ? 29.841 4.629 80.676 1.00 14.36 163 GLY B CA 1
ATOM 2694 C C . GLY B 1 140 ? 30.990 4.072 79.889 1.00 19.59 163 GLY B C 1
ATOM 2695 O O . GLY B 1 140 ? 30.793 3.272 78.964 1.00 18.05 163 GLY B O 1
ATOM 2696 N N . ASP B 1 141 ? 32.196 4.515 80.256 1.00 15.56 164 ASP B N 1
ATOM 2697 C CA . ASP B 1 141 ? 33.424 4.072 79.630 1.00 14.64 164 ASP B CA 1
ATOM 2698 C C . ASP B 1 141 ? 34.104 2.985 80.436 1.00 20.87 164 ASP B C 1
ATOM 2699 O O . ASP B 1 141 ? 33.986 2.947 81.665 1.00 21.03 164 ASP B O 1
ATOM 2704 N N . VAL B 1 142 ? 34.833 2.106 79.757 1.00 17.29 165 VAL B N 1
ATOM 2705 C CA . VAL B 1 142 ? 35.616 1.069 80.423 1.00 15.51 165 VAL B CA 1
ATOM 2706 C C . VAL B 1 142 ? 37.064 1.382 80.045 1.00 20.38 165 VAL B C 1
ATOM 2707 O O . VAL B 1 142 ? 37.430 1.291 78.871 1.00 20.50 165 VAL B O 1
ATOM 2711 N N . LYS B 1 143 ? 37.851 1.848 81.019 1.00 16.39 166 LYS B N 1
ATOM 2712 C CA . LYS B 1 143 ? 39.256 2.207 80.830 1.00 15.13 166 LYS B CA 1
ATOM 2713 C C . LYS B 1 143 ? 40.132 1.114 81.419 1.00 20.09 166 LYS B C 1
ATOM 2714 O O . LYS B 1 143 ? 39.947 0.709 82.574 1.00 20.49 166 LYS B O 1
ATOM 2720 N N . LEU B 1 144 ? 41.083 0.615 80.600 1.00 16.65 167 LEU B N 1
ATOM 2721 C CA . LEU B 1 144 ? 41.955 -0.499 80.952 1.00 16.19 167 LEU B CA 1
ATOM 2722 C C . LEU B 1 144 ? 43.398 -0.229 80.592 1.00 22.39 167 LEU B C 1
ATOM 2723 O O . LEU B 1 144 ? 43.694 0.183 79.471 1.00 23.38 167 LEU B O 1
ATOM 2728 N N . GLU B 1 145 ? 44.301 -0.498 81.540 1.00 17.83 168 GLU B N 1
ATOM 2729 C CA . GLU B 1 145 ? 45.738 -0.355 81.340 1.00 17.71 168 GLU B CA 1
ATOM 2730 C C . GLU B 1 145 ? 46.433 -1.564 81.957 1.00 21.05 168 GLU B C 1
ATOM 2731 O O . GLU B 1 145 ? 46.042 -2.046 83.018 1.00 20.46 168 GLU B O 1
ATOM 2737 N N . GLY B 1 146 ? 47.446 -2.055 81.267 1.00 18.55 169 GLY B N 1
ATOM 2738 C CA . GLY B 1 146 ? 48.227 -3.201 81.717 1.00 17.90 169 GLY B CA 1
ATOM 2739 C C . GLY B 1 146 ? 48.497 -4.185 80.605 1.00 21.06 169 GLY B C 1
ATOM 2740 O O . GLY B 1 146 ? 48.756 -3.785 79.467 1.00 17.89 169 GLY B O 1
ATOM 2741 N N . THR B 1 147 ? 48.480 -5.478 80.930 1.00 17.86 170 THR B N 1
ATOM 2742 C CA . THR B 1 147 ? 48.758 -6.504 79.923 1.00 18.31 170 THR B CA 1
ATOM 2743 C C . THR B 1 147 ? 47.748 -7.641 80.013 1.00 22.16 170 THR B C 1
ATOM 2744 O O . THR B 1 147 ? 47.218 -7.927 81.091 1.00 21.08 170 THR B O 1
ATOM 2748 N N . ALA B 1 148 ? 47.497 -8.294 78.877 1.00 19.83 171 ALA B N 1
ATOM 2749 C CA . ALA B 1 148 ? 46.641 -9.479 78.777 1.00 19.87 171 ALA B CA 1
ATOM 2750 C C . ALA B 1 148 ? 47.164 -10.372 77.669 1.00 25.02 171 ALA B C 1
ATOM 2751 O O . ALA B 1 148 ? 47.764 -9.872 76.715 1.00 22.71 171 ALA B O 1
ATOM 2753 N N . GLN B 1 149 ? 46.995 -11.690 77.801 1.00 22.97 172 GLN B N 1
ATOM 2754 C CA . GLN B 1 149 ? 47.390 -12.571 76.704 1.00 22.88 172 GLN B CA 1
ATOM 2755 C C . GLN B 1 149 ? 46.285 -12.486 75.664 1.00 24.60 172 GLN B C 1
ATOM 2756 O O . GLN B 1 149 ? 46.556 -12.334 74.472 1.00 23.52 172 GLN B O 1
ATOM 2762 N N . ILE B 1 150 ? 45.030 -12.518 76.134 1.00 20.77 173 ILE B N 1
ATOM 2763 C CA . ILE B 1 150 ? 43.815 -12.397 75.315 1.00 21.36 173 ILE B CA 1
ATOM 2764 C C . ILE B 1 150 ? 42.925 -11.325 75.914 1.00 24.34 173 ILE B C 1
ATOM 2765 O O . ILE B 1 150 ? 42.704 -11.333 77.130 1.00 23.49 173 ILE B O 1
ATOM 2770 N N . ALA B 1 151 ? 42.369 -10.427 75.065 1.00 19.93 174 ALA B N 1
ATOM 2771 C CA . ALA B 1 151 ? 41.404 -9.417 75.503 1.00 17.40 174 ALA B CA 1
ATOM 2772 C C . ALA B 1 151 ? 40.192 -9.421 74.577 1.00 21.76 174 ALA B C 1
ATOM 2773 O O . ALA B 1 151 ? 40.307 -9.130 73.376 1.00 20.53 174 ALA B O 1
ATOM 2775 N N . ALA B 1 152 ? 39.037 -9.810 75.125 1.00 17.39 175 ALA B N 1
ATOM 2776 C CA . ALA B 1 152 ? 37.764 -9.813 74.408 1.00 16.44 175 ALA B CA 1
ATOM 2777 C C . ALA B 1 152 ? 37.037 -8.560 74.876 1.00 16.81 175 ALA B C 1
ATOM 2778 O O . ALA B 1 152 ? 36.792 -8.413 76.080 1.00 14.40 175 ALA B O 1
ATOM 2780 N N . LEU B 1 153 ? 36.814 -7.606 73.956 1.00 13.28 176 LEU B N 1
ATOM 2781 C CA . LEU B 1 153 ? 36.216 -6.292 74.252 1.00 13.80 176 LEU B CA 1
ATOM 2782 C C . LEU B 1 153 ? 34.939 -6.134 73.467 1.00 20.19 176 LEU B C 1
ATOM 2783 O O . LEU B 1 153 ? 34.991 -5.980 72.251 1.00 19.46 176 LEU B O 1
ATOM 2788 N N . HIS B 1 154 ? 33.784 -6.229 74.151 1.00 18.69 177 HIS B N 1
ATOM 2789 C CA . HIS B 1 154 ? 32.470 -6.188 73.499 1.00 18.64 177 HIS B CA 1
ATOM 2790 C C . HIS B 1 154 ? 31.622 -5.071 74.062 1.00 21.60 177 HIS B C 1
ATOM 2791 O O . HIS B 1 154 ? 31.163 -5.147 75.201 1.00 21.82 177 HIS B O 1
ATOM 2798 N N . SER B 1 155 ? 31.433 -4.024 73.273 1.00 16.70 178 SER B N 1
ATOM 2799 C CA . SER B 1 155 ? 30.668 -2.876 73.710 1.00 16.49 178 SER B CA 1
ATOM 2800 C C . SER B 1 155 ? 29.285 -2.954 73.076 1.00 20.76 178 SER B C 1
ATOM 2801 O O . SER B 1 155 ? 29.171 -3.247 71.876 1.00 19.43 178 SER B O 1
ATOM 2804 N N . LYS B 1 156 ? 28.233 -2.783 73.904 1.00 15.98 179 LYS B N 1
ATOM 2805 C CA . LYS B 1 156 ? 26.832 -2.875 73.460 1.00 15.20 179 LYS B CA 1
ATOM 2806 C C . LYS B 1 156 ? 25.961 -1.706 73.928 1.00 18.90 179 LYS B C 1
ATOM 2807 O O . LYS B 1 156 ? 24.835 -1.561 73.451 1.00 19.04 179 LYS B O 1
ATOM 2813 N N . GLY B 1 157 ? 26.453 -0.910 74.860 1.00 14.13 180 GLY B N 1
ATOM 2814 C CA . GLY B 1 157 ? 25.679 0.213 75.374 1.00 14.44 180 GLY B CA 1
ATOM 2815 C C . GLY B 1 157 ? 26.135 1.539 74.800 1.00 21.39 180 GLY B C 1
ATOM 2816 O O . GLY B 1 157 ? 26.356 1.660 73.595 1.00 22.43 180 GLY B O 1
ATOM 2817 N N . VAL B 1 158 ? 26.288 2.537 75.658 1.00 16.77 181 VAL B N 1
ATOM 2818 C CA . VAL B 1 158 ? 26.739 3.863 75.231 1.00 16.28 181 VAL B CA 1
ATOM 2819 C C . VAL B 1 158 ? 28.015 4.146 76.002 1.00 18.95 181 VAL B C 1
ATOM 2820 O O . VAL B 1 158 ? 27.999 4.152 77.236 1.00 15.86 181 VAL B O 1
ATOM 2824 N N . GLY B 1 159 ? 29.103 4.366 75.273 1.00 14.88 182 GLY B N 1
ATOM 2825 C CA . GLY B 1 159 ? 30.387 4.642 75.903 1.00 14.47 182 GLY B CA 1
ATOM 2826 C C . GLY B 1 159 ? 31.533 4.001 75.160 1.00 19.55 182 GLY B C 1
ATOM 2827 O O . GLY B 1 159 ? 31.323 3.200 74.238 1.00 19.24 182 GLY B O 1
ATOM 2828 N N . ASN B 1 160 ? 32.758 4.349 75.573 1.00 15.78 183 ASN B N 1
ATOM 2829 C CA . ASN B 1 160 ? 33.980 3.861 74.950 1.00 15.06 183 ASN B CA 1
ATOM 2830 C C . ASN B 1 160 ? 34.712 2.836 75.762 1.00 18.43 183 ASN B C 1
ATOM 2831 O O . ASN B 1 160 ? 34.739 2.913 76.983 1.00 17.66 183 ASN B O 1
ATOM 2836 N N . ILE B 1 161 ? 35.376 1.911 75.079 1.00 15.47 184 ILE B N 1
ATOM 2837 C CA . ILE B 1 161 ? 36.311 0.990 75.720 1.00 13.84 184 ILE B CA 1
ATOM 2838 C C . ILE B 1 161 ? 37.657 1.598 75.419 1.00 17.69 184 ILE B C 1
ATOM 2839 O O . ILE B 1 161 ? 38.050 1.670 74.260 1.00 16.83 184 ILE B O 1
ATOM 2844 N N . GLU B 1 162 ? 38.313 2.137 76.444 1.00 14.07 185 GLU B N 1
ATOM 2845 C CA . GLU B 1 162 ? 39.604 2.802 76.299 1.00 14.33 185 GLU B CA 1
ATOM 2846 C C . GLU B 1 162 ? 40.684 1.854 76.767 1.00 18.81 185 GLU B C 1
ATOM 2847 O O . GLU B 1 162 ? 41.059 1.859 77.935 1.00 18.08 185 GLU B O 1
ATOM 2853 N N . ALA B 1 163 ? 41.151 0.993 75.857 1.00 16.79 186 ALA B N 1
ATOM 2854 C CA . ALA B 1 163 ? 42.147 -0.038 76.179 1.00 16.32 186 ALA B CA 1
ATOM 2855 C C . ALA B 1 163 ? 43.408 0.073 75.272 1.00 21.19 186 ALA B C 1
ATOM 2856 O O . ALA B 1 163 ? 44.061 -0.928 74.982 1.00 20.35 186 ALA B O 1
ATOM 2858 N N . GLY B 1 164 ? 43.756 1.300 74.877 1.00 19.46 187 GLY B N 1
ATOM 2859 C CA . GLY B 1 164 ? 44.949 1.568 74.076 1.00 20.48 187 GLY B CA 1
ATOM 2860 C C . GLY B 1 164 ? 46.234 1.248 74.830 1.00 23.64 187 GLY B C 1
ATOM 2861 O O . GLY B 1 164 ? 47.239 0.863 74.221 1.00 20.86 187 GLY B O 1
ATOM 2862 N N . ASN B 1 165 ? 46.197 1.386 76.175 1.00 21.55 188 ASN B N 1
ATOM 2863 C CA . ASN B 1 165 ? 47.339 1.074 77.045 1.00 22.61 188 ASN B CA 1
ATOM 2864 C C . ASN B 1 165 ? 47.204 -0.302 77.712 1.00 23.71 188 ASN B C 1
ATOM 2865 O O . ASN B 1 165 ? 47.908 -0.603 78.678 1.00 22.27 188 ASN B O 1
ATOM 2870 N N . LEU B 1 166 ? 46.322 -1.147 77.164 1.00 19.43 189 LEU B N 1
ATOM 2871 C CA . LEU B 1 166 ? 46.197 -2.532 77.579 1.00 19.07 189 LEU B CA 1
ATOM 2872 C C . LEU B 1 166 ? 46.837 -3.348 76.466 1.00 24.04 189 LEU B C 1
ATOM 2873 O O . LEU B 1 166 ? 46.222 -3.538 75.413 1.00 23.96 189 LEU B O 1
ATOM 2878 N N . ARG B 1 167 ? 48.089 -3.786 76.686 1.00 20.40 190 ARG B N 1
ATOM 2879 C CA . ARG B 1 167 ? 48.874 -4.527 75.692 1.00 21.35 190 ARG B CA 1
ATOM 2880 C C . ARG B 1 167 ? 48.446 -5.975 75.683 1.00 23.23 190 ARG B C 1
ATOM 2881 O O . ARG B 1 167 ? 48.670 -6.683 76.662 1.00 19.96 190 ARG B O 1
ATOM 2889 N N . ALA B 1 168 ? 47.795 -6.409 74.592 1.00 19.35 191 ALA B N 1
ATOM 2890 C CA . ALA B 1 168 ? 47.313 -7.791 74.501 1.00 19.10 191 ALA B CA 1
ATOM 2891 C C . ALA B 1 168 ? 47.924 -8.492 73.299 1.00 24.34 191 ALA B C 1
ATOM 2892 O O . ALA B 1 168 ? 48.207 -7.843 72.300 1.00 22.86 191 ALA B O 1
ATOM 2894 N N . ASN B 1 169 ? 48.116 -9.814 73.377 1.00 22.25 192 ASN B N 1
ATOM 2895 C CA . ASN B 1 169 ? 48.635 -10.532 72.217 1.00 22.51 192 ASN B CA 1
ATOM 2896 C C . ASN B 1 169 ? 47.516 -10.763 71.207 1.00 25.46 192 ASN B C 1
ATOM 2897 O O . ASN B 1 169 ? 47.703 -10.510 70.014 1.00 24.83 192 ASN B O 1
ATOM 2902 N N . ALA B 1 170 ? 46.346 -11.196 71.686 1.00 20.91 193 ALA B N 1
ATOM 2903 C CA . ALA B 1 170 ? 45.186 -11.446 70.844 1.00 19.93 193 ALA B CA 1
ATOM 2904 C C . ALA B 1 170 ? 44.025 -10.584 71.309 1.00 22.51 193 ALA B C 1
ATOM 2905 O O . ALA B 1 170 ? 43.728 -10.517 72.507 1.00 21.79 193 ALA B O 1
ATOM 2907 N N . VAL B 1 171 ? 43.383 -9.896 70.368 1.00 17.22 194 VAL B N 1
ATOM 2908 C CA . VAL B 1 171 ? 42.247 -9.048 70.709 1.00 16.06 194 VAL B CA 1
ATOM 2909 C C . VAL B 1 171 ? 41.034 -9.492 69.912 1.00 20.18 194 VAL B C 1
ATOM 2910 O O . VAL B 1 171 ? 41.149 -9.750 68.712 1.00 18.97 194 VAL B O 1
ATOM 2914 N N . GLU B 1 172 ? 39.874 -9.549 70.579 1.00 16.73 195 GLU B N 1
ATOM 2915 C CA A GLU B 1 172 ? 38.588 -9.803 69.931 0.60 16.38 195 GLU B CA 1
ATOM 2916 C CA B GLU B 1 172 ? 38.590 -9.806 69.935 0.40 16.64 195 GLU B CA 1
ATOM 2917 C C . GLU B 1 172 ? 37.709 -8.624 70.291 1.00 19.97 195 GLU B C 1
ATOM 2918 O O . GLU B 1 172 ? 37.359 -8.457 71.454 1.00 19.81 195 GLU B O 1
ATOM 2929 N N . ALA B 1 173 ? 37.452 -7.738 69.320 1.00 15.29 196 ALA B N 1
ATOM 2930 C CA . ALA B 1 173 ? 36.691 -6.516 69.604 1.00 14.73 196 ALA B CA 1
ATOM 2931 C C . ALA B 1 173 ? 35.439 -6.398 68.772 1.00 19.82 196 ALA B C 1
ATOM 2932 O O . ALA B 1 173 ? 35.482 -6.611 67.564 1.00 19.51 196 ALA B O 1
ATOM 2934 N N . SER B 1 174 ? 34.312 -6.057 69.416 1.00 15.49 197 SER B N 1
ATOM 2935 C CA A SER B 1 174 ? 33.048 -5.861 68.697 0.50 14.39 197 SER B CA 1
ATOM 2936 C CA B SER B 1 174 ? 33.049 -5.863 68.696 0.50 15.20 197 SER B CA 1
ATOM 2937 C C . SER B 1 174 ? 32.310 -4.694 69.311 1.00 18.88 197 SER B C 1
ATOM 2938 O O . SER B 1 174 ? 32.200 -4.616 70.537 1.00 19.30 197 SER B O 1
ATOM 2943 N N . SER B 1 175 ? 31.842 -3.776 68.486 1.00 15.64 198 SER B N 1
ATOM 2944 C CA . SER B 1 175 ? 31.129 -2.574 68.935 1.00 15.09 198 SER B CA 1
ATOM 2945 C C . SER B 1 175 ? 29.761 -2.589 68.327 1.00 19.88 198 SER B C 1
ATOM 2946 O O . SER B 1 175 ? 29.634 -2.587 67.106 1.00 19.95 198 SER B O 1
ATOM 2949 N N . GLN B 1 176 ? 28.744 -2.698 69.172 1.00 16.58 199 GLN B N 1
ATOM 2950 C CA . GLN B 1 176 ? 27.360 -2.827 68.727 1.00 17.99 199 GLN B CA 1
ATOM 2951 C C . GLN B 1 176 ? 26.466 -1.683 69.217 1.00 20.71 199 GLN B C 1
ATOM 2952 O O . GLN B 1 176 ? 25.322 -1.566 68.772 1.00 18.08 199 GLN B O 1
ATOM 2958 N N . GLY B 1 177 ? 26.979 -0.856 70.113 1.00 16.58 200 GLY B N 1
ATOM 2959 C CA . GLY B 1 177 ? 26.215 0.274 70.617 1.00 15.98 200 GLY B CA 1
ATOM 2960 C C . GLY B 1 177 ? 26.732 1.570 70.020 1.00 20.19 200 GLY B C 1
ATOM 2961 O O . GLY B 1 177 ? 27.066 1.629 68.833 1.00 19.71 200 GLY B O 1
ATOM 2962 N N . VAL B 1 178 ? 26.831 2.603 70.851 1.00 15.75 201 VAL B N 1
ATOM 2963 C CA . VAL B 1 178 ? 27.316 3.921 70.441 1.00 15.35 201 VAL B CA 1
ATOM 2964 C C . VAL B 1 178 ? 28.611 4.155 71.196 1.00 20.46 201 VAL B C 1
ATOM 2965 O O . VAL B 1 178 ? 28.591 4.232 72.419 1.00 17.94 201 VAL B O 1
ATOM 2969 N N . GLY B 1 179 ? 29.717 4.253 70.468 1.00 17.56 202 GLY B N 1
ATOM 2970 C CA . GLY B 1 179 ? 31.007 4.494 71.091 1.00 17.16 202 GLY B CA 1
ATOM 2971 C C . GLY B 1 179 ? 32.136 3.808 70.364 1.00 21.93 202 GLY B C 1
ATOM 2972 O O . GLY B 1 179 ? 31.896 2.971 69.487 1.00 19.25 202 GLY B O 1
ATOM 2973 N N . ASP B 1 180 ? 33.375 4.151 70.753 1.00 17.47 203 ASP B N 1
ATOM 2974 C CA . ASP B 1 180 ? 34.575 3.609 70.145 1.00 15.86 203 ASP B CA 1
ATOM 2975 C C . ASP B 1 180 ? 35.263 2.576 70.996 1.00 18.19 203 ASP B C 1
ATOM 2976 O O . ASP B 1 180 ? 35.132 2.592 72.215 1.00 17.40 203 ASP B O 1
ATOM 2981 N N . ILE B 1 181 ? 36.075 1.734 70.366 1.00 14.45 204 ILE B N 1
ATOM 2982 C CA . ILE B 1 181 ? 36.944 0.802 71.083 1.00 14.30 204 ILE B CA 1
ATOM 2983 C C . ILE B 1 181 ? 38.357 1.132 70.656 1.00 19.78 204 ILE B C 1
ATOM 2984 O O . ILE B 1 181 ? 38.642 1.098 69.461 1.00 18.88 204 ILE B O 1
ATOM 2989 N N . THR B 1 182 ? 39.225 1.488 71.613 1.00 16.94 205 THR B N 1
ATOM 2990 C CA . THR B 1 182 ? 40.647 1.717 71.342 1.00 17.93 205 THR B CA 1
ATOM 2991 C C . THR B 1 182 ? 41.342 0.551 72.000 1.00 21.23 205 THR B C 1
ATOM 2992 O O . THR B 1 182 ? 41.018 0.219 73.140 1.00 19.20 205 THR B O 1
ATOM 2996 N N . CYS B 1 183 ? 42.197 -0.149 71.258 1.00 18.85 206 CYS B N 1
ATOM 2997 C CA . CYS B 1 183 ? 42.834 -1.341 71.826 1.00 18.88 206 CYS B CA 1
ATOM 2998 C C . CYS B 1 183 ? 44.256 -1.485 71.283 1.00 22.51 206 CYS B C 1
ATOM 2999 O O . CYS B 1 183 ? 44.751 -0.604 70.591 1.00 20.46 206 CYS B O 1
ATOM 3002 N N . ASN B 1 184 ? 44.930 -2.551 71.679 1.00 19.67 207 ASN B N 1
ATOM 3003 C CA . ASN B 1 184 ? 46.326 -2.768 71.369 1.00 20.78 207 ASN B CA 1
ATOM 3004 C C . ASN B 1 184 ? 46.561 -4.276 71.201 1.00 24.66 207 ASN B C 1
ATOM 3005 O O . ASN B 1 184 ? 46.503 -5.041 72.167 1.00 22.37 207 ASN B O 1
ATOM 3010 N N . ALA B 1 185 ? 46.801 -4.687 69.955 1.00 22.66 208 ALA B N 1
ATOM 3011 C CA . ALA B 1 185 ? 46.954 -6.087 69.577 1.00 22.13 208 ALA B CA 1
ATOM 3012 C C . ALA B 1 185 ? 48.328 -6.312 68.986 1.00 26.56 208 ALA B C 1
ATOM 3013 O O . ALA B 1 185 ? 48.651 -5.725 67.946 1.00 27.13 208 ALA B O 1
ATOM 3015 N N . THR B 1 186 ? 49.162 -7.129 69.646 1.00 21.43 209 THR B N 1
ATOM 3016 C CA . THR B 1 186 ? 50.510 -7.338 69.107 1.00 23.23 209 THR B CA 1
ATOM 3017 C C . THR B 1 186 ? 50.563 -8.503 68.100 1.00 27.63 209 THR B C 1
ATOM 3018 O O . THR B 1 186 ? 51.379 -8.453 67.183 1.00 27.56 209 THR B O 1
ATOM 3022 N N . GLU B 1 187 ? 49.732 -9.552 68.270 1.00 24.45 210 GLU B N 1
ATOM 3023 C CA . GLU B 1 187 ? 49.798 -10.709 67.364 1.00 24.94 210 GLU B CA 1
ATOM 3024 C C . GLU B 1 187 ? 48.557 -10.877 66.471 1.00 27.18 210 GLU B C 1
ATOM 3025 O O . GLU B 1 187 ? 48.703 -11.216 65.298 1.00 26.75 210 GLU B O 1
ATOM 3031 N N . SER B 1 188 ? 47.350 -10.712 67.025 1.00 23.00 211 SER B N 1
ATOM 3032 C CA . SER B 1 188 ? 46.127 -10.913 66.232 1.00 22.62 211 SER B CA 1
ATOM 3033 C C . SER B 1 188 ? 45.005 -9.993 66.665 1.00 23.48 211 SER B C 1
ATOM 3034 O O . SER B 1 188 ? 44.915 -9.641 67.840 1.00 21.12 211 SER B O 1
ATOM 3037 N N . ILE B 1 189 ? 44.133 -9.620 65.703 1.00 20.25 212 ILE B N 1
ATOM 3038 C CA . ILE B 1 189 ? 42.953 -8.830 66.016 1.00 19.67 212 ILE B CA 1
ATOM 3039 C C . ILE B 1 189 ? 41.761 -9.304 65.172 1.00 25.64 212 ILE B C 1
ATOM 3040 O O . ILE B 1 189 ? 41.838 -9.412 63.948 1.00 24.62 212 ILE B O 1
ATOM 3045 N N . ASP B 1 190 ? 40.671 -9.602 65.859 1.00 22.48 213 ASP B N 1
ATOM 3046 C CA . ASP B 1 190 ? 39.386 -9.893 65.264 1.00 22.76 213 ASP B CA 1
ATOM 3047 C C . ASP B 1 190 ? 38.533 -8.683 65.648 1.00 24.15 213 ASP B C 1
ATOM 3048 O O . ASP B 1 190 ? 38.312 -8.450 66.835 1.00 20.97 213 ASP B O 1
ATOM 3053 N N . ALA B 1 191 ? 38.170 -7.841 64.671 1.00 21.04 214 ALA B N 1
ATOM 3054 C CA . ALA B 1 191 ? 37.418 -6.614 64.962 1.00 21.22 214 ALA B CA 1
ATOM 3055 C C . ALA B 1 191 ? 36.145 -6.544 64.130 1.00 25.25 214 ALA B C 1
ATOM 3056 O O . ALA B 1 191 ? 36.183 -6.825 62.926 1.00 24.65 214 ALA B O 1
ATOM 3058 N N . ALA B 1 192 ? 35.012 -6.194 64.771 1.00 19.98 215 ALA B N 1
ATOM 3059 C CA . ALA B 1 192 ? 33.728 -6.089 64.086 1.00 18.28 215 ALA B CA 1
ATOM 3060 C C . ALA B 1 192 ? 32.999 -4.803 64.481 1.00 21.81 215 ALA B C 1
ATOM 3061 O O . ALA B 1 192 ? 32.621 -4.635 65.649 1.00 19.30 215 ALA B O 1
ATOM 3063 N N . VAL B 1 193 ? 32.829 -3.874 63.519 1.00 19.67 216 VAL B N 1
ATOM 3064 C CA . VAL B 1 193 ? 32.098 -2.618 63.754 1.00 19.61 216 VAL B CA 1
ATOM 3065 C C . VAL B 1 193 ? 30.643 -2.922 63.387 1.00 23.31 216 VAL B C 1
ATOM 3066 O O . VAL B 1 193 ? 30.391 -3.282 62.235 1.00 23.06 216 VAL B O 1
ATOM 3070 N N . ARG B 1 194 ? 29.710 -2.825 64.369 1.00 17.98 217 ARG B N 1
ATOM 3071 C CA A ARG B 1 194 ? 28.292 -3.144 64.184 0.50 17.35 217 ARG B CA 1
ATOM 3072 C CA B ARG B 1 194 ? 28.294 -3.155 64.185 0.50 17.59 217 ARG B CA 1
ATOM 3073 C C . ARG B 1 194 ? 27.366 -2.043 64.713 1.00 21.13 217 ARG B C 1
ATOM 3074 O O . ARG B 1 194 ? 26.145 -2.188 64.666 1.00 21.82 217 ARG B O 1
ATOM 3089 N N . GLY B 1 195 ? 27.929 -0.947 65.198 1.00 16.87 218 GLY B N 1
ATOM 3090 C CA . GLY B 1 195 ? 27.100 0.141 65.707 1.00 16.54 218 GLY B CA 1
ATOM 3091 C C . GLY B 1 195 ? 27.495 1.491 65.136 1.00 19.35 218 GLY B C 1
ATOM 3092 O O . GLY B 1 195 ? 27.798 1.620 63.945 1.00 16.47 218 GLY B O 1
ATOM 3093 N N . VAL B 1 196 ? 27.487 2.504 66.001 1.00 17.00 219 VAL B N 1
ATOM 3094 C CA . VAL B 1 196 ? 27.893 3.864 65.652 1.00 17.18 219 VAL B CA 1
ATOM 3095 C C . VAL B 1 196 ? 29.168 4.094 66.438 1.00 21.46 219 VAL B C 1
ATOM 3096 O O . VAL B 1 196 ? 29.135 4.202 67.660 1.00 20.65 219 VAL B O 1
ATOM 3100 N N . GLY B 1 197 ? 30.287 4.093 65.738 1.00 17.52 220 GLY B N 1
ATOM 3101 C CA . GLY B 1 197 ? 31.589 4.215 66.381 1.00 17.32 220 GLY B CA 1
ATOM 3102 C C . GLY B 1 197 ? 32.612 3.350 65.682 1.00 21.34 220 GLY B C 1
ATOM 3103 O O . GLY B 1 197 ? 32.269 2.531 64.822 1.00 19.43 220 GLY B O 1
ATOM 3104 N N . SER B 1 198 ? 33.863 3.523 66.067 1.00 18.34 221 SER B N 1
ATOM 3105 C CA . SER B 1 198 ? 35.011 2.927 65.416 1.00 17.67 221 SER B CA 1
ATOM 3106 C C . SER B 1 198 ? 35.858 2.061 66.321 1.00 22.71 221 SER B C 1
ATOM 3107 O O . SER B 1 198 ? 35.850 2.227 67.534 1.00 22.23 221 SER B O 1
ATOM 3110 N N . ILE B 1 199 ? 36.653 1.181 65.711 1.00 19.05 222 ILE B N 1
ATOM 3111 C CA . ILE B 1 199 ? 37.619 0.345 66.422 1.00 18.63 222 ILE B CA 1
ATOM 3112 C C . ILE B 1 199 ? 39.008 0.785 65.957 1.00 24.74 222 ILE B C 1
ATOM 3113 O O . ILE B 1 199 ? 39.323 0.705 64.757 1.00 24.41 222 ILE B O 1
ATOM 3118 N N . LYS B 1 200 ? 39.811 1.271 66.913 1.00 21.95 223 LYS B N 1
ATOM 3119 C CA A LYS B 1 200 ? 41.176 1.735 66.669 0.50 22.36 223 LYS B CA 1
ATOM 3120 C CA B LYS B 1 200 ? 41.176 1.740 66.671 0.50 22.37 223 LYS B CA 1
ATOM 3121 C C . LYS B 1 200 ? 42.136 0.811 67.386 1.00 24.93 223 LYS B C 1
ATOM 3122 O O . LYS B 1 200 ? 41.965 0.568 68.570 1.00 22.86 223 LYS B O 1
ATOM 3133 N N . TYR B 1 201 ? 43.125 0.269 66.676 1.00 22.16 224 TYR B N 1
ATOM 3134 C CA . TYR B 1 201 ? 44.047 -0.634 67.349 1.00 21.19 224 TYR B CA 1
ATOM 3135 C C . TYR B 1 201 ? 45.495 -0.240 67.095 1.00 25.34 224 TYR B C 1
ATOM 3136 O O . TYR B 1 201 ? 45.885 0.055 65.958 1.00 23.97 224 TYR B O 1
ATOM 3145 N N . LYS B 1 202 ? 46.288 -0.266 68.167 1.00 21.33 225 LYS B N 1
ATOM 3146 C CA . LYS B 1 202 ? 47.738 -0.081 68.115 1.00 23.29 225 LYS B CA 1
ATOM 3147 C C . LYS B 1 202 ? 48.352 -1.450 67.821 1.00 27.12 225 LYS B C 1
ATOM 3148 O O . LYS B 1 202 ? 47.685 -2.468 68.017 1.00 24.02 225 LYS B O 1
ATOM 3154 N N . GLY B 1 203 ? 49.607 -1.455 67.377 1.00 26.41 226 GLY B N 1
ATOM 3155 C CA . GLY B 1 203 ? 50.378 -2.664 67.102 1.00 26.99 226 GLY B CA 1
ATOM 3156 C C . GLY B 1 203 ? 50.461 -3.064 65.647 1.00 31.04 226 GLY B C 1
ATOM 3157 O O . GLY B 1 203 ? 49.833 -2.438 64.788 1.00 30.03 226 GLY B O 1
ATOM 3158 N N . SER B 1 204 ? 51.229 -4.141 65.367 1.00 28.60 227 SER B N 1
ATOM 3159 C CA . SER B 1 204 ? 51.354 -4.676 64.013 1.00 29.88 227 SER B CA 1
ATOM 3160 C C . SER B 1 204 ? 50.967 -6.155 64.017 1.00 32.57 227 SER B C 1
ATOM 3161 O O . SER B 1 204 ? 51.830 -7.012 63.837 1.00 31.80 227 SER B O 1
ATOM 3164 N N . PRO B 1 205 ? 49.673 -6.484 64.287 1.00 28.56 228 PRO B N 1
ATOM 3165 C CA . PRO B 1 205 ? 49.285 -7.898 64.346 1.00 26.97 228 PRO B CA 1
ATOM 3166 C C . PRO B 1 205 ? 49.480 -8.623 63.009 1.00 31.07 228 PRO B C 1
ATOM 3167 O O . PRO B 1 205 ? 49.221 -8.076 61.923 1.00 31.57 228 PRO B O 1
ATOM 3171 N N . THR B 1 206 ? 49.986 -9.853 63.119 1.00 27.12 229 THR B N 1
ATOM 3172 C CA . THR B 1 206 ? 50.256 -10.806 62.045 1.00 27.60 229 THR B CA 1
ATOM 3173 C C . THR B 1 206 ? 48.939 -11.220 61.351 1.00 30.36 229 THR B C 1
ATOM 3174 O O . THR B 1 206 ? 48.907 -11.363 60.135 1.00 30.43 229 THR B O 1
ATOM 3178 N N . ILE B 1 207 ? 47.885 -11.459 62.134 1.00 26.21 230 ILE B N 1
ATOM 3179 C CA . ILE B 1 207 ? 46.588 -11.921 61.660 1.00 26.89 230 ILE B CA 1
ATOM 3180 C C . ILE B 1 207 ? 45.533 -10.916 62.009 1.00 27.85 230 ILE B C 1
ATOM 3181 O O . ILE B 1 207 ? 45.422 -10.498 63.159 1.00 23.84 230 ILE B O 1
ATOM 3186 N N . LYS B 1 208 ? 44.721 -10.559 61.034 1.00 26.25 231 LYS B N 1
ATOM 3187 C CA . LYS B 1 208 ? 43.614 -9.666 61.327 1.00 27.01 231 LYS B CA 1
ATOM 3188 C C . LYS B 1 208 ? 42.371 -10.097 60.553 1.00 31.88 231 LYS B C 1
ATOM 3189 O O . LYS B 1 208 ? 42.470 -10.549 59.413 1.00 31.14 231 LYS B O 1
ATOM 3195 N N . SER B 1 209 ? 41.216 -10.013 61.216 1.00 28.64 232 SER B N 1
ATOM 3196 C CA . SER B 1 209 ? 39.901 -10.318 60.647 1.00 28.62 232 SER B CA 1
ATOM 3197 C C . SER B 1 209 ? 39.025 -9.136 60.951 1.00 33.15 232 SER B C 1
ATOM 3198 O O . SER B 1 209 ? 38.768 -8.846 62.125 1.00 32.00 232 SER B O 1
ATOM 3201 N N . LEU B 1 210 ? 38.666 -8.374 59.910 1.00 29.51 233 LEU B N 1
ATOM 3202 C CA . LEU B 1 210 ? 37.924 -7.123 60.080 1.00 30.06 233 LEU B CA 1
ATOM 3203 C C . LEU B 1 210 ? 36.567 -7.229 59.399 1.00 35.28 233 LEU B C 1
ATOM 3204 O O . LEU B 1 210 ? 36.462 -7.661 58.245 1.00 35.14 233 LEU B O 1
ATOM 3209 N N . SER B 1 211 ? 35.518 -6.979 60.196 1.00 31.41 234 SER B N 1
ATOM 3210 C CA . SER B 1 211 ? 34.105 -7.136 59.841 1.00 31.32 234 SER B CA 1
ATOM 3211 C C . SER B 1 211 ? 33.359 -5.831 60.055 1.00 34.10 234 SER B C 1
ATOM 3212 O O . SER B 1 211 ? 33.580 -5.152 61.065 1.00 32.14 234 SER B O 1
ATOM 3215 N N . LYS B 1 212 ? 32.453 -5.479 59.128 1.00 29.73 235 LYS B N 1
ATOM 3216 C CA . LYS B 1 212 ? 31.788 -4.189 59.248 1.00 28.88 235 LYS B CA 1
ATOM 3217 C C . LYS B 1 212 ? 30.349 -4.137 58.701 1.00 32.09 235 LYS B C 1
ATOM 3218 O O . LYS B 1 212 ? 30.068 -4.529 57.559 1.00 31.77 235 LYS B O 1
ATOM 3224 N N . LYS B 1 213 ? 29.464 -3.571 59.530 1.00 25.91 236 LYS B N 1
ATOM 3225 C CA . LYS B 1 213 ? 28.074 -3.250 59.236 1.00 25.33 236 LYS B CA 1
ATOM 3226 C C . LYS B 1 213 ? 27.648 -2.215 60.267 1.00 26.31 236 LYS B C 1
ATOM 3227 O O . LYS B 1 213 ? 26.972 -2.530 61.241 1.00 25.21 236 LYS B O 1
ATOM 3233 N N . GLY B 1 214 ? 28.128 -0.995 60.071 1.00 22.74 237 GLY B N 1
ATOM 3234 C CA . GLY B 1 214 ? 27.861 0.101 60.981 1.00 21.50 237 GLY B CA 1
ATOM 3235 C C . GLY B 1 214 ? 28.320 1.440 60.451 1.00 24.13 237 GLY B C 1
ATOM 3236 O O . GLY B 1 214 ? 28.620 1.593 59.264 1.00 23.34 237 GLY B O 1
ATOM 3237 N N . VAL B 1 215 ? 28.348 2.427 61.341 1.00 19.42 238 VAL B N 1
ATOM 3238 C CA . VAL B 1 215 ? 28.733 3.798 61.016 1.00 19.36 238 VAL B CA 1
ATOM 3239 C C . VAL B 1 215 ? 30.015 4.065 61.781 1.00 26.43 238 VAL B C 1
ATOM 3240 O O . VAL B 1 215 ? 29.991 4.279 62.993 1.00 24.41 238 VAL B O 1
ATOM 3244 N N . GLY B 1 216 ? 31.130 4.012 61.067 1.00 25.52 239 GLY B N 1
ATOM 3245 C CA . GLY B 1 216 ? 32.454 4.180 61.654 1.00 25.22 239 GLY B CA 1
ATOM 3246 C C . GLY B 1 216 ? 33.455 3.369 60.873 1.00 29.57 239 GLY B C 1
ATOM 3247 O O . GLY B 1 216 ? 33.137 2.912 59.775 1.00 30.65 239 GLY B O 1
ATOM 3248 N N . THR B 1 217 ? 34.659 3.178 61.400 1.00 24.22 240 THR B N 1
ATOM 3249 C CA . THR B 1 217 ? 35.674 2.415 60.677 1.00 22.92 240 THR B CA 1
ATOM 3250 C C . THR B 1 217 ? 36.553 1.593 61.628 1.00 25.59 240 THR B C 1
ATOM 3251 O O . THR B 1 217 ? 36.389 1.644 62.843 1.00 22.23 240 THR B O 1
ATOM 3255 N N . ILE B 1 218 ? 37.475 0.821 61.049 1.00 24.08 241 ILE B N 1
ATOM 3256 C CA . ILE B 1 218 ? 38.500 0.038 61.740 1.00 23.53 241 ILE B CA 1
ATOM 3257 C C . ILE B 1 218 ? 39.817 0.632 61.251 1.00 29.14 241 ILE B C 1
ATOM 3258 O O . ILE B 1 218 ? 40.047 0.684 60.045 1.00 28.83 241 ILE B O 1
ATOM 3263 N N . LYS B 1 219 ? 40.647 1.122 62.166 1.00 25.54 242 LYS B N 1
ATOM 3264 C CA . LYS B 1 219 ? 41.889 1.788 61.792 1.00 26.50 242 LYS B CA 1
ATOM 3265 C C . LYS B 1 219 ? 43.044 1.353 62.681 1.00 29.97 242 LYS B C 1
ATOM 3266 O O . LYS B 1 219 ? 42.899 1.252 63.902 1.00 28.06 242 LYS B O 1
ATOM 3272 N N . ASN B 1 220 ? 44.203 1.118 62.069 1.00 27.43 243 ASN B N 1
ATOM 3273 C CA . ASN B 1 220 ? 45.434 0.816 62.790 1.00 27.25 243 ASN B CA 1
ATOM 3274 C C . ASN B 1 220 ? 46.079 2.169 63.159 1.00 31.80 243 ASN B C 1
ATOM 3275 O O . ASN B 1 220 ? 46.311 2.986 62.268 1.00 31.89 243 ASN B O 1
ATOM 3280 N N . ILE B 1 221 ? 46.317 2.428 64.454 1.00 28.31 244 ILE B N 1
ATOM 3281 C CA . ILE B 1 221 ? 46.849 3.713 64.936 1.00 30.09 244 ILE B CA 1
ATOM 3282 C C . ILE B 1 221 ? 48.213 3.541 65.653 1.00 42.14 244 ILE B C 1
ATOM 3283 O O . ILE B 1 221 ? 48.698 2.393 65.790 1.00 39.25 244 ILE B O 1
#

Secondary structure (DSSP, 8-state):
-BPPPS-EEEEEE-PPP-SEEEE--BS-EEEEE-SSS--EEEEEEEHHHHTTEEEEEETTEEEEEE-TT--BS-----EEEEES---EEEE-SBS-EEE-S-EE-SEEEEEE-SBS-EEEEEEE-SEEEEE--BS-EEEEEEEEEEEEEE-SBS-EEEEEEEEEEEEEEE-SBS-EEEEEEEEEEEEE-SBS-EEEES--SEEEEEE-SBS-EEE-/-BPPPS-EEEEEE-PPP-SEEEE--BS-EEEEE-SSS--EEEEEEEHHHHTTEEEEEETTEEEEEE-TTS-BS-----EEEEES---EEEE-SBS-EEE-S-EE-SEEEEEE-SBS-EEEEEEE-SEEEEE--BS-EEEEEEEEEEEEEE-SBS-EEEEEEEEEEEEEEE-SBS-EEEEEEEEEEEEE-SBS-EEEES--SEEEEEE-SBS-EEE-

InterPro domains:
  IPR021255 Putative auto-transporter adhesin, head GIN domain [PF10988] (43-228)

B-factor: mean 28.84, std 14.17, range [11.08, 106.68]

Foldseek 3Di:
DDEQDPDKDKDKDQADAAQEEAEADAAAEEEEQDPVQGWIKIDIGRPVRSVQWDWHQDPRYIYIHGPPPDDYPDRPIYIYTYGNHHAEYAYAYHYEYEHDPEHEYAHHEYHEAYHYEYAYEAYHYAEYHHEEHHYEYHDAHEYQEHEAEYAEAYEHHAQRYAYQEYEYEYAYAYEYEHEHAAEYEYEYHEAYEYEYEYDHPYYHYYYHYHYYYYYD/DDEQDPDKDKDKDQADAAQEEAEADAAAEEEEQDPVQGWIKIDIGRPVQSVQWDWHQDPRYTYTYGNPVDDYDDGDHYIYTYGNHYAEYAYAHAYEYEHDPEHEYAHHEYHENHHYEYAYEAYHYAEYHHEEHHYEYHDAHEYQEHEAEYAEAYEDHAQRYAYQEYEYEYQYAYEYEHEHAAEYEYEYREAYEYEYEYDHPYYHYHYDYHYYYYYD

Organism: Bacteroides fragilis (strain ATCC 25285 / DSM 2151 / CCUG 4856 / JCM 11019 / LMG 10263 / NCTC 9343 / Onslow / VPI 2553 / EN-2) (NCBI:txid272559)